Protein 4EN6 (pdb70)

InterPro domains:
  IPR003897 Clostridium enterotoxin [PF03505] (60-161)
  IPR003897 Clostridium enterotoxin [PF03505] (227-423)
  IPR003897 Clostridium enterotoxin [PR01394] (227-246)
  IPR003897 Clostridium enterotoxin [PR01394] (296-315)
  IPR003897 Clostridium enterotoxin [PR01394] (319-333)
  IPR003897 Clostridium enterotoxin [PR01394] (355-373)
  IPR003897 Clostridium enterotoxin [PR01394] (393-407)
  IPR003897 Clostridium enterotoxin [PR01394] (411-423)
  IPR003897 Clostridium enterotoxin [PR01394] (523-534)
  IPR040597 Hemagglutinin component HA-70, C-terminal [PF17993] (491-616)

Secondary structure (DSSP, 8-state):
-TTB----SEEEEEE--S-EE-TT-TTTT-EEEEETT-EEEEEEE--TTT---EEE--SS--HHHHHHHHHHHS--HHHHTTS--EEEEEEEPPTTSEEEEEEEEEEEEEEEEEESSSBEEEEEEEEEEEEEEEEEEEE-SS----GGGT--SS-EESS----EEEE---/-------SEEEEEE--S-EEESTTTTEEEEEEE-TT-EEEEEE--SS-B---EEEES-TTTS-HHHHHHHHHHHH----SSB---EEEEEEE--SS--EEEEEE--EEEEEEEEE-SS-EEEEEEEEEE---EEEEEEPPPTTSPP-------SSEEE-S----EEEEE--TTSEEEE--SPB-SEEEEEPPGGGGTS-EEEEE-BSS-EEEEEE-TTS-S--EEEEETT-TTSSEETTB-------EEEEEEE---TT--EEEEEEE-TTS-EEEEEPP---SSPPEEEEEEE-SGGGGG-SEEEEEP---SSSB--EEEEEPPPTT-EEEEEEE-SS---TT-EEEEEEEESSSEEEEEEEEEEEEBTEEEEEEEEEES-STT----EEEETT-EEEEEEEEEE--SSEEEEEEEE--

GO terms:
  GO:0005576 extracellular region (C, EXP)
  GO:0035756 symbiont-mediated migration across host transepithelium (P, EXP)

Structure (mmCIF, N/CA/C/O backbone):
data_4EN6
#
_entry.id   4EN6
#
_cell.length_a   175.596
_cell.length_b   175.596
_cell.length_c   80.779
_cell.angle_alpha   90.00
_cell.angle_beta   90.00
_cell.angle_gamma   120.00
#
_symmetry.space_group_name_H-M   'P 63'
#
loop_
_entity.id
_entity.type
_entity.pdbx_description
1 polymer 'Hemagglutinin components HA-22/23/53'
2 polymer 'Hemagglutinin components HA-22/23/53'
3 branched 'N-acetyl-alpha-neuraminic acid-(2-3)-beta-D-galactopyranose-(1-4)-beta-D-glucopyranose'
4 non-polymer (4R)-2-METHYLPENTANE-2,4-DIOL
5 water water
#
loop_
_atom_site.group_PDB
_atom_site.id
_atom_site.type_symbol
_atom_site.label_atom_id
_atom_site.label_alt_id
_atom_site.label_comp_id
_atom_site.label_asym_id
_atom_site.label_entity_id
_atom_site.label_seq_id
_atom_site.pdbx_PDB_ins_code
_atom_site.Cartn_x
_atom_site.Cartn_y
_atom_site.Cartn_z
_atom_site.occupancy
_atom_site.B_iso_or_equiv
_atom_site.auth_seq_id
_atom_site.auth_comp_id
_atom_site.auth_asym_id
_atom_site.auth_atom_id
_atom_site.pdbx_PDB_model_num
ATOM 1 N N . SER A 1 36 ? 48.059 104.443 -6.275 1.00 81.30 15 SER A N 1
ATOM 2 C CA . SER A 1 36 ? 46.863 103.686 -5.807 1.00 81.15 15 SER A CA 1
ATOM 3 C C . SER A 1 36 ? 45.771 104.602 -5.253 1.00 81.33 15 SER A C 1
ATOM 4 O O . SER A 1 36 ? 45.688 105.779 -5.617 1.00 80.27 15 SER A O 1
ATOM 7 N N . ILE A 1 37 ? 44.942 104.058 -4.366 1.00 81.12 16 ILE A N 1
ATOM 8 C CA . ILE A 1 37 ? 43.832 104.807 -3.780 1.00 81.05 16 ILE A CA 1
ATOM 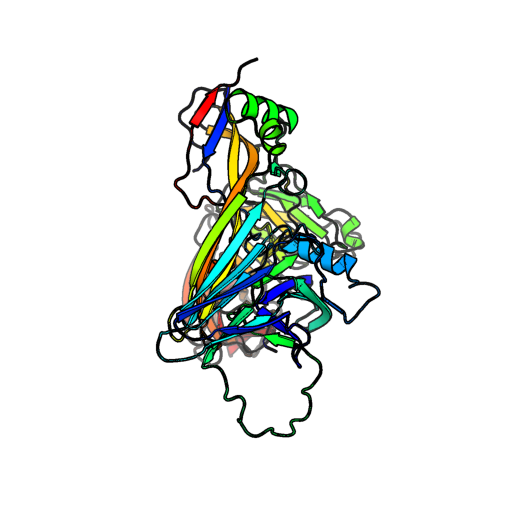9 C C . ILE A 1 37 ? 44.264 105.749 -2.649 1.00 80.06 16 ILE A C 1
ATOM 10 O O . ILE A 1 37 ? 43.443 106.469 -2.079 1.00 79.51 16 ILE A O 1
ATOM 15 N N . ASN A 1 38 ? 45.553 105.755 -2.331 1.00 79.36 17 ASN A N 1
ATOM 16 C CA . ASN A 1 38 ? 46.037 106.615 -1.260 1.00 78.22 17 ASN A CA 1
ATOM 17 C C . ASN A 1 38 ? 46.704 107.891 -1.748 1.00 77.51 17 ASN A C 1
ATOM 18 O O . ASN A 1 38 ? 47.118 108.727 -0.946 1.00 77.17 17 ASN A O 1
ATOM 23 N N . ASN A 1 39 ? 46.795 108.048 -3.063 1.00 77.28 18 ASN A N 1
ATOM 24 C CA . ASN A 1 39 ? 47.420 109.231 -3.630 1.00 78.09 18 ASN A CA 1
ATOM 25 C C . ASN A 1 39 ? 46.403 110.320 -3.901 1.00 77.58 18 ASN A C 1
ATOM 26 O O . ASN A 1 39 ? 45.627 110.236 -4.850 1.00 77.67 18 ASN A O 1
ATOM 31 N N . VAL A 1 40 ? 46.412 111.347 -3.059 1.00 77.10 19 VAL A N 1
ATOM 32 C CA . VAL A 1 40 ? 45.493 112.465 -3.215 1.00 76.41 19 VAL A CA 1
ATOM 33 C C . VAL A 1 40 ? 46.286 113.735 -3.484 1.00 76.20 19 VAL A C 1
ATOM 34 O O . VAL A 1 40 ? 47.484 113.796 -3.217 1.00 77.54 19 VAL A O 1
ATOM 38 N N . ASN A 1 41 ? 45.613 114.744 -4.020 1.00 75.38 20 ASN A N 1
ATOM 39 C CA . ASN A 1 41 ? 46.259 116.015 -4.306 1.00 74.46 20 ASN A CA 1
ATOM 40 C C . ASN A 1 41 ? 45.718 117.076 -3.356 1.00 73.25 20 ASN A C 1
ATOM 41 O O . ASN A 1 41 ? 45.083 118.040 -3.778 1.00 72.14 20 ASN A O 1
ATOM 46 N N . LEU A 1 42 ? 45.972 116.883 -2.066 1.00 72.67 21 LEU A N 1
ATOM 47 C CA . LEU A 1 42 ? 45.500 117.803 -1.039 1.00 72.55 21 LEU A CA 1
ATOM 48 C C . LEU A 1 42 ? 46.600 118.205 -0.071 1.00 71.83 21 LEU A C 1
ATOM 49 O O . LEU A 1 42 ? 47.506 117.424 0.208 1.00 72.56 21 LEU A O 1
ATOM 54 N N . ALA A 1 43 ? 46.512 119.428 0.444 1.00 71.36 22 ALA A N 1
ATOM 55 C CA . ALA A 1 43 ? 47.492 119.915 1.406 1.00 70.51 22 ALA A CA 1
ATOM 56 C C . ALA A 1 43 ? 47.457 118.957 2.588 1.00 70.23 22 ALA A C 1
ATOM 57 O O . ALA A 1 43 ? 46.502 118.197 2.744 1.00 70.75 22 ALA A O 1
ATOM 59 N N . ASP A 1 44 ? 48.493 118.981 3.416 1.00 69.89 23 ASP A N 1
ATOM 60 C CA . ASP A 1 44 ? 48.534 118.091 4.564 1.00 69.94 23 ASP A CA 1
ATOM 61 C C . ASP A 1 44 ? 47.432 118.466 5.544 1.00 69.33 23 ASP A C 1
ATOM 62 O O . ASP A 1 44 ? 47.025 119.625 5.617 1.00 69.26 23 ASP A O 1
ATOM 67 N N . GLY A 1 45 ? 46.945 117.474 6.283 1.00 69.41 24 GLY A N 1
ATOM 68 C CA . GLY A 1 45 ? 45.886 117.709 7.248 1.00 68.80 24 GLY A CA 1
ATOM 69 C C . GLY A 1 45 ? 44.831 116.617 7.252 1.00 68.11 24 GLY A C 1
ATOM 70 O O . GLY A 1 45 ? 44.954 115.618 6.543 1.00 67.07 24 GLY A O 1
ATOM 71 N N . ASN A 1 46 ? 43.790 116.808 8.055 1.00 67.56 25 ASN A N 1
ATOM 72 C CA . ASN A 1 46 ? 42.708 115.838 8.152 1.00 67.98 25 ASN A CA 1
ATOM 73 C C . ASN A 1 46 ? 41.463 116.322 7.403 1.00 68.06 25 ASN A C 1
ATOM 74 O O . ASN A 1 46 ? 41.050 117.473 7.535 1.00 69.06 25 ASN A O 1
ATOM 79 N N . TYR A 1 47 ? 40.869 115.434 6.615 1.00 67.48 26 TYR A N 1
ATOM 80 C CA . TYR A 1 47 ? 39.696 115.779 5.825 1.00 66.02 26 TYR A CA 1
ATOM 81 C C . TYR A 1 47 ? 38.535 114.808 6.002 1.00 64.32 26 TYR A C 1
ATOM 82 O O . TYR A 1 47 ? 38.731 113.640 6.352 1.00 64.42 26 TYR A O 1
ATOM 91 N N . VAL A 1 48 ? 37.326 115.309 5.763 1.00 61.00 27 VAL A N 1
ATOM 92 C CA . VAL A 1 48 ? 36.120 114.492 5.824 1.00 57.01 27 VAL A CA 1
ATOM 93 C C . VAL A 1 48 ? 35.707 114.428 4.357 1.00 55.58 27 VAL A C 1
ATOM 94 O O . VAL A 1 48 ? 35.614 115.460 3.685 1.00 54.40 27 VAL A O 1
ATOM 98 N N . VAL A 1 49 ? 35.485 113.220 3.852 1.00 53.94 28 VAL A N 1
ATOM 99 C CA . VAL A 1 49 ? 35.135 113.056 2.450 1.00 51.43 28 VAL A CA 1
ATOM 100 C C . VAL A 1 49 ? 33.842 112.288 2.197 1.00 50.51 28 VAL A C 1
ATOM 101 O O . VAL A 1 49 ? 33.536 111.306 2.874 1.00 50.09 28 VAL A O 1
ATOM 105 N N . ASN A 1 50 ? 33.097 112.756 1.202 1.00 48.65 29 ASN A N 1
ATOM 106 C CA . ASN A 1 50 ? 31.852 112.137 0.791 1.00 45.99 29 ASN A CA 1
ATOM 107 C C . ASN A 1 50 ? 32.232 111.287 -0.414 1.00 44.99 29 ASN A C 1
ATOM 108 O O . ASN A 1 50 ? 32.458 111.824 -1.499 1.00 43.52 29 ASN A O 1
ATOM 113 N N . ARG A 1 51 ? 32.316 109.970 -0.225 1.00 44.42 30 ARG A N 1
ATOM 114 C CA . ARG A 1 51 ? 32.679 109.065 -1.315 1.00 43.62 30 ARG A CA 1
ATOM 115 C C . ARG A 1 51 ? 31.478 108.734 -2.205 1.00 43.32 30 ARG A C 1
ATOM 116 O O . ARG A 1 51 ? 31.569 107.894 -3.102 1.00 41.31 30 ARG A O 1
ATOM 124 N N . GLY A 1 52 ? 30.349 109.385 -1.944 1.00 43.08 31 GLY A N 1
ATOM 125 C CA . GLY A 1 52 ? 29.161 109.154 -2.747 1.00 42.98 31 GLY A CA 1
ATOM 126 C C . GLY A 1 52 ? 28.145 108.160 -2.206 1.00 43.59 31 GLY A C 1
ATOM 127 O O . GLY A 1 52 ? 28.418 107.381 -1.285 1.00 44.44 31 GLY A O 1
ATOM 128 N N . ASP A 1 53 ? 26.956 108.202 -2.795 1.00 41.73 32 ASP A N 1
ATOM 129 C CA . ASP A 1 53 ? 25.853 107.326 -2.433 1.00 40.61 32 ASP A CA 1
ATOM 130 C C . ASP A 1 53 ? 25.954 106.114 -3.364 1.00 41.04 32 ASP A C 1
ATOM 131 O O . ASP A 1 53 ? 26.725 106.131 -4.321 1.00 40.73 32 ASP A O 1
ATOM 136 N N . GLY A 1 54 ? 25.208 105.054 -3.071 1.00 40.39 33 GLY A N 1
ATOM 137 C CA . GLY A 1 54 ? 25.228 103.891 -3.935 1.00 37.90 33 GLY A CA 1
ATOM 138 C C . GLY A 1 54 ? 26.203 102.788 -3.593 1.00 37.85 33 GLY A C 1
ATOM 139 O O . GLY A 1 54 ? 26.483 101.928 -4.429 1.00 36.10 33 GLY A O 1
ATOM 140 N N . TRP A 1 55 ? 26.716 102.792 -2.373 1.00 37.56 34 TRP A N 1
ATOM 141 C CA . TRP A 1 55 ? 27.652 101.753 -1.974 1.00 39.77 34 TRP A CA 1
ATOM 142 C C . TRP A 1 55 ? 26.967 100.500 -1.448 1.00 38.46 34 TRP A C 1
ATOM 143 O O . TRP A 1 55 ? 26.059 100.582 -0.631 1.00 38.41 34 TRP A O 1
ATOM 154 N N . ILE A 1 56 ? 27.393 99.338 -1.933 1.00 37.98 35 ILE A N 1
ATOM 155 C CA . ILE A 1 56 ? 26.841 98.079 -1.444 1.00 38.85 35 ILE A CA 1
ATOM 156 C C . ILE A 1 56 ? 27.973 97.387 -0.688 1.00 39.27 35 ILE A C 1
ATOM 157 O O . ILE A 1 56 ? 29.144 97.522 -1.050 1.00 39.70 35 ILE A O 1
ATOM 162 N N . LEU A 1 57 ? 27.635 96.653 0.364 1.00 38.57 36 LEU A N 1
ATOM 163 C CA . LEU A 1 57 ? 28.663 96.004 1.166 1.00 39.36 36 LEU A CA 1
ATOM 164 C C . LEU A 1 57 ? 29.009 94.559 0.830 1.00 40.04 36 LEU A C 1
ATOM 165 O O . LEU A 1 57 ? 28.201 93.791 0.311 1.00 41.18 36 LEU A O 1
ATOM 170 N N . SER A 1 58 ? 30.244 94.209 1.146 1.00 41.40 37 SER A N 1
ATOM 171 C CA . SER A 1 58 ? 30.784 92.885 0.906 1.00 39.64 37 SER A CA 1
ATOM 172 C C . SER A 1 58 ? 29.930 91.757 1.476 1.00 38.19 37 SER A C 1
ATOM 173 O O . SER A 1 58 ? 29.569 91.751 2.651 1.00 34.13 37 SER A O 1
ATOM 176 N N . ARG A 1 59 ? 29.639 90.806 0.596 1.00 39.77 38 ARG A N 1
ATOM 177 C CA . ARG A 1 59 ? 28.865 89.591 0.837 1.00 41.82 38 ARG A CA 1
ATOM 178 C C . ARG A 1 59 ? 27.501 89.684 1.517 1.00 41.80 38 ARG A C 1
ATOM 179 O O . ARG A 1 59 ? 26.928 88.661 1.889 1.00 43.75 38 ARG A O 1
ATOM 187 N N . GLN A 1 60 ? 26.945 90.882 1.618 1.00 40.79 39 GLN A N 1
ATOM 188 C CA . GLN A 1 60 ? 25.646 91.030 2.252 1.00 39.58 39 GLN A CA 1
ATOM 189 C C . GLN A 1 60 ? 24.529 90.977 1.214 1.00 37.72 39 GLN A C 1
ATOM 190 O O . GLN A 1 60 ? 23.359 91.167 1.533 1.00 36.93 39 GLN A O 1
ATOM 196 N N . ASN A 1 61 ? 24.921 90.703 -0.024 1.00 34.95 40 ASN A N 1
ATOM 197 C CA . ASN A 1 61 ? 24.024 90.608 -1.167 1.00 34.61 40 ASN A CA 1
ATOM 198 C C . ASN A 1 61 ? 22.606 90.085 -0.926 1.00 34.71 40 ASN A C 1
ATOM 199 O O . ASN A 1 61 ? 21.619 90.778 -1.196 1.00 33.75 40 ASN A O 1
ATOM 204 N N . GLN A 1 62 ? 22.513 88.856 -0.427 1.00 32.59 41 GLN A N 1
ATOM 205 C CA . GLN A 1 62 ? 21.225 88.211 -0.229 1.00 32.16 41 GLN A CA 1
ATOM 206 C C . GLN A 1 62 ? 20.656 88.145 1.182 1.00 32.66 41 GLN A C 1
ATOM 207 O O . GLN A 1 62 ? 19.737 87.365 1.447 1.00 31.74 41 GLN A O 1
ATOM 213 N N . ASN A 1 63 ? 21.178 88.973 2.077 1.00 32.43 42 ASN A N 1
ATOM 214 C CA . ASN A 1 63 ? 20.724 88.991 3.461 1.00 32.83 42 ASN A CA 1
ATOM 215 C C . ASN A 1 63 ? 19.231 89.245 3.650 1.00 32.92 42 ASN A C 1
ATOM 216 O O . ASN A 1 63 ? 18.649 88.780 4.623 1.00 33.87 42 ASN A O 1
ATOM 221 N N . LEU A 1 64 ? 18.608 89.968 2.725 1.00 31.63 43 LEU A N 1
ATOM 222 C CA . LEU A 1 64 ? 17.185 90.270 2.839 1.00 31.18 43 LEU A CA 1
ATOM 223 C C . LEU A 1 64 ? 16.286 89.260 2.125 1.00 31.67 43 LEU A C 1
ATOM 224 O O . LEU A 1 64 ? 15.073 89.249 2.323 1.00 33.26 43 LEU A O 1
ATOM 229 N N . GLY A 1 65 ? 16.876 88.409 1.296 1.00 30.53 44 GLY A N 1
ATOM 230 C CA . GLY A 1 65 ? 16.080 87.430 0.584 1.00 28.11 44 GLY A CA 1
ATOM 231 C C . GLY A 1 65 ? 15.833 87.819 -0.859 1.00 29.38 44 GLY A C 1
ATOM 232 O O . GLY A 1 65 ? 16.122 88.942 -1.276 1.00 28.01 44 GLY A O 1
ATOM 233 N N . GLY A 1 66 ? 15.291 86.876 -1.621 1.00 29.91 45 GLY A N 1
ATOM 234 C CA . GLY A 1 66 ? 15.012 87.103 -3.024 1.00 30.03 45 GLY A CA 1
ATOM 235 C C . GLY A 1 66 ? 13.580 86.767 -3.388 1.00 31.37 45 GLY A C 1
ATOM 236 O O . GLY A 1 66 ? 12.878 86.075 -2.647 1.00 29.66 45 GLY A O 1
ATOM 237 N N . ASN A 1 67 ? 13.178 87.233 -4.566 1.00 30.53 46 ASN A N 1
ATOM 238 C CA . ASN A 1 67 ? 11.822 87.089 -5.070 1.00 30.31 46 ASN A CA 1
ATOM 239 C C . ASN A 1 67 ? 11.772 86.360 -6.426 1.00 31.60 46 ASN A C 1
ATOM 240 O O . ASN A 1 67 ? 12.567 86.653 -7.321 1.00 33.27 46 ASN A O 1
ATOM 245 N N . ILE A 1 68 ? 10.821 85.441 -6.581 1.00 30.47 47 ILE A N 1
ATOM 246 C CA . ILE A 1 68 ? 10.680 84.655 -7.809 1.00 31.22 47 ILE A CA 1
ATOM 247 C C . ILE A 1 68 ? 9.315 84.796 -8.476 1.00 32.81 47 ILE A C 1
ATOM 248 O O . ILE A 1 68 ? 8.283 84.574 -7.842 1.00 33.10 47 ILE A O 1
ATOM 253 N N . SER A 1 69 ? 9.306 85.147 -9.757 1.00 32.88 48 SER A N 1
ATOM 254 C CA . SER A 1 69 ? 8.047 85.276 -10.486 1.00 34.53 48 SER A CA 1
ATOM 255 C C . SER A 1 69 ? 8.192 84.712 -11.891 1.00 34.85 48 SER A C 1
ATOM 256 O O . SER A 1 69 ? 9.301 84.417 -12.331 1.00 35.07 48 SER A O 1
ATOM 259 N N . ASN A 1 70 ? 7.076 84.549 -12.592 1.00 36.16 49 ASN A N 1
ATOM 260 C CA . ASN A 1 70 ? 7.122 84.037 -13.956 1.00 38.50 49 ASN A CA 1
ATOM 261 C C . ASN A 1 70 ? 5.975 84.520 -14.841 1.00 40.33 49 ASN A C 1
ATOM 262 O O . ASN A 1 70 ? 5.089 85.261 -14.403 1.00 41.00 49 ASN A O 1
ATOM 267 N N . ASN A 1 71 ? 6.030 84.092 -16.098 1.00 41.04 50 ASN A N 1
ATOM 268 C CA . ASN A 1 71 ? 5.017 84.375 -17.111 1.00 42.91 50 ASN A CA 1
ATOM 269 C C . ASN A 1 71 ? 4.294 85.718 -17.120 1.00 40.39 50 ASN A C 1
ATOM 270 O O . ASN A 1 71 ? 3.070 85.755 -17.057 1.00 37.40 50 ASN A O 1
ATOM 275 N N . GLY A 1 72 ? 5.036 86.818 -17.178 1.00 40.47 51 GLY A N 1
ATOM 276 C CA . GLY A 1 72 ? 4.404 88.128 -17.237 1.00 39.81 51 GLY A CA 1
ATOM 277 C C . GLY A 1 72 ? 3.848 88.704 -15.948 1.00 39.89 51 GLY A C 1
ATOM 278 O O . GLY A 1 72 ? 3.124 89.699 -15.959 1.00 40.54 51 GLY A O 1
ATOM 279 N N . CYS A 1 73 ? 4.175 88.085 -14.826 1.00 38.77 52 CYS A N 1
ATOM 280 C CA . CYS A 1 73 ? 3.701 88.591 -13.558 1.00 37.23 52 CYS A CA 1
ATOM 281 C C . CYS A 1 73 ? 4.608 89.745 -13.141 1.00 36.71 52 CYS A C 1
ATOM 282 O O . CYS A 1 73 ? 5.789 89.774 -13.486 1.00 36.46 52 CYS A O 1
ATOM 285 N N . THR A 1 74 ? 4.054 90.713 -12.424 1.00 34.01 53 THR A N 1
ATOM 286 C CA . THR A 1 74 ? 4.856 91.830 -11.973 1.00 32.29 53 THR A CA 1
ATOM 287 C C . THR A 1 74 ? 5.240 91.571 -10.529 1.00 31.54 53 THR A C 1
ATOM 288 O O . THR A 1 74 ? 4.387 91.264 -9.695 1.00 32.64 53 THR A O 1
ATOM 292 N N . ALA A 1 75 ? 6.533 91.687 -10.247 1.00 29.63 54 ALA A N 1
ATOM 293 C CA . ALA A 1 75 ? 7.058 91.446 -8.911 1.00 29.29 54 ALA A CA 1
ATOM 294 C C . ALA A 1 75 ? 7.516 92.753 -8.272 1.00 28.90 54 ALA A C 1
ATOM 295 O O . ALA A 1 75 ? 8.165 93.583 -8.906 1.00 28.38 54 ALA A O 1
ATOM 297 N N . ILE A 1 76 ? 7.180 92.928 -7.002 1.00 28.26 55 ILE A N 1
ATOM 298 C CA . ILE A 1 76 ? 7.528 94.146 -6.301 1.00 28.71 55 ILE A CA 1
ATOM 299 C C . ILE A 1 76 ? 8.157 93.862 -4.944 1.00 30.58 55 ILE A C 1
ATOM 300 O O . ILE A 1 76 ? 7.619 93.088 -4.154 1.00 32.43 55 ILE A O 1
ATOM 305 N N . VAL A 1 77 ? 9.306 94.476 -4.681 1.00 31.50 56 VAL A N 1
ATOM 306 C CA . VAL A 1 77 ? 9.963 94.323 -3.386 1.00 33.33 56 VAL A CA 1
ATOM 307 C C . VAL A 1 77 ? 10.315 95.719 -2.911 1.00 33.23 56 VAL A C 1
ATOM 308 O O . VAL A 1 77 ? 10.657 96.589 -3.717 1.00 34.04 56 VAL A O 1
ATOM 312 N N . GLY A 1 78 ? 10.219 95.939 -1.606 1.00 35.19 57 GLY A N 1
ATOM 313 C CA . GLY A 1 78 ? 10.528 97.248 -1.060 1.00 39.57 57 GLY A CA 1
ATOM 314 C C . GLY A 1 78 ? 10.917 97.162 0.396 1.00 41.88 57 GLY A C 1
ATOM 315 O O . GLY A 1 78 ? 11.008 96.066 0.949 1.00 41.99 57 GLY A O 1
ATOM 316 N N . ASP A 1 79 ? 11.143 98.311 1.024 1.00 45.03 58 ASP A N 1
ATOM 317 C CA . ASP A 1 79 ? 11.532 98.321 2.427 1.00 49.70 58 ASP A CA 1
ATOM 318 C C . ASP A 1 79 ? 11.382 99.705 3.040 1.00 52.21 58 ASP A C 1
ATOM 319 O O . ASP A 1 79 ? 11.064 100.667 2.348 1.00 50.89 58 ASP A O 1
ATOM 324 N N . LEU A 1 80 ? 11.611 99.782 4.349 1.00 57.82 59 LEU A N 1
ATOM 325 C CA . LEU A 1 80 ? 11.524 101.024 5.120 1.00 62.68 59 LEU A CA 1
ATOM 326 C C . LEU A 1 80 ? 12.709 101.122 6.072 1.00 65.38 59 LEU A C 1
ATOM 327 O O . LEU A 1 80 ? 12.654 100.583 7.175 1.00 67.06 59 LEU A O 1
ATOM 332 N N . ARG A 1 81 ? 13.768 101.812 5.653 1.00 67.97 60 ARG A N 1
ATOM 333 C CA . ARG A 1 81 ? 14.972 101.953 6.474 1.00 71.39 60 ARG A CA 1
ATOM 334 C C . ARG A 1 81 ? 14.695 102.580 7.840 1.00 73.16 60 ARG A C 1
ATOM 335 O O . ARG A 1 81 ? 15.223 103.641 8.168 1.00 73.66 60 ARG A O 1
ATOM 343 N N . ILE A 1 82 ? 13.875 101.916 8.643 1.00 75.42 61 ILE A N 1
ATOM 344 C CA . ILE A 1 82 ? 13.533 102.428 9.962 1.00 77.97 61 ILE A CA 1
ATOM 345 C C . ILE A 1 82 ? 14.736 102.342 10.905 1.00 79.80 61 ILE A C 1
ATOM 346 O O . ILE A 1 82 ? 15.350 101.283 11.049 1.00 80.03 61 ILE A O 1
ATOM 351 N N . ARG A 1 83 ? 15.070 103.475 11.521 1.00 81.95 62 ARG A N 1
ATOM 352 C CA . ARG A 1 83 ? 16.190 103.586 12.463 1.00 84.24 62 ARG A CA 1
ATOM 353 C C . ARG A 1 83 ? 16.448 102.285 13.212 1.00 84.52 62 ARG A C 1
ATOM 354 O O . ARG A 1 83 ? 17.592 101.858 13.382 1.00 84.29 62 ARG A O 1
ATOM 362 N N . GLU A 1 84 ? 15.367 101.659 13.651 1.00 85.02 63 GLU A N 1
ATOM 363 C CA . GLU A 1 84 ? 15.438 100.410 14.389 1.00 85.43 63 GLU A CA 1
ATOM 364 C C . GLU A 1 84 ? 16.310 99.367 13.678 1.00 84.76 63 GLU A C 1
ATOM 365 O O . GLU A 1 84 ? 17.048 98.622 14.328 1.00 84.48 63 GLU A O 1
ATOM 371 N N . THR A 1 85 ? 16.230 99.319 12.350 1.00 83.81 64 THR A N 1
ATOM 372 C CA . THR A 1 85 ? 17.013 98.356 11.572 1.00 82.88 64 THR A CA 1
ATOM 373 C C . THR A 1 85 ? 18.280 98.965 10.983 1.00 80.89 64 THR A C 1
ATOM 374 O O . THR A 1 85 ? 19.388 98.624 11.394 1.00 82.27 64 THR A O 1
ATOM 378 N N . ALA A 1 86 ? 18.108 99.867 10.023 1.00 78.28 65 ALA A N 1
ATOM 379 C CA . ALA A 1 86 ? 19.231 100.520 9.361 1.00 75.76 65 ALA A CA 1
ATOM 380 C C . ALA A 1 86 ? 20.196 101.196 10.325 1.00 73.50 65 ALA A C 1
ATOM 381 O O . ALA A 1 86 ? 19.955 102.311 10.786 1.00 72.68 65 ALA A O 1
ATOM 383 N N . THR A 1 87 ? 21.301 100.515 10.609 1.00 70.61 66 THR A N 1
ATOM 384 C CA . THR A 1 87 ? 22.318 101.037 11.511 1.00 67.98 66 THR A CA 1
ATOM 385 C C . THR A 1 87 ? 23.623 101.273 10.745 1.00 63.51 66 THR A C 1
ATOM 386 O O . THR A 1 87 ? 23.979 100.500 9.859 1.00 62.26 66 THR A O 1
ATOM 390 N N . PRO A 1 88 ? 24.349 102.353 11.076 1.00 60.43 67 PRO A N 1
ATOM 391 C CA . PRO A 1 88 ? 25.613 102.687 10.411 1.00 57.94 67 PRO A CA 1
ATOM 392 C C . PRO A 1 88 ? 26.742 101.703 10.707 1.00 56.99 67 PRO A C 1
ATOM 393 O O . PRO A 1 88 ? 26.760 101.050 11.747 1.00 55.82 67 PRO A O 1
ATOM 397 N N . TYR A 1 89 ? 27.683 101.606 9.778 1.00 56.08 68 TYR A N 1
ATOM 398 C CA . TYR A 1 89 ? 28.835 100.733 9.936 1.00 55.08 68 TYR A CA 1
ATOM 399 C C . TYR A 1 89 ? 30.058 101.621 10.097 1.00 54.02 68 TYR A C 1
ATOM 400 O O . TYR A 1 89 ? 30.430 102.344 9.173 1.00 53.43 68 TYR A O 1
ATOM 409 N N . TYR A 1 90 ? 30.666 101.575 11.279 1.00 53.72 69 TYR A N 1
ATOM 410 C CA . TYR A 1 90 ? 31.858 102.368 11.578 1.00 53.41 69 TYR A CA 1
ATOM 411 C C . TYR A 1 90 ? 33.137 101.542 11.498 1.00 53.95 69 TYR A C 1
ATOM 412 O O . TYR A 1 90 ? 33.184 100.381 11.923 1.00 51.90 69 TYR A O 1
ATOM 421 N N . TYR A 1 91 ? 34.169 102.162 10.939 1.00 54.34 70 TYR A N 1
ATOM 422 C CA . TYR A 1 91 ? 35.487 101.552 10.806 1.00 53.99 70 TYR A CA 1
ATOM 423 C C . TYR A 1 91 ? 36.458 102.661 11.190 1.00 54.60 70 TYR A C 1
ATOM 424 O O . TYR A 1 91 ? 37.046 103.327 10.335 1.00 53.94 70 TYR A O 1
ATOM 433 N N . PRO A 1 92 ? 36.616 102.883 12.501 1.00 55.83 71 PRO A N 1
ATOM 434 C CA . PRO A 1 92 ? 37.491 103.905 13.073 1.00 58.00 71 PRO A CA 1
ATOM 435 C C . PRO A 1 92 ? 38.968 103.549 13.089 1.00 59.59 71 PRO A C 1
ATOM 436 O O . PRO A 1 92 ? 39.346 102.380 13.032 1.00 60.28 71 PRO A O 1
ATOM 440 N N . THR A 1 93 ? 39.795 104.583 13.164 1.00 60.56 72 THR A N 1
ATOM 441 C CA . THR A 1 93 ? 41.234 104.421 13.222 1.00 61.46 72 THR A CA 1
ATOM 442 C C . THR A 1 93 ? 41.685 105.049 14.535 1.00 62.80 72 THR A C 1
ATOM 443 O O . THR A 1 93 ? 40.855 105.451 15.352 1.00 62.52 72 THR A O 1
ATOM 447 N N . ALA A 1 94 ? 42.993 105.137 14.739 1.00 63.87 73 ALA A N 1
ATOM 448 C CA . ALA A 1 94 ? 43.525 105.700 15.973 1.00 64.00 73 ALA A CA 1
ATOM 449 C C . ALA A 1 94 ? 43.208 107.190 16.119 1.00 64.06 73 ALA A C 1
ATOM 450 O O . ALA A 1 94 ? 42.726 107.635 17.166 1.00 62.97 73 ALA A O 1
ATOM 452 N N . SER A 1 95 ? 43.476 107.951 15.062 1.00 63.12 74 SER A N 1
ATOM 453 C CA . SER A 1 95 ? 43.245 109.392 15.063 1.00 63.52 74 SER A CA 1
ATOM 454 C C . SER A 1 95 ? 41.774 109.780 14.921 1.00 63.21 74 SER A C 1
ATOM 455 O O . SER A 1 95 ? 41.392 110.912 15.228 1.00 62.90 74 SER A O 1
ATOM 458 N N . PHE A 1 96 ? 40.951 108.844 14.457 1.00 62.09 75 PHE A N 1
ATOM 459 C CA . PHE A 1 96 ? 39.544 109.136 14.230 1.00 59.45 75 PHE A CA 1
ATOM 460 C C . PHE A 1 96 ? 38.574 108.120 14.825 1.00 59.20 75 PHE A C 1
ATOM 461 O O . PHE A 1 96 ? 38.278 107.105 14.199 1.00 58.90 75 PHE A O 1
ATOM 469 N N . ASN A 1 97 ? 38.065 108.392 16.023 1.00 59.48 76 ASN A N 1
ATOM 470 C CA . ASN A 1 97 ? 37.124 107.467 16.643 1.00 60.42 76 ASN A CA 1
ATOM 471 C C . ASN A 1 97 ? 35.715 107.670 16.088 1.00 60.86 76 ASN A C 1
ATOM 472 O O . ASN A 1 97 ? 35.475 108.584 15.296 1.00 60.13 76 ASN A O 1
ATOM 477 N N . GLU A 1 98 ? 34.791 106.811 16.503 1.00 61.63 77 GLU A N 1
ATOM 478 C CA . GLU A 1 98 ? 33.410 106.885 16.044 1.00 63.53 77 GLU A CA 1
ATOM 479 C C . GLU A 1 98 ? 32.840 108.298 16.138 1.00 62.75 77 GLU A C 1
ATOM 480 O O . GLU A 1 98 ? 32.377 108.862 15.147 1.00 61.38 77 GLU A O 1
ATOM 486 N N . GLU A 1 99 ? 32.884 108.863 17.339 1.00 62.31 78 GLU A N 1
ATOM 487 C CA . GLU A 1 99 ? 32.362 110.201 17.585 1.00 61.37 78 GLU A CA 1
ATOM 488 C C . GLU A 1 99 ? 32.984 111.231 16.650 1.00 59.21 78 GLU A C 1
ATOM 489 O O . GLU A 1 99 ? 32.287 112.062 16.069 1.00 57.81 78 GLU A O 1
ATOM 495 N N . TYR A 1 100 ? 34.302 111.174 16.509 1.00 57.37 79 TYR A N 1
ATOM 496 C CA . TYR A 1 100 ? 35.007 112.111 15.649 1.00 56.11 79 TYR A CA 1
ATOM 497 C C . TYR A 1 100 ? 34.462 112.028 14.230 1.00 55.10 79 TYR A C 1
ATOM 498 O O . TYR A 1 100 ? 34.275 113.042 13.564 1.00 55.31 79 TYR A O 1
ATOM 507 N N . ILE A 1 101 ? 34.218 110.805 13.776 1.00 53.62 80 ILE A N 1
ATOM 508 C CA . ILE A 1 101 ? 33.708 110.564 12.435 1.00 52.15 80 ILE A CA 1
ATOM 509 C C . ILE A 1 101 ? 32.281 111.083 12.261 1.00 51.32 80 ILE A C 1
ATOM 510 O O . ILE A 1 101 ? 31.984 111.805 11.305 1.00 48.86 80 ILE A O 1
ATOM 515 N N . LYS A 1 102 ? 31.406 110.712 13.190 1.00 50.90 81 LYS A N 1
ATOM 516 C CA . LYS A 1 102 ? 30.017 111.134 13.142 1.00 52.05 81 LYS A CA 1
ATOM 517 C C . LYS A 1 102 ? 29.890 112.654 13.087 1.00 53.37 81 LYS A C 1
ATOM 518 O O . LYS A 1 102 ? 29.384 113.217 12.113 1.00 53.01 81 LYS A O 1
ATOM 524 N N . ASN A 1 103 ? 30.360 113.315 14.138 1.00 53.66 82 ASN A N 1
ATOM 525 C CA . ASN A 1 103 ? 30.266 114.761 14.216 1.00 54.28 82 ASN A CA 1
ATOM 526 C C . ASN A 1 103 ? 30.848 115.477 13.016 1.00 53.66 82 ASN A C 1
ATOM 527 O O . ASN A 1 103 ? 30.297 116.478 12.565 1.00 54.41 82 ASN A O 1
ATOM 532 N N . ASN A 1 104 ? 31.953 114.973 12.487 1.00 53.63 83 ASN A N 1
ATOM 533 C CA . ASN A 1 104 ? 32.567 115.617 11.338 1.00 54.07 83 ASN A CA 1
ATOM 534 C C . ASN A 1 104 ? 31.815 115.362 10.040 1.00 54.17 83 ASN A C 1
ATOM 535 O O . ASN A 1 104 ? 31.902 116.150 9.100 1.00 54.33 83 ASN A O 1
ATOM 540 N N . VAL A 1 105 ? 31.072 114.264 9.981 1.00 53.94 84 VAL A N 1
ATOM 541 C CA . VAL A 1 105 ? 30.293 113.979 8.787 1.00 53.90 84 VAL A CA 1
ATOM 542 C C . VAL A 1 105 ? 28.999 114.785 8.852 1.00 53.82 84 VAL A C 1
ATOM 543 O O . VAL A 1 105 ? 28.661 115.506 7.919 1.00 53.60 84 VAL A O 1
ATOM 547 N N . GLN A 1 106 ? 28.291 114.680 9.971 1.00 53.74 85 GLN A N 1
ATOM 548 C CA . GLN A 1 106 ? 27.022 115.375 10.139 1.00 55.01 85 GLN A CA 1
ATOM 549 C C . GLN A 1 106 ? 27.152 116.887 10.205 1.00 56.22 85 GLN A C 1
ATOM 550 O O . GLN A 1 106 ? 26.154 117.609 10.214 1.00 57.30 85 GLN A O 1
ATOM 556 N N . ASN A 1 107 ? 28.385 117.368 10.241 1.00 57.31 86 ASN A N 1
ATOM 557 C CA . ASN A 1 107 ? 28.621 118.797 10.304 1.00 57.27 86 ASN A CA 1
ATOM 558 C C . ASN A 1 107 ? 28.676 119.397 8.899 1.00 55.80 86 ASN A C 1
ATOM 559 O O . ASN A 1 107 ? 28.198 120.507 8.663 1.00 56.97 86 ASN A O 1
ATOM 564 N N . VAL A 1 108 ? 29.253 118.654 7.964 1.00 52.18 87 VAL A N 1
ATOM 565 C CA . VAL A 1 108 ? 29.369 119.116 6.589 1.00 49.68 87 VAL A CA 1
ATOM 566 C C . VAL A 1 108 ? 28.265 118.546 5.705 1.00 48.80 87 VAL A C 1
ATOM 567 O O . VAL A 1 108 ? 27.650 119.260 4.918 1.00 48.10 87 VAL A O 1
ATOM 571 N N . PHE A 1 109 ? 28.020 117.252 5.853 1.00 47.18 88 PHE A N 1
ATOM 572 C CA . PHE A 1 109 ? 27.033 116.551 5.050 1.00 45.66 88 PHE A CA 1
ATOM 573 C C . PHE A 1 109 ? 25.751 116.216 5.811 1.00 44.75 88 PHE A C 1
ATOM 574 O O . PHE A 1 109 ? 25.611 116.544 6.987 1.00 44.71 88 PHE A O 1
ATOM 582 N N . ALA A 1 110 ? 24.819 115.560 5.125 1.00 43.30 89 ALA A N 1
ATOM 583 C CA . ALA A 1 110 ? 23.540 115.195 5.715 1.00 41.91 89 ALA A CA 1
ATOM 584 C C . ALA A 1 110 ? 23.655 114.593 7.109 1.00 42.32 89 ALA A C 1
ATOM 585 O O . ALA A 1 110 ? 24.442 113.678 7.349 1.00 43.00 89 ALA A O 1
ATOM 587 N N . ASN A 1 111 ? 22.858 115.117 8.031 1.00 42.51 90 ASN A N 1
ATOM 588 C CA . ASN A 1 111 ? 22.851 114.626 9.396 1.00 42.98 90 ASN A CA 1
ATOM 589 C C . ASN A 1 111 ? 21.984 113.372 9.392 1.00 43.56 90 ASN A C 1
ATOM 590 O O . ASN A 1 111 ? 20.754 113.455 9.449 1.00 44.82 90 ASN A O 1
ATOM 595 N N . PHE A 1 112 ? 22.627 112.210 9.323 1.00 44.05 91 PHE A N 1
ATOM 596 C CA . PHE A 1 112 ? 21.905 110.940 9.281 1.00 44.25 91 PHE A CA 1
ATOM 597 C C . PHE A 1 112 ? 21.288 110.515 10.609 1.00 45.11 91 PHE A C 1
ATOM 598 O O . PHE A 1 112 ? 20.353 109.716 10.635 1.00 45.94 91 PHE A O 1
ATOM 606 N N . THR A 1 113 ? 21.796 111.049 11.711 1.00 46.34 92 THR A N 1
ATOM 607 C CA . THR A 1 113 ? 21.248 110.709 13.017 1.00 48.33 92 THR A CA 1
ATOM 608 C C . THR A 1 113 ? 19.849 111.304 13.180 1.00 50.61 92 THR A C 1
ATOM 609 O O . THR A 1 113 ? 18.969 110.674 13.760 1.00 51.59 92 THR A O 1
ATOM 613 N N . GLU A 1 114 ? 19.649 112.520 12.677 1.00 53.18 93 GLU A N 1
ATOM 614 C CA . GLU A 1 114 ? 18.343 113.167 12.769 1.00 55.58 93 GLU A CA 1
ATOM 615 C C . GLU A 1 114 ? 17.379 112.516 11.788 1.00 54.58 93 GLU A C 1
ATOM 616 O O . GLU A 1 114 ? 16.264 112.158 12.146 1.00 53.99 93 GLU A O 1
ATOM 622 N N . ALA A 1 115 ? 17.825 112.373 10.543 1.00 54.13 94 ALA A N 1
ATOM 623 C CA . ALA A 1 115 ? 17.010 111.785 9.486 1.00 54.88 94 ALA A CA 1
ATOM 624 C C . ALA A 1 115 ? 16.467 110.397 9.818 1.00 55.64 94 ALA A C 1
ATOM 625 O O . ALA A 1 115 ? 15.344 110.061 9.445 1.00 55.26 94 ALA A O 1
ATOM 627 N N . SER A 1 116 ? 17.265 109.600 10.522 1.00 57.00 95 SER A N 1
ATOM 628 C CA . SER A 1 116 ? 16.883 108.238 10.885 1.00 57.50 95 SER A CA 1
ATOM 629 C C . SER A 1 116 ? 15.587 108.152 11.674 1.00 58.31 95 SER A C 1
ATOM 630 O O . SER A 1 116 ? 14.987 107.083 11.772 1.00 57.76 95 SER A O 1
ATOM 633 N N . GLU A 1 117 ? 15.155 109.271 12.239 1.00 59.89 96 GLU A N 1
ATOM 634 C CA . GLU A 1 117 ? 13.928 109.281 13.020 1.00 62.62 96 GLU A CA 1
ATOM 635 C C . GLU A 1 117 ? 12.691 109.257 12.111 1.00 62.37 96 GLU A C 1
ATOM 636 O O . GLU A 1 117 ? 11.600 108.880 12.544 1.00 63.25 96 GLU A O 1
ATOM 642 N N . ILE A 1 118 ? 12.869 109.644 10.849 1.00 60.41 97 ILE A N 1
ATOM 643 C CA . ILE A 1 118 ? 11.761 109.678 9.894 1.00 57.49 97 ILE A CA 1
ATOM 644 C C . ILE A 1 118 ? 11.797 108.530 8.884 1.00 55.65 97 ILE A C 1
ATOM 645 O O . ILE A 1 118 ? 12.659 108.493 8.006 1.00 56.21 97 ILE A O 1
ATOM 650 N N . PRO A 1 119 ? 10.851 107.583 8.990 1.00 53.10 98 PRO A N 1
ATOM 651 C CA . PRO A 1 119 ? 10.789 106.439 8.073 1.00 49.90 98 PRO A CA 1
ATOM 652 C C . PRO A 1 119 ? 10.671 106.862 6.608 1.00 47.23 98 PRO A C 1
ATOM 653 O O . PRO A 1 119 ? 9.892 107.752 6.273 1.00 46.16 98 PRO A O 1
ATOM 657 N N . ILE A 1 120 ? 11.453 106.211 5.750 1.00 44.78 99 ILE A N 1
ATOM 658 C CA . ILE A 1 120 ? 11.458 106.473 4.312 1.00 42.72 99 ILE A CA 1
ATOM 659 C C . ILE A 1 120 ? 11.333 105.140 3.585 1.00 41.22 99 ILE A C 1
ATOM 660 O O . ILE A 1 120 ? 11.938 104.147 3.991 1.00 42.47 99 ILE A O 1
ATOM 665 N N . GLY A 1 121 ? 10.558 105.105 2.511 1.00 38.33 100 GLY A N 1
ATOM 666 C CA . GLY A 1 121 ? 10.411 103.853 1.797 1.00 35.63 100 GLY A CA 1
ATOM 667 C C . GLY A 1 121 ? 10.952 103.874 0.381 1.00 35.30 100 GLY A C 1
ATOM 668 O O . GLY A 1 121 ? 11.173 104.933 -0.202 1.00 35.17 100 GLY A O 1
ATOM 669 N N . PHE A 1 122 ? 11.196 102.688 -0.161 1.00 34.07 101 PHE A N 1
ATOM 670 C CA . PHE A 1 122 ? 11.654 102.557 -1.533 1.00 34.09 101 PHE A CA 1
ATOM 671 C C . PHE A 1 122 ? 11.198 101.196 -2.033 1.00 34.06 101 PHE A C 1
ATOM 672 O O . PHE A 1 122 ? 11.107 100.245 -1.257 1.00 35.71 101 PHE A O 1
ATOM 680 N N . GLU A 1 123 ? 10.872 101.114 -3.318 1.00 34.28 102 GLU A N 1
ATOM 681 C CA . GLU A 1 123 ? 10.430 99.861 -3.905 1.00 34.56 102 GLU A CA 1
ATOM 682 C C . GLU A 1 123 ? 10.948 99.725 -5.306 1.00 31.60 102 GLU A C 1
ATOM 683 O O . GLU A 1 123 ? 11.273 100.702 -5.963 1.00 31.11 102 GLU A O 1
ATOM 689 N N . PHE A 1 124 ? 10.984 98.488 -5.770 1.00 31.38 103 PHE A N 1
ATOM 690 C CA . PHE A 1 124 ? 11.420 98.183 -7.119 1.00 30.61 103 PHE A CA 1
ATOM 691 C C . PHE A 1 124 ? 10.400 97.213 -7.679 1.00 31.84 103 PHE A C 1
ATOM 692 O O . PHE A 1 124 ? 9.877 96.367 -6.952 1.00 32.65 103 PHE A O 1
ATOM 700 N N . SER A 1 125 ? 10.088 97.340 -8.959 1.00 32.22 104 SER A N 1
ATOM 701 C CA . SER A 1 125 ? 9.152 96.405 -9.549 1.00 34.25 104 SER A CA 1
ATOM 702 C C . SER A 1 125 ? 9.715 96.019 -10.898 1.00 34.54 104 SER A C 1
ATOM 703 O O . SER A 1 125 ? 10.464 96.781 -11.499 1.00 36.35 104 SER A O 1
ATOM 706 N N . LYS A 1 126 ? 9.369 94.820 -11.348 1.00 36.22 105 LYS A N 1
ATOM 707 C CA . LYS A 1 126 ? 9.827 94.302 -12.625 1.00 36.76 105 LYS A CA 1
ATOM 708 C C . LYS A 1 126 ? 8.849 93.220 -13.090 1.00 37.32 105 LYS A C 1
ATOM 709 O O . LYS A 1 126 ? 8.286 92.487 -12.278 1.00 39.07 105 LYS A O 1
ATOM 715 N N . THR A 1 127 ? 8.631 93.128 -14.393 1.00 37.05 106 THR A N 1
ATOM 716 C CA . THR A 1 127 ? 7.716 92.134 -14.924 1.00 37.21 106 THR A CA 1
ATOM 717 C C . THR A 1 127 ? 8.469 90.932 -15.467 1.00 37.99 106 THR A C 1
ATOM 718 O O . THR A 1 127 ? 9.369 91.081 -16.286 1.00 37.97 106 THR A O 1
ATOM 722 N N . ALA A 1 128 ? 8.105 89.742 -15.009 1.00 38.38 107 ALA A N 1
ATOM 723 C CA . ALA A 1 128 ? 8.757 88.534 -15.487 1.00 41.04 107 ALA A CA 1
ATOM 724 C C . ALA A 1 128 ? 8.410 88.323 -16.958 1.00 43.82 107 ALA A C 1
ATOM 725 O O . ALA A 1 128 ? 7.338 88.706 -17.415 1.00 42.79 107 ALA A O 1
ATOM 727 N N . PRO A 1 129 ? 9.325 87.722 -17.726 1.00 48.26 108 PRO A N 1
ATOM 728 C CA . PRO A 1 129 ? 9.070 87.475 -19.150 1.00 51.30 108 PRO A CA 1
ATOM 729 C C . PRO A 1 129 ? 7.922 86.479 -19.378 1.00 52.50 108 PRO A C 1
ATOM 730 O O . PRO A 1 129 ? 7.618 85.656 -18.514 1.00 51.20 108 PRO A O 1
ATOM 734 N N . SER A 1 130 ? 7.300 86.564 -20.550 1.00 54.98 109 SER A N 1
ATOM 735 C CA . SER A 1 130 ? 6.160 85.719 -20.924 1.00 58.53 109 SER A CA 1
ATOM 736 C C . SER A 1 130 ? 6.200 84.245 -20.517 1.00 59.27 109 SER A C 1
ATOM 737 O O . SER A 1 130 ? 5.254 83.748 -19.899 1.00 60.13 109 SER A O 1
ATOM 740 N N . ASN A 1 131 ? 7.273 83.544 -20.870 1.00 58.66 110 ASN A N 1
ATOM 741 C CA . ASN A 1 131 ? 7.381 82.127 -20.538 1.00 59.96 110 ASN A CA 1
ATOM 742 C C . ASN A 1 131 ? 8.686 81.775 -19.844 1.00 58.91 110 ASN A C 1
ATOM 743 O O . ASN A 1 131 ? 9.304 80.753 -20.145 1.00 59.18 110 ASN A O 1
ATOM 748 N N . LYS A 1 132 ? 9.111 82.623 -18.917 1.00 57.72 111 LYS A N 1
ATOM 749 C CA . LYS A 1 132 ? 10.343 82.377 -18.181 1.00 55.94 111 LYS A CA 1
ATOM 750 C C . LYS A 1 132 ? 10.189 82.819 -16.741 1.00 51.52 111 LYS A C 1
ATOM 751 O O . LYS A 1 132 ? 9.178 83.416 -16.371 1.00 50.30 111 LYS A O 1
ATOM 757 N N . SER A 1 133 ? 11.197 82.522 -15.931 1.00 46.90 112 SER A N 1
ATOM 758 C CA . SER A 1 133 ? 11.166 82.894 -14.529 1.00 42.83 112 SER A CA 1
ATOM 759 C C . SER A 1 133 ? 12.095 84.051 -14.260 1.00 41.23 112 SER A C 1
ATOM 760 O O . SER A 1 133 ? 13.126 84.206 -14.917 1.00 40.80 112 SER A O 1
ATOM 763 N N . LEU A 1 134 ? 11.714 84.871 -13.291 1.00 38.23 113 LEU A N 1
ATOM 764 C CA . LEU A 1 134 ? 12.505 86.027 -12.922 1.00 35.96 113 LEU A CA 1
ATOM 765 C C . LEU A 1 134 ? 12.868 85.956 -11.449 1.00 35.18 113 LEU A C 1
ATOM 766 O O . LEU A 1 134 ? 12.043 85.598 -10.610 1.00 35.06 113 LEU A O 1
ATOM 771 N N . TYR A 1 135 ? 14.115 86.289 -11.149 1.00 34.01 114 TYR A N 1
ATOM 772 C CA . TYR A 1 135 ? 14.600 86.296 -9.782 1.00 33.64 114 TYR A CA 1
ATOM 773 C C . TYR A 1 135 ? 15.247 87.644 -9.503 1.00 34.12 114 TYR A C 1
ATOM 774 O O . TYR A 1 135 ? 16.085 88.120 -10.271 1.00 33.79 114 TYR A O 1
ATOM 783 N N . MET A 1 136 ? 14.841 88.271 -8.414 1.00 34.45 115 MET A N 1
ATOM 784 C CA . MET A 1 136 ? 15.429 89.541 -8.048 1.00 37.00 115 MET A CA 1
ATOM 785 C C . MET A 1 136 ? 15.641 89.535 -6.544 1.00 36.12 115 MET A C 1
ATOM 786 O O . MET A 1 136 ? 14.820 89.005 -5.790 1.00 37.13 115 MET A O 1
ATOM 791 N N . TYR A 1 137 ? 16.774 90.065 -6.108 1.00 33.18 116 TYR A N 1
ATOM 792 C CA . TYR A 1 137 ? 17.047 90.106 -4.687 1.00 31.98 116 TYR A CA 1
ATOM 793 C C . TYR A 1 137 ? 17.387 91.533 -4.304 1.00 31.42 116 TYR A C 1
ATOM 794 O O . TYR A 1 137 ? 17.855 92.318 -5.129 1.00 31.70 116 TYR A O 1
ATOM 803 N N . LEU A 1 138 ? 17.124 91.875 -3.052 1.00 32.06 117 LEU A N 1
ATOM 804 C CA . LEU A 1 138 ? 17.344 93.229 -2.578 1.00 33.24 117 LEU A CA 1
ATOM 805 C C . LEU A 1 138 ? 18.460 93.361 -1.554 1.00 33.14 117 LEU A C 1
ATOM 806 O O . LEU A 1 138 ? 18.702 92.450 -0.766 1.00 33.76 117 LEU A O 1
ATOM 811 N N . GLN A 1 139 ? 19.139 94.501 -1.570 1.00 32.79 118 GLN A N 1
ATOM 812 C CA . GLN A 1 139 ? 20.184 94.763 -0.587 1.00 34.83 118 GLN A CA 1
ATOM 813 C C . GLN A 1 139 ? 20.237 96.260 -0.310 1.00 34.49 118 GLN A C 1
ATOM 814 O O . GLN A 1 139 ? 19.813 97.069 -1.137 1.00 34.76 118 GLN A O 1
ATOM 820 N N . TYR A 1 140 ? 20.734 96.630 0.861 1.00 34.30 119 TYR A N 1
ATOM 821 C CA . TYR A 1 140 ? 20.814 98.038 1.205 1.00 36.20 119 TYR A CA 1
ATOM 822 C C . TYR A 1 140 ? 21.984 98.746 0.528 1.00 36.76 119 TYR A C 1
ATOM 823 O O . TYR A 1 140 ? 23.004 98.136 0.205 1.00 38.63 119 TYR A O 1
ATOM 832 N N . THR A 1 141 ? 21.810 100.037 0.282 1.00 37.23 120 THR A N 1
ATOM 833 C CA . THR A 1 141 ? 22.860 100.850 -0.303 1.00 37.67 120 THR A CA 1
ATOM 834 C C . THR A 1 141 ? 23.275 101.823 0.797 1.00 38.61 120 THR A C 1
ATOM 835 O O . THR A 1 141 ? 22.532 102.056 1.758 1.00 37.36 120 THR A O 1
ATOM 839 N N . TYR A 1 142 ? 24.466 102.383 0.664 1.00 39.46 121 TYR A N 1
ATOM 840 C CA . TYR A 1 142 ? 24.968 103.292 1.674 1.00 39.83 121 TYR A CA 1
ATOM 841 C C . TYR A 1 142 ? 25.713 104.464 1.069 1.00 40.54 121 TYR A C 1
ATOM 842 O O . TYR A 1 142 ? 26.012 104.503 -0.124 1.00 39.27 121 TYR A O 1
ATOM 851 N N . ILE A 1 143 ? 26.001 105.430 1.923 1.00 42.21 122 ILE A N 1
ATOM 852 C CA . ILE A 1 143 ? 26.771 106.584 1.527 1.00 43.67 122 ILE A CA 1
ATOM 853 C C . ILE A 1 143 ? 28.091 106.304 2.214 1.00 44.14 122 ILE A C 1
ATOM 854 O O . ILE A 1 143 ? 28.122 106.057 3.423 1.00 43.82 122 ILE A O 1
ATOM 859 N N . ARG A 1 144 ? 29.176 106.299 1.450 1.00 44.99 123 ARG A N 1
ATOM 860 C CA . ARG A 1 144 ? 30.480 106.057 2.041 1.00 44.82 123 ARG A CA 1
ATOM 861 C C . ARG A 1 144 ? 31.111 107.387 2.414 1.00 44.89 123 ARG A C 1
ATOM 862 O O . ARG A 1 144 ? 31.260 108.267 1.568 1.00 44.92 123 ARG A O 1
ATOM 870 N N . TYR A 1 145 ? 31.444 107.541 3.687 1.00 44.62 124 TYR A N 1
ATOM 871 C CA . TYR A 1 145 ? 32.106 108.750 4.161 1.00 46.79 124 TYR A CA 1
ATOM 872 C C . TYR A 1 145 ? 33.490 108.322 4.625 1.00 48.57 124 TYR A C 1
ATOM 873 O O . TYR A 1 145 ? 33.673 107.196 5.105 1.00 48.01 124 TYR A O 1
ATOM 882 N N . GLU A 1 146 ? 34.464 109.210 4.476 1.00 50.41 125 GLU A N 1
ATOM 883 C CA . GLU A 1 146 ? 35.828 108.907 4.891 1.00 52.27 125 GLU A CA 1
ATOM 884 C C . GLU A 1 146 ? 36.456 110.054 5.666 1.00 53.59 125 GLU A C 1
ATOM 885 O O . GLU A 1 146 ? 36.146 111.223 5.434 1.00 53.32 125 GLU A O 1
ATOM 891 N N . ILE A 1 147 ? 37.326 109.699 6.603 1.00 54.80 126 ILE A N 1
ATOM 892 C CA . ILE A 1 147 ? 38.080 110.674 7.376 1.00 54.70 126 ILE A CA 1
ATOM 893 C C . ILE A 1 147 ? 39.520 110.290 7.052 1.00 55.82 126 ILE A C 1
ATOM 894 O O . ILE A 1 147 ? 40.005 109.255 7.503 1.00 54.79 126 ILE A O 1
ATOM 899 N N . ILE A 1 148 ? 40.189 111.101 6.239 1.00 57.37 127 ILE A N 1
ATOM 900 C CA . ILE A 1 148 ? 41.564 110.814 5.856 1.00 59.49 127 ILE A CA 1
ATOM 901 C C . ILE A 1 148 ? 42.610 111.758 6.454 1.00 62.36 127 ILE A C 1
ATOM 902 O O . ILE A 1 148 ? 42.364 112.949 6.644 1.00 62.86 127 ILE A O 1
ATOM 907 N N . LYS A 1 149 ? 43.774 111.191 6.758 1.00 64.52 128 LYS A N 1
ATOM 908 C CA . LYS A 1 149 ? 44.916 111.921 7.300 1.00 65.42 128 LYS A CA 1
ATOM 909 C C . LYS A 1 149 ? 45.877 112.056 6.122 1.00 66.36 128 LYS A C 1
ATOM 910 O O . LYS A 1 149 ? 46.385 111.054 5.621 1.00 66.43 128 LYS A O 1
ATOM 916 N N . VAL A 1 150 ? 46.117 113.278 5.660 1.00 67.87 129 VAL A N 1
ATOM 917 C CA . VAL A 1 150 ? 47.021 113.465 4.531 1.00 69.74 129 VAL A CA 1
ATOM 918 C C . VAL A 1 150 ? 48.416 113.947 4.944 1.00 71.53 129 VAL A C 1
ATOM 919 O O . VAL A 1 150 ? 48.577 114.697 5.914 1.00 71.93 129 VAL A O 1
ATOM 923 N N . LEU A 1 151 ? 49.420 113.493 4.199 1.00 72.92 130 LEU A N 1
ATOM 924 C CA . LEU A 1 151 ? 50.811 113.849 4.458 1.00 73.47 130 LEU A CA 1
ATOM 925 C C . LEU A 1 151 ? 51.608 113.582 3.187 1.00 73.51 130 LEU A C 1
ATOM 926 O O . LEU A 1 151 ? 51.843 112.431 2.832 1.00 73.43 130 LEU A O 1
ATOM 931 N N . GLN A 1 152 ? 52.010 114.646 2.500 1.00 74.27 131 GLN A N 1
ATOM 932 C CA . GLN A 1 152 ? 52.779 114.520 1.266 1.00 75.61 131 GLN A CA 1
ATOM 933 C C . GLN A 1 152 ? 51.934 113.961 0.127 1.00 74.82 131 GLN A C 1
ATOM 934 O O . GLN A 1 152 ? 52.390 113.107 -0.634 1.00 74.23 131 GLN A O 1
ATOM 940 N N . ASN A 1 153 ? 50.703 114.447 0.014 1.00 74.76 132 ASN A N 1
ATOM 941 C CA . ASN A 1 153 ? 49.793 114.002 -1.038 1.00 74.33 132 ASN A CA 1
ATOM 942 C C . ASN A 1 153 ? 49.538 112.501 -1.027 1.00 73.46 132 ASN A C 1
ATOM 943 O O . ASN A 1 153 ? 49.386 111.874 -2.080 1.00 73.26 132 ASN A O 1
ATOM 948 N N . THR A 1 154 ? 49.495 111.933 0.172 1.00 71.93 133 THR A N 1
ATOM 949 C CA . THR A 1 154 ? 49.232 110.512 0.342 1.00 70.70 133 THR A CA 1
ATOM 950 C C . THR A 1 154 ? 48.463 110.303 1.642 1.00 69.87 133 THR A C 1
ATOM 951 O O . THR A 1 154 ? 48.748 110.942 2.660 1.00 69.17 133 THR A O 1
ATOM 955 N N . VAL A 1 155 ? 47.478 109.413 1.595 1.00 68.69 134 VAL A N 1
ATOM 956 C CA . VAL A 1 155 ? 46.656 109.119 2.759 1.00 67.05 134 VAL A CA 1
ATOM 957 C C . VAL A 1 155 ? 47.420 108.224 3.723 1.00 67.20 134 VAL A C 1
ATOM 958 O O . VAL A 1 155 ? 47.836 107.122 3.367 1.00 67.69 134 VAL A O 1
ATOM 962 N N . THR A 1 156 ? 47.596 108.712 4.945 1.00 66.83 135 THR A N 1
ATOM 963 C CA . THR A 1 156 ? 48.317 107.994 5.989 1.00 67.00 135 THR A CA 1
ATOM 964 C C . THR A 1 156 ? 47.375 107.187 6.875 1.00 66.77 135 THR A C 1
ATOM 965 O O . THR A 1 156 ? 47.722 106.106 7.356 1.00 67.12 135 THR A O 1
ATOM 969 N N . GLU A 1 157 ? 46.187 107.733 7.102 1.00 65.62 136 GLU A N 1
ATOM 970 C CA . GLU A 1 157 ? 45.185 107.078 7.925 1.00 64.20 136 GLU A CA 1
ATOM 971 C C . GLU A 1 157 ? 43.844 107.264 7.224 1.00 64.02 136 GLU A C 1
ATOM 972 O O . GLU A 1 157 ? 43.629 108.271 6.548 1.00 64.46 136 GLU A O 1
ATOM 978 N N . ARG A 1 158 ? 42.951 106.291 7.367 1.00 63.19 137 ARG A N 1
ATOM 979 C CA . ARG A 1 158 ? 41.640 106.379 6.733 1.00 61.32 137 ARG A CA 1
ATOM 980 C C . ARG A 1 158 ? 40.560 105.689 7.550 1.00 59.73 137 ARG A C 1
ATOM 981 O O . ARG A 1 158 ? 40.602 104.475 7.747 1.00 59.22 137 ARG A O 1
ATOM 989 N N . ALA A 1 159 ? 39.602 106.471 8.036 1.00 57.97 138 ALA A N 1
ATOM 990 C CA . ALA A 1 159 ? 38.486 105.925 8.797 1.00 55.17 138 ALA A CA 1
ATOM 991 C C . ALA A 1 159 ? 37.337 105.813 7.796 1.00 53.45 138 ALA A C 1
ATOM 992 O O . ALA A 1 159 ? 37.264 106.583 6.830 1.00 51.93 138 ALA A O 1
ATOM 994 N N . VAL A 1 160 ? 36.442 104.858 8.008 1.00 50.94 139 VAL A N 1
ATOM 995 C CA . VAL A 1 160 ? 35.337 104.694 7.078 1.00 49.58 139 VAL A CA 1
ATOM 996 C C . VAL A 1 160 ? 33.981 104.554 7.755 1.00 48.47 139 VAL A C 1
ATOM 997 O O . VAL A 1 160 ? 33.850 103.924 8.808 1.00 48.71 139 VAL A O 1
ATOM 1001 N N . LEU A 1 161 ? 32.974 105.168 7.142 1.00 46.76 140 LEU A N 1
ATOM 1002 C CA . LEU A 1 161 ? 31.611 105.104 7.648 1.00 44.33 140 LEU A CA 1
ATOM 1003 C C . LEU A 1 161 ? 30.638 104.858 6.511 1.00 43.24 140 LEU A C 1
ATOM 1004 O O . LEU A 1 161 ? 30.736 105.471 5.447 1.00 42.58 140 LEU A O 1
ATOM 1009 N N . TYR A 1 162 ? 29.707 103.942 6.743 1.00 42.28 141 TYR A N 1
ATOM 1010 C CA . TYR A 1 162 ? 28.680 103.632 5.764 1.00 40.43 141 TYR A CA 1
ATOM 1011 C C . TYR A 1 162 ? 27.343 104.005 6.382 1.00 40.76 141 TYR A C 1
ATOM 1012 O O . TYR A 1 162 ? 26.892 103.382 7.345 1.00 38.96 141 TYR A O 1
ATOM 1021 N N . VAL A 1 163 ? 26.728 105.052 5.846 1.00 40.42 142 VAL A N 1
ATOM 1022 C CA . VAL A 1 163 ? 25.437 105.494 6.339 1.00 39.69 142 VAL A CA 1
ATOM 1023 C C . VAL A 1 163 ? 24.344 104.849 5.494 1.00 39.25 142 VAL A C 1
ATOM 1024 O O . VAL A 1 163 ? 24.331 104.990 4.266 1.00 37.91 142 VAL A O 1
ATOM 1028 N N . PRO A 1 164 ? 23.426 104.110 6.138 1.00 38.54 143 PRO A N 1
ATOM 1029 C CA . PRO A 1 164 ? 22.337 103.459 5.405 1.00 37.12 143 PRO A CA 1
ATOM 1030 C C . PRO A 1 164 ? 21.645 104.490 4.528 1.00 36.77 143 PRO A C 1
ATOM 1031 O O . PRO A 1 164 ? 21.289 105.573 4.994 1.00 37.95 143 PRO A O 1
ATOM 1035 N N . SER A 1 165 ? 21.479 104.159 3.254 1.00 36.40 144 SER A N 1
ATOM 1036 C CA . SER A 1 165 ? 20.840 105.055 2.304 1.00 34.83 144 SER A CA 1
ATOM 1037 C C . SER A 1 165 ? 19.478 104.457 1.927 1.00 35.86 144 SER A C 1
ATOM 1038 O O . SER A 1 165 ? 18.506 104.603 2.661 1.00 37.11 144 SER A O 1
ATOM 1041 N N . LEU A 1 166 ? 19.406 103.777 0.790 1.00 34.91 145 LEU A N 1
ATOM 1042 C CA . LEU A 1 166 ? 18.161 103.155 0.371 1.00 33.43 145 LEU A CA 1
ATOM 1043 C C . LEU A 1 166 ? 18.412 101.696 0.016 1.00 33.56 145 LEU A C 1
ATOM 1044 O O . LEU A 1 166 ? 18.891 100.924 0.845 1.00 33.36 145 LEU A O 1
ATOM 1049 N N . GLY A 1 167 ? 18.105 101.315 -1.217 1.00 33.45 146 GLY A N 1
ATOM 1050 C CA . GLY A 1 167 ? 18.309 99.935 -1.601 1.00 33.57 146 GLY A CA 1
ATOM 1051 C C . GLY A 1 167 ? 18.521 99.747 -3.080 1.00 34.37 146 GLY A C 1
ATOM 1052 O O . GLY A 1 167 ? 18.302 100.657 -3.870 1.00 34.68 146 GLY A O 1
ATOM 1053 N N . TYR A 1 168 ? 18.924 98.542 -3.457 1.00 34.11 147 TYR A N 1
ATOM 1054 C CA . TYR A 1 168 ? 19.205 98.231 -4.844 1.00 35.52 147 TYR A CA 1
ATOM 1055 C C . TYR A 1 168 ? 18.793 96.788 -5.116 1.00 34.40 147 TYR A C 1
ATOM 1056 O O . TYR A 1 168 ? 19.000 95.929 -4.263 1.00 35.69 147 TYR A O 1
ATOM 1065 N N . VAL A 1 169 ? 18.193 96.522 -6.278 1.00 33.89 148 VAL A N 1
ATOM 1066 C CA . VAL A 1 169 ? 17.803 95.154 -6.636 1.00 36.25 148 VAL A CA 1
ATOM 1067 C C . VAL A 1 169 ? 18.540 94.668 -7.877 1.00 36.87 148 VAL A C 1
ATOM 1068 O O . VAL A 1 169 ? 18.835 95.441 -8.784 1.00 35.60 148 VAL A O 1
ATOM 1072 N N . LYS A 1 170 ? 18.833 93.374 -7.910 1.00 38.47 149 LYS A N 1
ATOM 1073 C CA . LYS A 1 170 ? 19.492 92.777 -9.060 1.00 40.06 149 LYS A CA 1
ATOM 1074 C C . LYS A 1 170 ? 18.549 91.714 -9.594 1.00 39.72 149 LYS A C 1
ATOM 1075 O O . LYS A 1 170 ? 17.943 90.983 -8.818 1.00 40.59 149 LYS A O 1
ATOM 1081 N N . SER A 1 171 ? 18.419 91.638 -10.912 1.00 40.50 150 SER A N 1
ATOM 1082 C CA . SER A 1 171 ? 17.525 90.669 -11.534 1.00 42.13 150 SER A CA 1
ATOM 1083 C C . SER A 1 171 ? 18.268 89.722 -12.438 1.00 41.66 150 SER A C 1
ATOM 1084 O O . SER A 1 171 ? 19.386 89.992 -12.870 1.00 42.86 150 SER A O 1
ATOM 1087 N N . ILE A 1 172 ? 17.610 88.617 -12.749 1.00 41.42 151 ILE A N 1
ATOM 1088 C CA . ILE A 1 172 ? 18.163 87.620 -13.632 1.00 40.27 151 ILE A CA 1
ATOM 1089 C C . ILE A 1 172 ? 16.997 86.726 -14.035 1.00 40.56 151 ILE A C 1
ATOM 1090 O O . ILE A 1 172 ? 16.107 86.463 -13.231 1.00 39.19 151 ILE A O 1
ATOM 1095 N N . GLU A 1 173 ? 16.978 86.297 -15.291 1.00 42.08 152 GLU A N 1
ATOM 1096 C CA . GLU A 1 173 ? 15.936 85.396 -15.767 1.00 44.76 152 GLU A CA 1
ATOM 1097 C C . GLU A 1 173 ? 16.520 83.999 -15.634 1.00 45.18 152 GLU A C 1
ATOM 1098 O O . GLU A 1 173 ? 17.737 83.846 -15.634 1.00 45.45 152 GLU A O 1
ATOM 1104 N N . PHE A 1 174 ? 15.678 82.979 -15.511 1.00 46.68 153 PHE A N 1
ATOM 1105 C CA . PHE A 1 174 ? 16.217 81.635 -15.341 1.00 49.52 153 PHE A CA 1
ATOM 1106 C C . PHE A 1 174 ? 15.205 80.510 -15.499 1.00 53.41 153 PHE A C 1
ATOM 1107 O O . PHE A 1 174 ? 14.012 80.734 -15.691 1.00 54.44 153 PHE A O 1
ATOM 1115 N N . ASN A 1 175 ? 15.731 79.294 -15.408 1.00 58.78 154 ASN A N 1
ATOM 1116 C CA . ASN A 1 175 ? 14.981 78.042 -15.466 1.00 63.80 154 ASN A CA 1
ATOM 1117 C C . ASN A 1 175 ? 15.928 77.040 -14.806 1.00 66.39 154 ASN A C 1
ATOM 1118 O O . ASN A 1 175 ? 17.146 77.154 -14.956 1.00 66.19 154 ASN A O 1
ATOM 1123 N N . SER A 1 176 ? 15.370 76.087 -14.062 1.00 70.13 155 SER A N 1
ATOM 1124 C CA . SER A 1 176 ? 16.151 75.072 -13.340 1.00 73.87 155 SER A CA 1
ATOM 1125 C C . SER A 1 176 ? 17.452 74.600 -14.004 1.00 75.69 155 SER A C 1
ATOM 1126 O O . SER A 1 176 ? 18.357 74.100 -13.331 1.00 74.91 155 SER A O 1
ATOM 1129 N N . GLU A 1 177 ? 17.541 74.756 -15.319 1.00 78.21 156 GLU A N 1
ATOM 1130 C CA . GLU A 1 177 ? 18.724 74.345 -16.060 1.00 80.39 156 GLU A CA 1
ATOM 1131 C C . GLU A 1 177 ? 19.896 75.306 -15.861 1.00 79.99 156 GLU A C 1
ATOM 1132 O O . GLU A 1 177 ? 20.871 74.979 -15.185 1.00 80.80 156 GLU A O 1
ATOM 1138 N N . GLU A 1 178 ? 19.780 76.491 -16.456 1.00 79.21 157 GLU A N 1
ATOM 1139 C CA . GLU A 1 178 ? 20.811 77.527 -16.402 1.00 78.30 157 GLU A CA 1
ATOM 1140 C C . GLU A 1 178 ? 21.779 77.522 -15.223 1.00 76.05 157 GLU A C 1
ATOM 1141 O O . GLU A 1 178 ? 21.432 77.175 -14.096 1.00 74.94 157 GLU A O 1
ATOM 1147 N N . GLN A 1 179 ? 23.008 77.921 -15.512 1.00 73.91 158 GLN A N 1
ATOM 1148 C CA . GLN A 1 179 ? 24.054 78.022 -14.512 1.00 71.76 158 GLN A CA 1
ATOM 1149 C C . GLN A 1 179 ? 24.265 79.525 -14.432 1.00 68.25 158 GLN A C 1
ATOM 1150 O O . GLN A 1 179 ? 24.302 80.207 -15.457 1.00 67.59 158 GLN A O 1
ATOM 1156 N N . ILE A 1 180 ? 24.389 80.045 -13.219 1.00 64.54 159 ILE A N 1
ATOM 1157 C CA . ILE A 1 180 ? 24.544 81.479 -13.028 1.00 59.44 159 ILE A CA 1
ATOM 1158 C C . ILE A 1 180 ? 25.943 81.868 -12.590 1.00 57.75 159 ILE A C 1
ATOM 1159 O O . ILE A 1 180 ? 26.581 81.155 -11.826 1.00 56.44 159 ILE A O 1
ATOM 1164 N N . ASP A 1 181 ? 26.418 83.005 -13.086 1.00 56.99 160 ASP A N 1
ATOM 1165 C CA . ASP A 1 181 ? 27.730 83.501 -12.705 1.00 57.69 160 ASP A CA 1
ATOM 1166 C C . ASP A 1 181 ? 27.586 83.835 -11.224 1.00 57.48 160 ASP A C 1
ATOM 1167 O O . ASP A 1 181 ? 26.714 84.612 -10.843 1.00 57.43 160 ASP A O 1
ATOM 1172 N N . LYS A 1 182 ? 28.429 83.252 -10.383 1.00 57.27 161 LYS A N 1
ATOM 1173 C CA . LYS A 1 182 ? 28.315 83.511 -8.959 1.00 57.34 161 LYS A CA 1
ATOM 1174 C C . LYS A 1 182 ? 28.553 84.953 -8.527 1.00 55.30 161 LYS A C 1
ATOM 1175 O O . LYS A 1 182 ? 28.188 85.336 -7.417 1.00 54.02 161 LYS A O 1
ATOM 1181 N N . ASN A 1 183 ? 29.152 85.759 -9.391 1.00 54.51 162 ASN A N 1
ATOM 1182 C CA . ASN A 1 183 ? 29.383 87.153 -9.040 1.00 54.09 162 ASN A CA 1
ATOM 1183 C C . ASN A 1 183 ? 28.048 87.876 -9.002 1.00 52.10 162 ASN A C 1
ATOM 1184 O O . ASN A 1 183 ? 27.926 88.958 -8.429 1.00 53.05 162 ASN A O 1
ATOM 1189 N N . PHE A 1 184 ? 27.042 87.269 -9.620 1.00 48.85 163 PHE A N 1
ATOM 1190 C CA . PHE A 1 184 ? 25.710 87.843 -9.618 1.00 45.65 163 PHE A CA 1
ATOM 1191 C C . PHE A 1 184 ? 25.166 87.842 -8.186 1.00 44.30 163 PHE A C 1
ATOM 1192 O O . PHE A 1 184 ? 24.536 88.808 -7.754 1.00 46.10 163 PHE A O 1
ATOM 1200 N N . TYR A 1 185 ? 25.421 86.754 -7.464 1.00 40.63 164 TYR A N 1
ATOM 1201 C CA . TYR A 1 185 ? 24.956 86.578 -6.090 1.00 40.37 164 TYR A CA 1
ATOM 1202 C C . TYR A 1 185 ? 25.883 87.108 -5.005 1.00 40.03 164 TYR A C 1
ATOM 1203 O O . TYR A 1 185 ? 25.450 87.316 -3.874 1.00 39.32 164 TYR A O 1
ATOM 1212 N N . PHE A 1 186 ? 27.153 87.312 -5.335 1.00 39.78 165 PHE A N 1
ATOM 1213 C CA . PHE A 1 186 ? 28.125 87.684 -4.316 1.00 39.23 165 PHE A CA 1
ATOM 1214 C C . PHE A 1 186 ? 29.044 88.847 -4.657 1.00 39.13 165 PHE A C 1
ATOM 1215 O O . PHE A 1 186 ? 29.596 88.921 -5.744 1.00 40.34 165 PHE A O 1
ATOM 1223 N N . THR A 1 187 ? 29.206 89.749 -3.702 1.00 40.79 166 THR A N 1
ATOM 1224 C CA . THR A 1 187 ? 30.086 90.904 -3.842 1.00 41.62 166 THR A CA 1
ATOM 1225 C C . THR A 1 187 ? 31.200 90.660 -2.837 1.00 42.66 166 THR A C 1
ATOM 1226 O O . THR A 1 187 ? 30.961 90.684 -1.636 1.00 43.15 166 THR A O 1
ATOM 1230 N N . SER A 1 188 ? 32.414 90.423 -3.308 1.00 44.81 167 SER A N 1
ATOM 1231 C CA . SER A 1 188 ? 33.510 90.157 -2.382 1.00 46.91 167 SER A CA 1
ATOM 1232 C C . SER A 1 188 ? 34.141 91.425 -1.810 1.00 46.38 167 SER A C 1
ATOM 1233 O O . SER A 1 188 ? 34.686 91.406 -0.711 1.00 47.26 167 SER A O 1
ATOM 1236 N N . GLN A 1 189 ? 34.061 92.531 -2.542 1.00 46.36 168 GLN A N 1
ATOM 1237 C CA . GLN A 1 189 ? 34.628 93.782 -2.057 1.00 46.90 168 GLN A CA 1
ATOM 1238 C C . GLN A 1 189 ? 33.609 94.922 -2.111 1.00 45.21 168 GLN A C 1
ATOM 1239 O O . GLN A 1 189 ? 32.880 95.057 -3.097 1.00 42.44 168 GLN A O 1
ATOM 1245 N N . ASP A 1 190 ? 33.556 95.736 -1.054 1.00 43.33 169 ASP A N 1
ATOM 1246 C CA . ASP A 1 190 ? 32.628 96.864 -1.023 1.00 42.16 169 ASP A CA 1
ATOM 1247 C C . ASP A 1 190 ? 32.817 97.639 -2.313 1.00 43.38 169 ASP A C 1
ATOM 1248 O O . ASP A 1 190 ? 33.947 97.810 -2.775 1.00 43.92 169 ASP A O 1
ATOM 1253 N N . LYS A 1 191 ? 31.719 98.104 -2.898 1.00 44.07 170 LYS A N 1
ATOM 1254 C CA . LYS A 1 191 ? 31.807 98.880 -4.124 1.00 44.69 170 LYS A CA 1
ATOM 1255 C C . LYS A 1 191 ? 30.607 99.805 -4.281 1.00 43.81 170 LYS A C 1
ATOM 1256 O O . LYS A 1 191 ? 29.636 99.720 -3.531 1.00 43.17 170 LYS A O 1
ATOM 1262 N N . CYS A 1 192 ? 30.693 100.693 -5.262 1.00 42.31 171 CYS A N 1
ATOM 1263 C CA . CYS A 1 192 ? 29.640 101.653 -5.531 1.00 40.90 171 CYS A CA 1
ATOM 1264 C C . CYS A 1 192 ? 28.949 101.325 -6.852 1.00 40.77 171 CYS A C 1
ATOM 1265 O O . CYS A 1 192 ? 29.608 101.128 -7.866 1.00 40.58 171 CYS A O 1
ATOM 1268 N N . ILE A 1 193 ? 27.620 101.261 -6.839 1.00 40.72 172 ILE A N 1
ATOM 1269 C CA . ILE A 1 193 ? 26.873 100.953 -8.054 1.00 41.59 172 ILE A CA 1
ATOM 1270 C C . ILE A 1 193 ? 26.701 102.183 -8.940 1.00 40.93 172 ILE A C 1
ATOM 1271 O O . ILE A 1 193 ? 26.264 102.086 -10.081 1.00 40.95 172 ILE A O 1
ATOM 1276 N N . LEU A 1 194 ? 27.047 103.341 -8.398 1.00 41.82 173 LEU A N 1
ATOM 1277 C CA . LEU A 1 194 ? 26.988 104.594 -9.140 1.00 42.75 173 LEU A CA 1
ATOM 1278 C C . LEU A 1 194 ? 28.452 104.981 -9.328 1.00 44.31 173 LEU A C 1
ATOM 1279 O O . LEU A 1 194 ? 29.340 104.161 -9.106 1.00 45.54 173 LEU A O 1
ATOM 1284 N N . ASN A 1 195 ? 28.716 106.216 -9.733 1.00 44.79 174 ASN A N 1
ATOM 1285 C CA . ASN A 1 195 ? 30.096 106.650 -9.901 1.00 45.91 174 ASN A CA 1
ATOM 1286 C C . ASN A 1 195 ? 30.601 107.071 -8.531 1.00 46.27 174 ASN A C 1
ATOM 1287 O O . ASN A 1 195 ? 29.899 107.770 -7.802 1.00 46.91 174 ASN A O 1
ATOM 1292 N N . GLU A 1 196 ? 31.804 106.632 -8.170 1.00 47.10 175 GLU A N 1
ATOM 1293 C CA . GLU A 1 196 ? 32.374 107.001 -6.877 1.00 46.96 175 GLU A CA 1
ATOM 1294 C C . GLU A 1 196 ? 32.610 108.506 -6.856 1.00 47.23 175 GLU A C 1
ATOM 1295 O O . GLU A 1 196 ? 32.736 109.143 -7.906 1.00 46.64 175 GLU A O 1
ATOM 1301 N N . LYS A 1 197 ? 32.659 109.075 -5.660 1.00 48.09 176 LYS A N 1
ATOM 1302 C CA . LYS A 1 197 ? 32.872 110.504 -5.521 1.00 50.70 176 LYS A CA 1
ATOM 1303 C C . LYS A 1 197 ? 33.996 110.833 -4.560 1.00 52.15 176 LYS A C 1
ATOM 1304 O O . LYS A 1 197 ? 34.471 109.973 -3.812 1.00 50.64 176 LYS A O 1
ATOM 1310 N N . PHE A 1 198 ? 34.416 112.094 -4.592 1.00 53.41 177 PHE A N 1
ATOM 1311 C CA . PHE A 1 198 ? 35.458 112.579 -3.702 1.00 54.77 177 PHE A CA 1
ATOM 1312 C C . PHE A 1 198 ? 35.178 114.046 -3.431 1.00 54.43 177 PHE A C 1
ATOM 1313 O O . PHE A 1 198 ? 35.751 114.925 -4.074 1.00 56.06 177 PHE A O 1
ATOM 1321 N N . ILE A 1 199 ? 34.274 114.300 -2.491 1.00 53.75 178 ILE A N 1
ATOM 1322 C CA . ILE A 1 199 ? 33.900 115.657 -2.110 1.00 51.73 178 ILE A CA 1
ATOM 1323 C C . ILE A 1 199 ? 34.433 115.844 -0.703 1.00 52.76 178 ILE A C 1
ATOM 1324 O O . ILE A 1 199 ? 33.935 115.244 0.251 1.00 52.24 178 ILE A O 1
ATOM 1329 N N . TYR A 1 200 ? 35.451 116.688 -0.584 1.00 53.90 179 TYR A N 1
ATOM 1330 C CA . TYR A 1 200 ? 36.122 116.907 0.689 1.00 55.56 179 TYR A CA 1
ATOM 1331 C C . TYR A 1 200 ? 35.965 118.267 1.343 1.00 57.04 179 TYR A C 1
ATOM 1332 O O . TYR A 1 200 ? 35.416 119.210 0.775 1.00 56.74 179 TYR A O 1
ATOM 1341 N N . LYS A 1 201 ? 36.483 118.333 2.561 1.00 58.71 180 LYS A N 1
ATOM 1342 C CA . LYS A 1 201 ? 36.516 119.540 3.357 1.00 60.56 180 LYS A CA 1
ATOM 1343 C C . LYS A 1 201 ? 37.525 119.300 4.470 1.00 62.18 180 LYS A C 1
ATOM 1344 O O . LYS A 1 201 ? 37.417 118.335 5.230 1.00 61.72 180 LYS A O 1
ATOM 1350 N N . LYS A 1 202 ? 38.519 120.176 4.542 1.00 64.12 181 LYS A N 1
ATOM 1351 C CA . LYS A 1 202 ? 39.563 120.083 5.547 1.00 65.85 181 LYS A CA 1
ATOM 1352 C C . LYS A 1 202 ? 38.953 120.304 6.930 1.00 66.71 181 LYS A C 1
ATOM 1353 O O . LYS A 1 202 ? 38.149 121.216 7.122 1.00 66.00 181 LYS A O 1
ATOM 1359 N N . ILE A 1 203 ? 39.321 119.453 7.882 1.00 68.41 182 ILE A N 1
ATOM 1360 C CA . ILE A 1 203 ? 38.814 119.561 9.245 1.00 71.18 182 ILE A CA 1
ATOM 1361 C C . ILE A 1 203 ? 39.715 120.493 10.046 1.00 74.84 182 ILE A C 1
ATOM 1362 O O . ILE A 1 203 ? 40.936 120.455 9.897 1.00 75.03 182 ILE A O 1
ATOM 1367 N N . ASP A 1 204 ? 39.112 121.326 10.892 1.00 79.10 183 ASP A N 1
ATOM 1368 C CA . ASP A 1 204 ? 39.870 122.266 11.710 1.00 83.18 183 ASP A CA 1
ATOM 1369 C C . ASP A 1 204 ? 39.975 121.818 13.166 1.00 85.06 183 ASP A C 1
ATOM 1370 O O . ASP A 1 204 ? 39.604 120.697 13.505 1.00 86.04 183 ASP A O 1
ATOM 1375 N N . ASP A 1 205 ? 40.478 122.707 14.021 1.00 87.76 184 ASP A N 1
ATOM 1376 C CA . ASP A 1 205 ? 40.661 122.420 15.444 1.00 89.96 184 ASP A CA 1
ATOM 1377 C C . ASP A 1 205 ? 41.735 121.352 15.633 1.00 90.78 184 ASP A C 1
ATOM 1378 O O . ASP A 1 205 ? 42.764 121.672 16.268 1.00 90.90 184 ASP A O 1
ATOM 1383 N N . GLN B 2 1 ? 27.254 65.969 -3.646 1.00 89.84 204 GLN B N 1
ATOM 1384 C CA . GLN B 2 1 ? 28.032 64.698 -3.558 1.00 89.03 204 GLN B CA 1
ATOM 1385 C C . GLN B 2 1 ? 29.384 64.801 -4.257 1.00 87.97 204 GLN B C 1
ATOM 1386 O O . GLN B 2 1 ? 30.102 63.806 -4.380 1.00 89.21 204 GLN B O 1
ATOM 1392 N N . THR B 2 2 ? 29.728 66.002 -4.713 1.00 85.08 205 THR B N 1
ATOM 1393 C CA . THR B 2 2 ? 30.999 66.221 -5.401 1.00 81.94 205 THR B CA 1
ATOM 1394 C C . THR B 2 2 ? 32.139 66.549 -4.428 1.00 77.28 205 THR B C 1
ATOM 1395 O O . THR B 2 2 ? 31.908 66.772 -3.237 1.00 76.65 205 THR B O 1
ATOM 1399 N N . ILE B 2 3 ? 33.368 66.570 -4.942 1.00 70.90 206 ILE B N 1
ATOM 1400 C CA . ILE B 2 3 ? 34.529 66.870 -4.116 1.00 64.64 206 ILE B CA 1
ATOM 1401 C C . ILE B 2 3 ? 34.538 68.334 -3.693 1.00 61.37 206 ILE B C 1
ATOM 1402 O O . ILE B 2 3 ? 34.139 69.221 -4.446 1.00 60.35 206 ILE B O 1
ATOM 1407 N N . LEU B 2 4 ? 35.003 68.568 -2.473 1.00 57.02 207 LEU B N 1
ATOM 1408 C CA . LEU B 2 4 ? 35.081 69.901 -1.908 1.00 53.09 207 LEU B CA 1
ATOM 1409 C C . LEU B 2 4 ? 36.566 70.179 -1.646 1.00 50.62 207 LEU B C 1
ATOM 1410 O O . LEU B 2 4 ? 37.123 69.755 -0.636 1.00 51.18 207 LEU B O 1
ATOM 1415 N N . PRO B 2 5 ? 37.224 70.901 -2.565 1.00 48.00 208 PRO B N 1
ATOM 1416 C CA . PRO B 2 5 ? 38.646 71.256 -2.494 1.00 45.15 208 PRO B CA 1
ATOM 1417 C C . PRO B 2 5 ? 38.993 72.316 -1.465 1.00 43.78 208 PRO B C 1
ATOM 1418 O O . PRO B 2 5 ? 39.524 73.372 -1.809 1.00 42.53 208 PRO B O 1
ATOM 1422 N N . TYR B 2 6 ? 38.716 72.026 -0.201 1.00 42.81 209 TYR B N 1
ATOM 1423 C CA . TYR B 2 6 ? 38.982 72.981 0.865 1.00 42.21 209 TYR B CA 1
ATOM 1424 C C . TYR B 2 6 ? 39.642 72.340 2.082 1.00 41.88 209 TYR B C 1
ATOM 1425 O O . TYR B 2 6 ? 39.528 71.132 2.304 1.00 41.84 209 TYR B O 1
ATOM 1434 N N . PRO B 2 7 ? 40.346 73.147 2.887 1.00 40.03 210 PRO B N 1
ATOM 1435 C CA . PRO B 2 7 ? 41.017 72.649 4.088 1.00 40.95 210 PRO B CA 1
ATOM 1436 C C . PRO B 2 7 ? 39.999 72.360 5.186 1.00 42.41 210 PRO B C 1
ATOM 1437 O O . PRO B 2 7 ? 38.846 72.766 5.081 1.00 44.00 210 PRO B O 1
ATOM 1441 N N . ASN B 2 8 ? 40.413 71.655 6.233 1.00 44.51 211 ASN B N 1
ATOM 1442 C CA . ASN B 2 8 ? 39.495 71.344 7.321 1.00 45.75 211 ASN B CA 1
ATOM 1443 C C . ASN B 2 8 ? 38.972 72.630 7.938 1.00 46.16 211 ASN B C 1
ATOM 1444 O O . ASN B 2 8 ? 39.665 73.648 7.953 1.00 45.70 211 ASN B O 1
ATOM 1449 N N . GLY B 2 9 ? 37.747 72.581 8.451 1.00 45.67 212 GLY B N 1
ATOM 1450 C CA . GLY B 2 9 ? 37.176 73.765 9.060 1.00 43.73 212 GLY B CA 1
ATOM 1451 C C . GLY B 2 9 ? 35.682 73.906 8.863 1.00 42.54 212 GLY B C 1
ATOM 1452 O O . GLY B 2 9 ? 34.991 72.965 8.454 1.00 41.37 212 GLY B O 1
ATOM 1453 N N . LEU B 2 10 ? 35.187 75.102 9.164 1.00 40.97 213 LEU B N 1
ATOM 1454 C CA . LEU B 2 10 ? 33.771 75.402 9.042 1.00 39.49 213 LEU B CA 1
ATOM 1455 C C . LEU B 2 10 ? 33.468 76.180 7.772 1.00 38.87 213 LEU B C 1
ATOM 1456 O O . LEU B 2 10 ? 34.238 77.048 7.351 1.00 37.87 213 LEU B O 1
ATOM 1461 N N . TYR B 2 11 ? 32.334 75.858 7.165 1.00 39.01 214 TYR B N 1
ATOM 1462 C CA . TYR B 2 11 ? 31.901 76.519 5.944 1.00 39.70 214 TYR B CA 1
ATOM 1463 C C . TYR B 2 11 ? 30.399 76.757 5.963 1.00 39.60 214 TYR B C 1
ATOM 1464 O O . TYR B 2 11 ? 29.623 75.928 6.457 1.00 39.31 214 TYR B O 1
ATOM 1473 N N . VAL B 2 12 ? 29.996 77.905 5.441 1.00 38.17 215 VAL B N 1
ATOM 1474 C CA . VAL B 2 12 ? 28.587 78.231 5.335 1.00 36.39 215 VAL B CA 1
ATOM 1475 C C . VAL B 2 12 ? 28.361 78.265 3.837 1.00 35.46 215 VAL B C 1
ATOM 1476 O O . VAL B 2 12 ? 29.006 79.026 3.129 1.00 35.17 215 VAL B O 1
ATOM 1480 N N . ILE B 2 13 ? 27.477 77.408 3.349 1.00 36.44 216 ILE B N 1
ATOM 1481 C CA . ILE B 2 13 ? 27.196 77.348 1.924 1.00 37.37 216 ILE B CA 1
ATOM 1482 C C . ILE B 2 13 ? 25.807 77.882 1.625 1.00 38.33 216 ILE B C 1
ATOM 1483 O O . ILE B 2 13 ? 24.809 77.340 2.114 1.00 37.38 216 ILE B O 1
ATOM 1488 N N . ASN B 2 14 ? 25.731 78.941 0.829 1.00 39.27 217 ASN B N 1
ATOM 1489 C CA . ASN B 2 14 ? 24.425 79.460 0.445 1.00 38.62 217 ASN B CA 1
ATOM 1490 C C . ASN B 2 14 ? 24.020 78.565 -0.722 1.00 38.16 217 ASN B C 1
ATOM 1491 O O . ASN B 2 14 ? 24.582 78.664 -1.817 1.00 37.47 217 ASN B O 1
ATOM 1496 N N . LYS B 2 15 ? 23.049 77.695 -0.481 1.00 36.77 218 LYS B N 1
ATOM 1497 C CA . LYS B 2 15 ? 22.598 76.757 -1.491 1.00 36.85 218 LYS B CA 1
ATOM 1498 C C . LYS B 2 15 ? 21.457 77.256 -2.361 1.00 36.29 218 LYS B C 1
ATOM 1499 O O . LYS B 2 15 ? 20.816 76.472 -3.061 1.00 34.88 218 LYS B O 1
ATOM 1505 N N . GLY B 2 16 ? 21.183 78.551 -2.313 1.00 35.90 219 GLY B N 1
ATOM 1506 C CA . GLY B 2 16 ? 20.121 79.076 -3.151 1.00 37.82 219 GLY B CA 1
ATOM 1507 C C . GLY B 2 16 ? 18.846 79.566 -2.492 1.00 37.32 219 GLY B C 1
ATOM 1508 O O . GLY B 2 16 ? 18.559 79.282 -1.324 1.00 37.07 219 GLY B O 1
ATOM 1509 N N . ASP B 2 17 ? 18.071 80.302 -3.282 1.00 36.22 220 ASP B N 1
ATOM 1510 C CA . ASP B 2 17 ? 16.810 80.881 -2.843 1.00 34.69 220 ASP B CA 1
ATOM 1511 C C . ASP B 2 17 ? 15.640 80.103 -3.438 1.00 34.83 220 ASP B C 1
ATOM 1512 O O . ASP B 2 17 ? 15.823 79.229 -4.282 1.00 33.24 220 ASP B O 1
ATOM 1517 N N . GLY B 2 18 ? 14.432 80.421 -2.993 1.00 35.49 221 GLY B N 1
ATOM 1518 C CA . GLY B 2 18 ? 13.265 79.749 -3.530 1.00 35.53 221 GLY B CA 1
ATOM 1519 C C . GLY B 2 18 ? 12.973 78.371 -2.972 1.00 36.88 221 GLY B C 1
ATOM 1520 O O . GLY B 2 18 ? 12.220 77.603 -3.567 1.00 37.67 221 GLY B O 1
ATOM 1521 N N . TYR B 2 19 ? 13.565 78.030 -1.839 1.00 36.72 222 TYR B N 1
ATOM 1522 C CA . TYR B 2 19 ? 13.284 76.731 -1.256 1.00 38.17 222 TYR B CA 1
ATOM 1523 C C . TYR B 2 19 ? 11.942 76.829 -0.556 1.00 38.41 222 TYR B C 1
ATOM 1524 O O . TYR B 2 19 ? 11.612 77.860 0.025 1.00 39.41 222 TYR B O 1
ATOM 1533 N N . MET B 2 20 ? 11.159 75.764 -0.635 1.00 39.55 223 MET B N 1
ATOM 1534 C CA . MET B 2 20 ? 9.867 75.722 0.035 1.00 40.47 223 MET B CA 1
ATOM 1535 C C . MET B 2 20 ? 9.509 74.265 0.292 1.00 40.01 223 MET B C 1
ATOM 1536 O O . MET B 2 20 ? 10.030 73.366 -0.361 1.00 39.78 223 MET B O 1
ATOM 1541 N N . ARG B 2 21 ? 8.629 74.029 1.250 1.00 39.57 224 ARG B N 1
ATOM 1542 C CA . ARG B 2 21 ? 8.244 72.669 1.559 1.00 39.84 224 ARG B CA 1
ATOM 1543 C C . ARG B 2 21 ? 7.223 72.098 0.594 1.00 40.57 224 ARG B C 1
ATOM 1544 O O . ARG B 2 21 ? 6.539 72.820 -0.130 1.00 42.30 224 ARG B O 1
ATOM 1552 N N . THR B 2 22 ? 7.149 70.780 0.579 1.00 40.34 225 THR B N 1
ATOM 1553 C CA . THR B 2 22 ? 6.226 70.066 -0.284 1.00 40.30 225 THR B CA 1
ATOM 1554 C C . THR B 2 22 ? 4.804 70.151 0.260 1.00 40.33 225 THR B C 1
ATOM 1555 O O . THR B 2 22 ? 4.569 70.675 1.355 1.00 39.30 225 THR B O 1
ATOM 1559 N N . ASN B 2 23 ? 3.859 69.642 -0.521 1.00 40.78 226 ASN B N 1
ATOM 1560 C CA . ASN B 2 23 ? 2.457 69.614 -0.121 1.00 41.66 226 ASN B CA 1
ATOM 1561 C C . ASN B 2 23 ? 1.847 70.983 0.202 1.00 42.03 226 ASN B C 1
ATOM 1562 O O . ASN B 2 23 ? 0.910 71.082 0.998 1.00 41.46 226 ASN B O 1
ATOM 1567 N N . ASP B 2 24 ? 2.372 72.029 -0.433 1.00 41.71 227 ASP B N 1
ATOM 1568 C CA . ASP B 2 24 ? 1.891 73.393 -0.229 1.00 40.84 227 ASP B CA 1
ATOM 1569 C C . ASP B 2 24 ? 2.001 73.876 1.215 1.00 40.25 227 ASP B C 1
ATOM 1570 O O . ASP B 2 24 ? 1.238 74.751 1.632 1.00 39.74 227 ASP B O 1
ATOM 1575 N N . LYS B 2 25 ? 2.934 73.328 1.985 1.00 39.63 228 LYS B N 1
ATOM 1576 C CA . LYS B 2 25 ? 3.052 73.775 3.369 1.00 39.76 228 LYS B CA 1
ATOM 1577 C C . LYS B 2 25 ? 3.439 75.243 3.456 1.00 37.54 228 LYS B C 1
ATOM 1578 O O . LYS B 2 25 ? 3.309 75.865 4.511 1.00 35.15 228 LYS B O 1
ATOM 1584 N N . ASP B 2 26 ? 3.907 75.799 2.344 1.00 35.66 229 ASP B N 1
ATOM 1585 C CA . ASP B 2 26 ? 4.274 77.205 2.320 1.00 36.80 229 ASP B CA 1
ATOM 1586 C C . ASP B 2 26 ? 3.363 78.017 1.405 1.00 36.98 229 ASP B C 1
ATOM 1587 O O . ASP B 2 26 ? 3.634 79.181 1.112 1.00 37.92 229 ASP B O 1
ATOM 1592 N N . LEU B 2 27 ? 2.270 77.406 0.960 1.00 36.51 230 LEU B N 1
ATOM 1593 C CA . LEU B 2 27 ? 1.323 78.118 0.112 1.00 35.75 230 LEU B CA 1
ATOM 1594 C C . LEU B 2 27 ? 0.647 79.215 0.941 1.00 35.25 230 LEU B C 1
ATOM 1595 O O . LEU B 2 27 ? 0.125 78.950 2.032 1.00 33.56 230 LEU B O 1
ATOM 1600 N N . ILE B 2 28 ? 0.683 80.444 0.434 1.00 33.97 231 ILE B N 1
ATOM 1601 C CA . ILE B 2 28 ? 0.055 81.568 1.1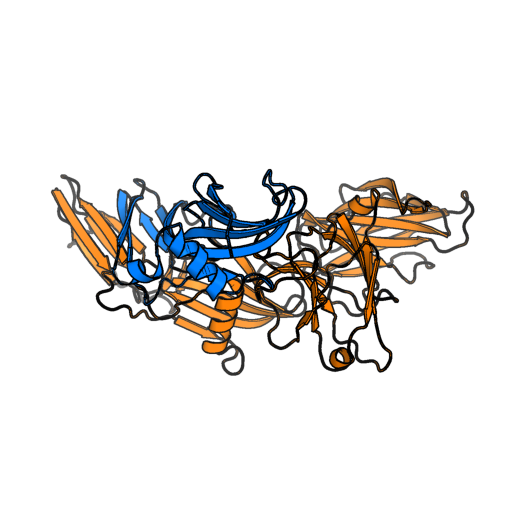14 1.00 34.67 231 ILE B CA 1
ATOM 1602 C C . ILE B 2 28 ? -1.394 81.687 0.648 1.00 35.05 231 ILE B C 1
ATOM 1603 O O . ILE B 2 28 ? -2.293 81.971 1.440 1.00 36.35 231 ILE B O 1
ATOM 1608 N N . GLY B 2 29 ? -1.612 81.455 -0.640 1.00 33.57 232 GLY B N 1
ATOM 1609 C CA . GLY B 2 29 ? -2.947 81.543 -1.180 1.00 33.18 232 GLY B CA 1
ATOM 1610 C C . GLY B 2 29 ? -2.961 81.554 -2.693 1.00 33.31 232 GLY B C 1
ATOM 1611 O O . GLY B 2 29 ? -1.929 81.743 -3.342 1.00 33.12 232 GLY B O 1
ATOM 1612 N N . THR B 2 30 ? -4.145 81.344 -3.253 1.00 32.15 233 THR B N 1
ATOM 1613 C CA . THR B 2 30 ? -4.329 81.322 -4.690 1.00 33.17 233 THR B CA 1
ATOM 1614 C C . THR B 2 30 ? -5.406 82.331 -5.038 1.00 34.43 233 THR B C 1
ATOM 1615 O O . THR B 2 30 ? -6.393 82.454 -4.319 1.00 34.70 233 THR B O 1
ATOM 1619 N N . LEU B 2 31 ? -5.208 83.072 -6.120 1.00 34.53 234 LEU B N 1
ATOM 1620 C CA . LEU B 2 31 ? -6.213 84.034 -6.551 1.00 35.84 234 LEU B CA 1
ATOM 1621 C C . LEU B 2 31 ? -6.711 83.623 -7.912 1.00 35.88 234 LEU B C 1
ATOM 1622 O O . LEU B 2 31 ? -5.923 83.222 -8.766 1.00 35.92 234 LEU B O 1
ATOM 1627 N N . LEU B 2 32 ? -8.022 83.688 -8.108 1.00 36.85 235 LEU B N 1
ATOM 1628 C CA . LEU B 2 32 ? -8.588 83.385 -9.413 1.00 37.07 235 LEU B CA 1
ATOM 1629 C C . LEU B 2 32 ? -8.839 84.776 -9.965 1.00 36.27 235 LEU B C 1
ATOM 1630 O O . LEU B 2 32 ? -9.646 85.525 -9.424 1.00 34.80 235 LEU B O 1
ATOM 1635 N N . ILE B 2 33 ? -8.109 85.133 -11.013 1.00 36.51 236 ILE B N 1
ATOM 1636 C CA . ILE B 2 33 ? -8.237 86.450 -11.616 1.00 36.29 236 ILE B CA 1
ATOM 1637 C C . ILE B 2 33 ? -9.005 86.367 -12.935 1.00 38.35 236 ILE B C 1
ATOM 1638 O O . ILE B 2 33 ? -8.497 85.862 -13.940 1.00 34.80 236 ILE B O 1
ATOM 1643 N N . GLU B 2 34 ? -10.241 86.856 -12.911 1.00 41.81 237 GLU B N 1
ATOM 1644 C CA . GLU B 2 34 ? -11.094 86.848 -14.092 1.00 45.85 237 GLU B CA 1
ATOM 1645 C C . GLU B 2 34 ? -10.508 87.755 -15.167 1.00 46.14 237 GLU B C 1
ATOM 1646 O O . GLU B 2 34 ? -9.752 88.683 -14.865 1.00 44.87 237 GLU B O 1
ATOM 1652 N N . SER B 2 35 ? -10.865 87.483 -16.419 1.00 45.52 238 SER B N 1
ATOM 1653 C CA . SER B 2 35 ? -10.366 88.257 -17.549 1.00 45.03 238 SER B CA 1
ATOM 1654 C C . SER B 2 35 ? -10.678 89.742 -17.406 1.00 43.49 238 SER B C 1
ATOM 1655 O O . SER B 2 35 ? -11.727 90.119 -16.879 1.00 42.78 238 SER B O 1
ATOM 1658 N N . SER B 2 36 ? -9.752 90.575 -17.878 1.00 43.22 239 SER B N 1
ATOM 1659 C CA . SER B 2 36 ? -9.884 92.030 -17.803 1.00 42.09 239 SER B CA 1
ATOM 1660 C C . SER B 2 36 ? -9.957 92.480 -16.348 1.00 41.62 239 SER B C 1
ATOM 1661 O O . SER B 2 36 ? -10.684 93.407 -16.000 1.00 45.35 239 SER B O 1
ATOM 1664 N N . THR B 2 37 ? -9.190 91.811 -15.501 1.00 39.90 240 THR B N 1
ATOM 1665 C CA . THR B 2 37 ? -9.156 92.113 -14.080 1.00 38.50 240 THR B CA 1
ATOM 1666 C C . THR B 2 37 ? -7.743 91.876 -13.596 1.00 37.27 240 THR B C 1
ATOM 1667 O O . THR B 2 37 ? -7.020 91.059 -14.169 1.00 39.30 240 THR B O 1
ATOM 1671 N N . SER B 2 38 ? -7.340 92.591 -12.555 1.00 35.18 241 SER B N 1
ATOM 1672 C CA . SER B 2 38 ? -6.011 92.404 -11.994 1.00 34.27 241 SER B CA 1
ATOM 1673 C C . SER B 2 38 ? -6.108 91.895 -10.565 1.00 33.30 241 SER B C 1
ATOM 1674 O O . SER B 2 38 ? -7.016 92.275 -9.815 1.00 34.59 241 SER B O 1
ATOM 1677 N N . GLY B 2 39 ? -5.178 91.016 -10.207 1.00 30.66 242 GLY B N 1
ATOM 1678 C CA . GLY B 2 39 ? -5.150 90.452 -8.874 1.00 30.84 242 GLY B CA 1
ATOM 1679 C C . GLY B 2 39 ? -3.795 90.693 -8.244 1.00 31.13 242 GLY B C 1
ATOM 1680 O O . GLY B 2 39 ? -2.783 90.791 -8.936 1.00 30.21 242 GLY B O 1
ATOM 1681 N N . SER B 2 40 ? -3.769 90.774 -6.923 1.00 31.52 243 SER B N 1
ATOM 1682 C CA . SER B 2 40 ? -2.532 91.026 -6.225 1.00 32.92 243 SER B CA 1
ATOM 1683 C C . SER B 2 40 ? -2.468 90.353 -4.853 1.00 33.84 243 SER B C 1
ATOM 1684 O O . SER B 2 40 ? -3.461 90.309 -4.131 1.00 33.67 243 SER B O 1
ATOM 1687 N N . ILE B 2 41 ? -1.299 89.815 -4.509 1.00 33.57 244 ILE B N 1
ATOM 1688 C CA . ILE B 2 41 ? -1.087 89.193 -3.202 1.00 33.52 244 ILE B CA 1
ATOM 1689 C C . ILE B 2 41 ? 0.079 89.939 -2.573 1.00 34.54 244 ILE B C 1
ATOM 1690 O O . ILE B 2 41 ? 1.130 90.090 -3.198 1.00 35.42 244 ILE B O 1
ATOM 1695 N N . ILE B 2 42 ? -0.112 90.400 -1.337 1.00 35.15 245 ILE B N 1
ATOM 1696 C CA . ILE B 2 42 ? 0.888 91.204 -0.638 1.00 34.38 245 ILE B CA 1
ATOM 1697 C C . ILE B 2 42 ? 1.366 90.734 0.731 1.00 33.14 245 ILE B C 1
ATOM 1698 O O . ILE B 2 42 ? 0.582 90.255 1.546 1.00 34.20 245 ILE B O 1
ATOM 1703 N N . GLN B 2 43 ? 2.664 90.890 0.971 1.00 31.84 246 GLN B N 1
ATOM 1704 C CA . GLN B 2 43 ? 3.263 90.610 2.274 1.00 33.71 246 GLN B CA 1
ATOM 1705 C C . GLN B 2 43 ? 3.649 92.032 2.703 1.00 34.52 246 GLN B C 1
ATOM 1706 O O . GLN B 2 43 ? 4.749 92.506 2.420 1.00 34.30 246 GLN B O 1
ATOM 1712 N N . PRO B 2 44 ? 2.725 92.732 3.379 1.00 35.34 247 PRO B N 1
ATOM 1713 C CA . PRO B 2 44 ? 2.877 94.107 3.862 1.00 35.02 247 PRO B CA 1
ATOM 1714 C C . PRO B 2 44 ? 3.746 94.337 5.087 1.00 35.63 247 PRO B C 1
ATOM 1715 O O . PRO B 2 44 ? 4.036 95.482 5.422 1.00 35.08 247 PRO B O 1
ATOM 1719 N N . ARG B 2 45 ? 4.148 93.260 5.755 1.00 36.21 248 ARG B N 1
ATOM 1720 C CA . ARG B 2 45 ? 4.955 93.360 6.968 1.00 38.42 248 ARG B CA 1
ATOM 1721 C C . ARG B 2 45 ? 4.242 94.196 8.020 1.00 41.10 248 ARG B C 1
ATOM 1722 O O . ARG B 2 45 ? 4.867 94.999 8.711 1.00 42.21 248 ARG B O 1
ATOM 1730 N N . LEU B 2 46 ? 2.930 94.026 8.127 1.00 44.46 249 LEU B N 1
ATOM 1731 C CA . LEU B 2 46 ? 2.169 94.740 9.145 1.00 46.71 249 LEU B CA 1
ATOM 1732 C C . LEU B 2 46 ? 2.671 94.162 10.472 1.00 48.34 249 LEU B C 1
ATOM 1733 O O . LEU B 2 46 ? 2.463 94.720 11.546 1.00 48.86 249 LEU B O 1
ATOM 1738 N N . ARG B 2 47 ? 3.337 93.018 10.355 1.00 50.19 250 ARG B N 1
ATOM 1739 C CA . ARG B 2 47 ? 3.973 92.322 11.460 1.00 51.49 250 ARG B CA 1
ATOM 1740 C C . ARG B 2 47 ? 5.340 91.980 10.874 1.00 51.61 250 ARG B C 1
ATOM 1741 O O . ARG B 2 47 ? 5.427 91.514 9.738 1.00 51.50 250 ARG B O 1
ATOM 1749 N N . ASN B 2 48 ? 6.408 92.225 11.624 1.00 50.82 251 ASN B N 1
ATOM 1750 C CA . ASN B 2 48 ? 7.743 91.954 11.111 1.00 50.57 251 ASN B CA 1
ATOM 1751 C C . ASN B 2 48 ? 8.221 90.524 11.368 1.00 49.49 251 ASN B C 1
ATOM 1752 O O . ASN B 2 48 ? 9.322 90.147 10.975 1.00 50.41 251 ASN B O 1
ATOM 1757 N N . THR B 2 49 ? 7.384 89.717 12.002 1.00 47.87 252 THR B N 1
ATOM 1758 C CA . THR B 2 49 ? 7.769 88.350 12.320 1.00 46.27 252 THR B CA 1
ATOM 1759 C C . THR B 2 49 ? 7.851 87.379 11.147 1.00 44.88 252 THR B C 1
ATOM 1760 O O . THR B 2 49 ? 6.973 87.339 10.288 1.00 45.01 252 THR B O 1
ATOM 1764 N N . THR B 2 50 ? 8.930 86.603 11.121 1.00 42.70 253 THR B N 1
ATOM 1765 C CA . THR B 2 50 ? 9.147 85.595 10.089 1.00 40.44 253 THR B CA 1
ATOM 1766 C C . THR B 2 50 ? 9.469 84.305 10.827 1.00 41.21 253 THR B C 1
ATOM 1767 O O . THR B 2 50 ? 9.888 84.345 11.987 1.00 40.70 253 THR B O 1
ATOM 1771 N N . ARG B 2 51 ? 9.271 83.165 10.171 1.00 40.23 254 ARG B N 1
ATOM 1772 C CA . ARG B 2 51 ? 9.534 81.887 10.818 1.00 41.19 254 ARG B CA 1
ATOM 1773 C C . ARG B 2 51 ? 10.611 81.073 10.114 1.00 40.24 254 ARG B C 1
ATOM 1774 O O . ARG B 2 51 ? 10.331 80.344 9.165 1.00 38.36 254 ARG B O 1
ATOM 1782 N N . PRO B 2 52 ? 11.865 81.187 10.578 1.00 40.53 255 PRO B N 1
ATOM 1783 C CA . PRO B 2 52 ? 12.984 80.448 9.986 1.00 39.76 255 PRO B CA 1
ATOM 1784 C C . PRO B 2 52 ? 12.786 78.951 10.209 1.00 40.46 255 PRO B C 1
ATOM 1785 O O . PRO B 2 52 ? 12.042 78.545 11.098 1.00 41.39 255 PRO B O 1
ATOM 1789 N N . LEU B 2 53 ? 13.439 78.135 9.394 1.00 40.44 256 LEU B N 1
ATOM 1790 C CA . LEU B 2 53 ? 13.359 76.693 9.556 1.00 42.53 256 LEU B CA 1
ATOM 1791 C C . LEU B 2 53 ? 14.777 76.221 9.836 1.00 44.65 256 LEU B C 1
ATOM 1792 O O . LEU B 2 53 ? 15.736 76.732 9.253 1.00 45.86 256 LEU B O 1
ATOM 1797 N N . PHE B 2 54 ? 14.915 75.257 10.737 1.00 45.20 257 PHE B N 1
ATOM 1798 C CA . PHE B 2 54 ? 16.235 74.776 11.112 1.00 46.19 257 PHE B CA 1
ATOM 1799 C C . PHE B 2 54 ? 16.307 73.267 11.221 1.00 47.73 257 PHE B C 1
ATOM 1800 O O . PHE B 2 54 ? 15.343 72.605 11.585 1.00 48.20 257 PHE B O 1
ATOM 1808 N N . ASN B 2 55 ? 17.479 72.730 10.923 1.00 50.81 258 ASN B N 1
ATOM 1809 C CA . ASN B 2 55 ? 17.703 71.299 10.966 1.00 52.37 258 ASN B CA 1
ATOM 1810 C C . ASN B 2 55 ? 19.193 71.066 11.216 1.00 52.23 258 ASN B C 1
ATOM 1811 O O . ASN B 2 55 ? 20.035 71.699 10.583 1.00 52.16 258 ASN B O 1
ATOM 1816 N N . THR B 2 56 ? 19.524 70.174 12.146 1.00 51.40 259 THR B N 1
ATOM 1817 C CA . THR B 2 56 ? 20.926 69.910 12.462 1.00 50.29 259 THR B CA 1
ATOM 1818 C C . THR B 2 56 ? 21.214 68.453 12.781 1.00 52.30 259 THR B C 1
ATOM 1819 O O . THR B 2 56 ? 20.347 67.725 13.264 1.00 53.08 259 THR B O 1
ATOM 1823 N N . SER B 2 57 ? 22.446 68.035 12.509 1.00 52.49 260 SER B N 1
ATOM 1824 C CA . SER B 2 57 ? 22.864 66.665 12.771 1.00 51.96 260 SER B CA 1
ATOM 1825 C C . SER B 2 57 ? 23.473 66.578 14.167 1.00 52.54 260 SER B C 1
ATOM 1826 O O . SER B 2 57 ? 23.774 65.492 14.652 1.00 52.47 260 SER B O 1
ATOM 1829 N N . ASN B 2 58 ? 23.645 67.729 14.807 1.00 52.59 261 ASN B N 1
ATOM 1830 C CA . ASN B 2 58 ? 24.228 67.788 16.138 1.00 53.80 261 ASN B CA 1
ATOM 1831 C C . ASN B 2 58 ? 23.685 69.002 16.898 1.00 53.77 261 ASN B C 1
ATOM 1832 O O . ASN B 2 58 ? 24.270 70.083 16.855 1.00 53.78 261 ASN B O 1
ATOM 1837 N N . PRO B 2 59 ? 22.560 68.832 17.609 1.00 53.95 262 PRO B N 1
ATOM 1838 C CA . PRO B 2 59 ? 21.904 69.889 18.388 1.00 54.63 262 PRO B CA 1
ATOM 1839 C C . PRO B 2 59 ? 22.757 70.480 19.505 1.00 56.35 262 PRO B C 1
ATOM 1840 O O . PRO B 2 59 ? 22.592 71.647 19.873 1.00 56.47 262 PRO B O 1
ATOM 1844 N N . THR B 2 60 ? 23.660 69.668 20.046 1.00 57.68 263 THR B N 1
ATOM 1845 C CA . THR B 2 60 ? 24.520 70.095 21.145 1.00 59.18 263 THR B CA 1
ATOM 1846 C C . THR B 2 60 ? 25.462 71.218 20.741 1.00 59.26 263 THR B C 1
ATOM 1847 O O . THR B 2 60 ? 25.541 72.255 21.417 1.00 58.95 263 THR B O 1
ATOM 1851 N N . ILE B 2 61 ? 26.189 71.003 19.647 1.00 58.56 264 ILE B N 1
ATOM 1852 C CA . ILE B 2 61 ? 27.125 72.007 19.157 1.00 58.35 264 ILE B CA 1
ATOM 1853 C C . ILE B 2 61 ? 26.482 72.872 18.070 1.00 55.79 264 ILE B C 1
ATOM 1854 O O . ILE B 2 61 ? 26.304 74.080 18.263 1.00 55.14 264 ILE B O 1
ATOM 1859 N N . PHE B 2 62 ? 26.142 72.254 16.937 1.00 51.50 265 PHE B N 1
ATOM 1860 C CA . PHE B 2 62 ? 25.499 72.965 15.841 1.00 47.84 265 PHE B CA 1
ATOM 1861 C C . PHE B 2 62 ? 24.031 73.220 16.175 1.00 47.69 265 PHE B C 1
ATOM 1862 O O . PHE B 2 62 ? 23.125 72.658 15.552 1.00 46.30 265 PHE B O 1
ATOM 1870 N N . SER B 2 63 ? 23.814 74.059 17.181 1.00 46.85 266 SER B N 1
ATOM 1871 C CA . SER B 2 63 ? 22.476 74.427 17.604 1.00 47.36 266 SER B CA 1
ATOM 1872 C C . SER B 2 63 ? 22.037 75.541 16.659 1.00 48.23 266 SER B C 1
ATOM 1873 O O . SER B 2 63 ? 22.823 75.997 15.826 1.00 48.27 266 SER B O 1
ATOM 1876 N N . GLN B 2 64 ? 20.795 75.988 16.790 1.00 47.80 267 GLN B N 1
ATOM 1877 C CA . GLN B 2 64 ? 20.311 77.041 15.919 1.00 47.66 267 GLN B CA 1
ATOM 1878 C C . GLN B 2 64 ? 21.036 78.355 16.182 1.00 46.20 267 GLN B C 1
ATOM 1879 O O . GLN B 2 64 ? 21.385 79.074 15.246 1.00 45.29 267 GLN B O 1
ATOM 1885 N N . GLU B 2 65 ? 21.267 78.670 17.452 1.00 45.07 268 GLU B N 1
ATOM 1886 C CA . GLU B 2 65 ? 21.957 79.906 17.794 1.00 45.23 268 GLU B CA 1
ATOM 1887 C C . GLU B 2 65 ? 23.380 79.873 17.264 1.00 44.89 268 GLU B C 1
ATOM 1888 O O . GLU B 2 65 ? 23.884 80.873 16.748 1.00 44.71 268 GLU B O 1
ATOM 1894 N N . TYR B 2 66 ? 24.027 78.717 17.396 1.00 43.66 269 TYR B N 1
ATOM 1895 C CA . TYR B 2 66 ? 25.390 78.569 16.923 1.00 42.17 269 TYR B CA 1
ATOM 1896 C C . TYR B 2 66 ? 25.416 78.762 15.410 1.00 41.24 269 TYR B C 1
ATOM 1897 O O . TYR B 2 66 ? 26.235 79.526 14.878 1.00 39.08 269 TYR B O 1
ATOM 1906 N N . THR B 2 67 ? 24.520 78.059 14.724 1.00 38.30 270 THR B N 1
ATOM 1907 C CA . THR B 2 67 ? 24.435 78.154 13.277 1.00 38.29 270 THR B CA 1
ATOM 1908 C C . THR B 2 67 ? 24.175 79.596 12.843 1.00 39.28 270 THR B C 1
ATOM 1909 O O . THR B 2 67 ? 24.797 80.095 11.903 1.00 39.43 270 THR B O 1
ATOM 1913 N N . GLU B 2 68 ? 23.267 80.273 13.537 1.00 40.53 271 GLU B N 1
ATOM 1914 C CA . GLU B 2 68 ? 22.965 81.653 13.199 1.00 41.33 271 GLU B CA 1
ATOM 1915 C C . GLU B 2 68 ? 24.208 82.512 13.332 1.00 40.34 271 GLU B C 1
ATOM 1916 O O . GLU B 2 68 ? 24.434 83.409 12.526 1.00 41.64 271 GLU B O 1
ATOM 1922 N N . ALA B 2 69 ? 25.020 82.231 14.345 1.00 39.25 272 ALA B N 1
ATOM 1923 C CA . ALA B 2 69 ? 26.260 82.979 14.563 1.00 37.80 272 ALA B CA 1
ATOM 1924 C C . ALA B 2 69 ? 27.238 82.752 13.398 1.00 37.56 272 ALA B C 1
ATOM 1925 O O . ALA B 2 69 ? 27.950 83.670 12.992 1.00 35.29 272 ALA B O 1
ATOM 1927 N N . ARG B 2 70 ? 27.269 81.530 12.866 1.00 37.41 273 ARG B N 1
ATOM 1928 C CA . ARG B 2 70 ? 28.145 81.213 11.743 1.00 38.98 273 ARG B CA 1
ATOM 1929 C C . ARG B 2 70 ? 27.634 81.987 10.525 1.00 39.20 273 ARG B C 1
ATOM 1930 O O . ARG B 2 70 ? 28.416 82.608 9.799 1.00 37.77 273 ARG B O 1
ATOM 1938 N N . LEU B 2 71 ? 26.321 81.946 10.303 1.00 38.62 274 LEU B N 1
ATOM 1939 C CA . LEU B 2 71 ? 25.721 82.674 9.185 1.00 39.10 274 LEU B CA 1
ATOM 1940 C C . LEU B 2 71 ? 26.068 84.157 9.280 1.00 38.54 274 LEU B C 1
ATOM 1941 O O . LEU B 2 71 ? 26.256 84.824 8.263 1.00 39.07 274 LEU B O 1
ATOM 1946 N N . ASN B 2 72 ? 26.163 84.679 10.497 1.00 38.51 275 ASN B N 1
ATOM 1947 C CA . ASN B 2 72 ? 26.519 86.082 10.644 1.00 40.94 275 ASN B CA 1
ATOM 1948 C C . ASN B 2 72 ? 27.990 86.266 10.260 1.00 41.91 275 ASN B C 1
ATOM 1949 O O . ASN B 2 72 ? 28.365 87.264 9.643 1.00 42.53 275 ASN B O 1
ATOM 1954 N N . ASP B 2 73 ? 28.827 85.302 10.628 1.00 41.65 276 ASP B N 1
ATOM 1955 C CA . ASP B 2 73 ? 30.245 85.396 10.306 1.00 41.32 276 ASP B CA 1
ATOM 1956 C C . ASP B 2 73 ? 30.478 85.320 8.813 1.00 40.15 276 ASP B C 1
ATOM 1957 O O . ASP B 2 73 ? 31.311 86.045 8.269 1.00 39.59 276 ASP B O 1
ATOM 1962 N N . ALA B 2 74 ? 29.724 84.449 8.155 1.00 39.55 277 ALA B N 1
ATOM 1963 C CA . ALA B 2 74 ? 29.847 84.268 6.720 1.00 40.12 277 ALA B CA 1
ATOM 1964 C C . ALA B 2 74 ? 29.277 85.421 5.896 1.00 40.50 277 ALA B C 1
ATOM 1965 O O . ALA B 2 74 ? 30.009 86.098 5.185 1.00 41.26 277 ALA B O 1
ATOM 1967 N N . PHE B 2 75 ? 27.976 85.666 6.000 1.00 41.41 278 PHE B N 1
ATOM 1968 C CA . PHE B 2 75 ? 27.371 86.717 5.189 1.00 42.53 278 PHE B CA 1
ATOM 1969 C C . PHE B 2 75 ? 26.968 87.972 5.924 1.00 44.45 278 PHE B C 1
ATOM 1970 O O . PHE B 2 75 ? 26.409 88.894 5.326 1.00 44.32 278 PHE B O 1
ATOM 1978 N N . ASN B 2 76 ? 27.249 88.007 7.218 1.00 46.62 279 ASN B N 1
ATOM 1979 C CA . ASN B 2 76 ? 26.908 89.165 8.029 1.00 48.44 279 ASN B CA 1
ATOM 1980 C C . ASN B 2 76 ? 25.398 89.398 8.133 1.00 47.80 279 ASN B C 1
ATOM 1981 O O . ASN B 2 76 ? 24.942 90.533 8.238 1.00 48.05 279 ASN B O 1
ATOM 1986 N N . ILE B 2 77 ? 24.621 88.326 8.100 1.00 46.87 280 ILE B N 1
ATOM 1987 C CA . ILE B 2 77 ? 23.180 88.456 8.220 1.00 47.17 280 ILE B CA 1
ATOM 1988 C C . ILE B 2 77 ? 22.832 88.999 9.608 1.00 49.40 280 ILE B C 1
ATOM 1989 O O . ILE B 2 77 ? 23.292 88.481 10.623 1.00 49.54 280 ILE B O 1
ATOM 1994 N N . GLN B 2 78 ? 22.010 90.044 9.645 1.00 52.92 281 GLN B N 1
ATOM 1995 C CA . GLN B 2 78 ? 21.602 90.675 10.901 1.00 54.94 281 GLN B CA 1
ATOM 1996 C C . GLN B 2 78 ? 20.319 90.078 11.483 1.00 55.01 281 GLN B C 1
ATOM 1997 O O . GLN B 2 78 ? 20.294 89.603 12.619 1.00 56.23 281 GLN B O 1
ATOM 2003 N N . LEU B 2 79 ? 19.254 90.111 10.691 1.00 53.90 282 LEU B N 1
ATOM 2004 C CA . LEU B 2 79 ? 17.950 89.629 11.126 1.00 51.31 282 LEU B CA 1
ATOM 2005 C C . LEU B 2 79 ? 17.650 88.219 10.666 1.00 49.37 282 LEU B C 1
ATOM 2006 O O . LEU B 2 79 ? 17.690 87.921 9.477 1.00 48.54 282 LEU B O 1
ATOM 2011 N N . PHE B 2 80 ? 17.326 87.355 11.618 1.00 48.15 283 PHE B N 1
ATOM 2012 C CA . PHE B 2 80 ? 17.023 85.967 11.302 1.00 47.22 283 PHE B CA 1
ATOM 2013 C C . PHE B 2 80 ? 15.533 85.632 11.380 1.00 46.57 283 PHE B C 1
ATOM 2014 O O . PHE B 2 80 ? 15.033 84.833 10.587 1.00 44.23 283 PHE B O 1
ATOM 2022 N N . ASN B 2 81 ? 14.818 86.237 12.321 1.00 46.87 284 ASN B N 1
ATOM 2023 C CA . ASN B 2 81 ? 13.396 85.948 12.436 1.00 46.92 284 ASN B CA 1
ATOM 2024 C C . ASN B 2 81 ? 12.474 87.161 12.387 1.00 46.45 284 ASN B C 1
ATOM 2025 O O . ASN B 2 81 ? 11.393 87.152 12.976 1.00 48.08 284 ASN B O 1
ATOM 2030 N N . THR B 2 82 ? 12.915 88.203 11.688 1.00 44.70 285 THR B N 1
ATOM 2031 C CA . THR B 2 82 ? 12.108 89.403 11.478 1.00 44.38 285 THR B CA 1
ATOM 2032 C C . THR B 2 82 ? 12.496 90.002 10.128 1.00 44.38 285 THR B C 1
ATOM 2033 O O . THR B 2 82 ? 13.589 89.742 9.602 1.00 43.64 285 THR B O 1
ATOM 2037 N N . SER B 2 83 ? 11.598 90.807 9.569 1.00 42.20 286 SER B N 1
ATOM 2038 C CA . SER B 2 83 ? 11.846 91.441 8.286 1.00 39.66 286 SER B CA 1
ATOM 2039 C C . SER B 2 83 ? 10.964 92.667 8.118 1.00 39.74 286 SER B C 1
ATOM 2040 O O . SER B 2 83 ? 9.825 92.688 8.567 1.00 40.90 286 SER B O 1
ATOM 2043 N N . THR B 2 84 ? 11.500 93.697 7.485 1.00 38.17 287 THR B N 1
ATOM 2044 C CA . THR B 2 84 ? 10.728 94.899 7.232 1.00 38.38 287 THR B CA 1
ATOM 2045 C C . THR B 2 84 ? 10.634 95.007 5.717 1.00 38.43 287 THR B C 1
ATOM 2046 O O . THR B 2 84 ? 10.125 95.991 5.179 1.00 37.79 287 THR B O 1
ATOM 2050 N N . THR B 2 85 ? 11.135 93.975 5.045 1.00 37.40 288 THR B N 1
ATOM 2051 C CA . THR B 2 85 ? 11.173 93.918 3.594 1.00 36.44 288 THR B CA 1
ATOM 2052 C C . THR B 2 85 ? 9.885 93.372 3.006 1.00 37.00 288 THR B C 1
ATOM 2053 O O . THR B 2 85 ? 9.504 92.226 3.246 1.00 37.42 288 THR B O 1
ATOM 2057 N N . LEU B 2 86 ? 9.225 94.202 2.214 1.00 36.23 289 LEU B N 1
ATOM 2058 C CA . LEU B 2 86 ? 7.965 93.832 1.596 1.00 36.97 289 LEU B CA 1
ATOM 2059 C C . LEU B 2 86 ? 8.137 93.180 0.240 1.00 34.97 289 LEU B C 1
ATOM 2060 O O . LEU B 2 86 ? 9.093 93.467 -0.479 1.00 35.46 289 LEU B O 1
ATOM 2065 N N . PHE B 2 87 ? 7.213 92.290 -0.099 1.00 31.31 290 PHE B N 1
ATOM 2066 C CA . PHE B 2 87 ? 7.203 91.688 -1.424 1.00 30.16 290 PHE B CA 1
ATOM 2067 C C . PHE B 2 87 ? 5.739 91.627 -1.845 1.00 30.07 290 PHE B C 1
ATOM 2068 O O . PHE B 2 87 ? 4.844 91.454 -1.017 1.00 31.02 290 PHE B O 1
ATOM 2076 N N . LYS B 2 88 ? 5.491 91.802 -3.132 1.00 30.99 291 LYS B N 1
ATOM 2077 C CA . LYS B 2 88 ? 4.128 91.830 -3.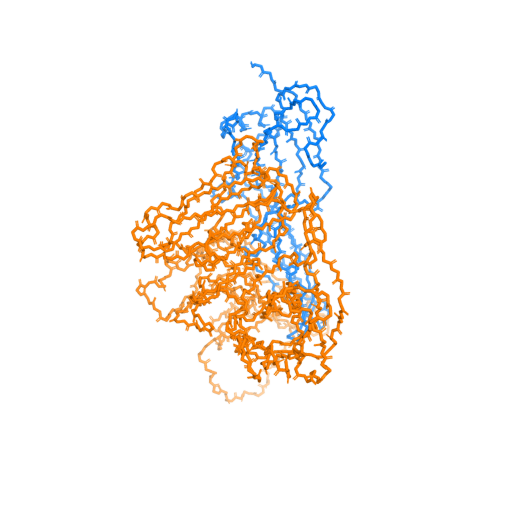629 1.00 31.13 291 LYS B CA 1
ATOM 2078 C C . LYS B 2 88 ? 4.129 91.412 -5.091 1.00 31.78 291 LYS B C 1
ATOM 2079 O O . LYS B 2 88 ? 5.084 91.693 -5.819 1.00 32.40 291 LYS B O 1
ATOM 2085 N N . PHE B 2 89 ? 3.071 90.729 -5.514 1.00 31.11 292 PHE B N 1
ATOM 2086 C CA . PHE B 2 89 ? 2.947 90.291 -6.901 1.00 31.88 292 PHE B CA 1
ATOM 2087 C C . PHE B 2 89 ? 1.673 90.872 -7.516 1.00 33.96 292 PHE B C 1
ATOM 2088 O O . PHE B 2 89 ? 0.626 90.910 -6.859 1.00 34.85 292 PHE B O 1
ATOM 2096 N N . VAL B 2 90 ? 1.759 91.331 -8.763 1.00 33.80 293 VAL B N 1
ATOM 2097 C CA . VAL B 2 90 ? 0.598 91.903 -9.447 1.00 34.75 293 VAL B CA 1
ATOM 2098 C C . VAL B 2 90 ? 0.452 91.276 -10.828 1.00 36.78 293 VAL B C 1
ATOM 2099 O O . VAL B 2 90 ? 1.411 91.199 -11.597 1.00 37.20 293 VAL B O 1
ATOM 2103 N N . GLU B 2 91 ? -0.762 90.847 -11.147 1.00 38.31 294 GLU B N 1
ATOM 2104 C CA . GLU B 2 91 ? -1.022 90.194 -12.418 1.00 39.64 294 GLU B CA 1
ATOM 2105 C C . GLU B 2 91 ? -2.352 90.598 -13.031 1.00 38.55 294 GLU B C 1
ATOM 2106 O O . GLU B 2 91 ? -3.369 90.632 -12.352 1.00 38.94 294 GLU B O 1
ATOM 2112 N N . GLU B 2 92 ? -2.350 90.913 -14.317 1.00 38.47 295 GLU B N 1
ATOM 2113 C CA . GLU B 2 92 ? -3.594 91.253 -14.980 1.00 40.34 295 GLU B CA 1
ATOM 2114 C C . GLU B 2 92 ? -3.996 90.143 -15.940 1.00 40.97 295 GLU B C 1
ATOM 2115 O O . GLU B 2 92 ? -3.185 89.690 -16.747 1.00 40.53 295 GLU B O 1
ATOM 2121 N N . ALA B 2 93 ? -5.247 89.702 -15.854 1.00 42.28 296 ALA B N 1
ATOM 2122 C CA . ALA B 2 93 ? -5.729 88.654 -16.745 1.00 44.39 296 ALA B CA 1
ATOM 2123 C C . ALA B 2 93 ? -6.065 89.256 -18.106 1.00 45.76 296 ALA B C 1
ATOM 2124 O O . ALA B 2 93 ? -6.516 90.398 -18.196 1.00 45.52 296 ALA B O 1
ATOM 2126 N N . PRO B 2 94 ? -5.825 88.502 -19.189 1.00 47.85 297 PRO B N 1
ATOM 2127 C CA . PRO B 2 94 ? -6.125 89.002 -20.533 1.00 48.31 297 PRO B CA 1
ATOM 2128 C C . PRO B 2 94 ? -7.633 89.118 -20.713 1.00 49.81 297 PRO B C 1
ATOM 2129 O O . PRO B 2 94 ? -8.399 88.776 -19.816 1.00 49.96 297 PRO B O 1
ATOM 2133 N N . THR B 2 95 ? -8.062 89.594 -21.872 1.00 51.94 298 THR B N 1
ATOM 2134 C CA . THR B 2 95 ? -9.488 89.751 -22.140 1.00 54.30 298 THR B CA 1
ATOM 2135 C C . THR B 2 95 ? -10.153 88.416 -22.456 1.00 55.79 298 THR B C 1
ATOM 2136 O O . THR B 2 95 ? -11.351 88.246 -22.256 1.00 55.83 298 THR B O 1
ATOM 2140 N N . ASN B 2 96 ? -9.353 87.470 -22.928 1.00 58.03 299 ASN B N 1
ATOM 2141 C CA . ASN B 2 96 ? -9.837 86.159 -23.338 1.00 61.67 299 ASN B CA 1
ATOM 2142 C C . ASN B 2 96 ? -9.909 85.050 -22.291 1.00 62.21 299 ASN B C 1
ATOM 2143 O O . ASN B 2 96 ? -10.757 84.160 -22.399 1.00 64.22 299 ASN B O 1
ATOM 2148 N N . LYS B 2 97 ? -9.026 85.075 -21.296 1.00 61.35 300 LYS B N 1
ATOM 2149 C CA . LYS B 2 97 ? -9.030 84.016 -20.290 1.00 59.18 300 LYS B CA 1
ATOM 2150 C C . LYS B 2 97 ? -8.855 84.438 -18.835 1.00 56.61 300 LYS B C 1
ATOM 2151 O O . LYS B 2 97 ? -8.590 85.604 -18.530 1.00 56.61 300 LYS B O 1
ATOM 2157 N N . ASN B 2 98 ? -9.022 83.459 -17.948 1.00 52.96 301 ASN B N 1
ATOM 2158 C CA . ASN B 2 98 ? -8.879 83.648 -16.511 1.00 49.71 301 ASN B CA 1
ATOM 2159 C C . ASN B 2 98 ? -7.509 83.147 -16.080 1.00 47.49 301 ASN B C 1
ATOM 2160 O O . ASN B 2 98 ? -7.011 82.150 -16.605 1.00 46.80 301 ASN B O 1
ATOM 2165 N N . ILE B 2 99 ? -6.905 83.833 -15.118 1.00 44.22 302 ILE B N 1
ATOM 2166 C CA . ILE B 2 99 ? -5.591 83.445 -14.652 1.00 42.74 302 ILE B CA 1
ATOM 2167 C C . ILE B 2 99 ? -5.570 82.998 -13.206 1.00 41.13 302 ILE B C 1
ATOM 2168 O O . ILE B 2 99 ? -6.325 83.492 -12.374 1.00 41.10 302 ILE B O 1
ATOM 2173 N N . SER B 2 100 ? -4.692 82.047 -12.921 1.00 39.98 303 SER B N 1
ATOM 2174 C CA . SER B 2 100 ? -4.517 81.525 -11.577 1.00 39.12 303 SER B CA 1
ATOM 2175 C C . SER B 2 100 ? -3.212 82.074 -11.011 1.00 38.05 303 SER B C 1
ATOM 2176 O O . SER B 2 100 ? -2.159 81.937 -11.626 1.00 37.96 303 SER B O 1
ATOM 2179 N N . MET B 2 101 ? -3.285 82.708 -9.848 1.00 37.92 304 MET B N 1
ATOM 2180 C CA . MET B 2 101 ? -2.100 83.262 -9.216 1.00 37.18 304 MET B CA 1
ATOM 2181 C C . MET B 2 101 ? -1.825 82.576 -7.881 1.00 37.45 304 MET B C 1
ATOM 2182 O O . MET B 2 101 ? -2.575 82.759 -6.922 1.00 38.39 304 MET B O 1
ATOM 2187 N N . LYS B 2 102 ? -0.764 81.776 -7.825 1.00 37.42 305 LYS B N 1
ATOM 2188 C CA . LYS B 2 102 ? -0.385 81.095 -6.591 1.00 39.39 305 LYS B CA 1
ATOM 2189 C C . LYS B 2 102 ? 0.858 81.755 -6.018 1.00 38.02 305 LYS B C 1
ATOM 2190 O O . LYS B 2 102 ? 1.825 82.002 -6.741 1.00 38.03 305 LYS B O 1
ATOM 2196 N N . VAL B 2 103 ? 0.837 82.034 -4.722 1.00 35.71 306 VAL B N 1
ATOM 2197 C CA . VAL B 2 103 ? 1.986 82.642 -4.068 1.00 33.59 306 VAL B CA 1
ATOM 2198 C C . VAL B 2 103 ? 2.401 81.812 -2.862 1.00 34.22 306 VAL B C 1
ATOM 2199 O O . VAL B 2 103 ? 1.566 81.367 -2.073 1.00 34.97 306 VAL B O 1
ATOM 2203 N N . TYR B 2 104 ? 3.704 81.601 -2.741 1.00 33.94 307 TYR B N 1
ATOM 2204 C CA . TYR B 2 104 ? 4.274 80.801 -1.667 1.00 34.64 307 TYR B CA 1
ATOM 2205 C C . TYR B 2 104 ? 5.315 81.588 -0.888 1.00 34.19 307 TYR B C 1
ATOM 2206 O O . TYR B 2 104 ? 5.896 82.542 -1.405 1.00 34.34 307 TYR B O 1
ATOM 2215 N N . ASN B 2 105 ? 5.552 81.178 0.353 1.00 34.22 308 ASN B N 1
ATOM 2216 C CA . ASN B 2 105 ? 6.610 81.783 1.149 1.00 35.14 308 ASN B CA 1
ATOM 2217 C C . ASN B 2 105 ? 7.827 80.965 0.712 1.00 36.09 308 ASN B C 1
ATOM 2218 O O . ASN B 2 105 ? 7.682 79.820 0.278 1.00 36.67 308 ASN B O 1
ATOM 2223 N N . THR B 2 106 ? 9.016 81.539 0.806 1.00 35.13 309 THR B N 1
ATOM 2224 C CA . THR B 2 106 ? 10.214 80.810 0.420 1.00 33.26 309 THR B CA 1
ATOM 2225 C C . THR B 2 106 ? 11.326 81.020 1.438 1.00 34.11 309 THR B C 1
ATOM 2226 O O . THR B 2 106 ? 11.185 81.798 2.390 1.00 32.15 309 THR B O 1
ATOM 2230 N N . TYR B 2 107 ? 12.432 80.314 1.225 1.00 33.55 310 TYR B N 1
ATOM 2231 C CA . TYR B 2 107 ? 13.588 80.409 2.103 1.00 32.77 310 TYR B CA 1
ATOM 2232 C C . TYR B 2 107 ? 14.866 80.298 1.286 1.00 33.53 310 TYR B C 1
ATOM 2233 O O . TYR B 2 107 ? 14.878 79.740 0.178 1.00 31.52 310 TYR B O 1
ATOM 2242 N N . GLU B 2 108 ? 15.933 80.849 1.845 1.00 33.48 311 GLU B N 1
ATOM 2243 C CA . GLU B 2 108 ? 17.253 80.766 1.254 1.00 35.48 311 GLU B CA 1
ATOM 2244 C C . GLU B 2 108 ? 17.895 79.675 2.101 1.00 36.15 311 GLU B C 1
ATOM 2245 O O . GLU B 2 108 ? 17.826 79.721 3.331 1.00 35.02 311 GLU B O 1
ATOM 2251 N N . LYS B 2 109 ? 18.501 78.686 1.458 1.00 37.10 312 LYS B N 1
ATOM 2252 C CA . LYS B 2 109 ? 19.114 77.596 2.203 1.00 38.30 312 LYS B CA 1
ATOM 2253 C C . LYS B 2 109 ? 20.599 77.806 2.479 1.00 38.80 312 LYS B C 1
ATOM 2254 O O . LYS B 2 109 ? 21.407 77.887 1.562 1.00 39.06 312 LYS B O 1
ATOM 2260 N N . TYR B 2 110 ? 20.948 77.913 3.754 1.00 38.73 313 TYR B N 1
ATOM 2261 C CA . TYR B 2 110 ? 22.336 78.079 4.154 1.00 39.39 313 TYR B CA 1
ATOM 2262 C C . TYR B 2 110 ? 22.760 76.793 4.832 1.00 40.62 313 TYR B C 1
ATOM 2263 O O . TYR B 2 110 ? 22.121 76.336 5.777 1.00 39.99 313 TYR B O 1
ATOM 2272 N N . GLU B 2 111 ? 23.834 76.196 4.342 1.00 42.22 314 GLU B N 1
ATOM 2273 C CA . GLU B 2 111 ? 24.319 74.958 4.923 1.00 42.96 314 GLU B CA 1
ATOM 2274 C C . GLU B 2 111 ? 25.606 75.205 5.698 1.00 41.78 314 GLU B C 1
ATOM 2275 O O . GLU B 2 111 ? 26.565 75.767 5.163 1.00 40.62 314 GLU B O 1
ATOM 2281 N N . LEU B 2 112 ? 25.608 74.821 6.969 1.00 40.05 315 LEU B N 1
ATOM 2282 C CA . LEU B 2 112 ? 26.790 74.967 7.812 1.00 40.80 315 LEU B CA 1
ATOM 2283 C C . LEU B 2 112 ? 27.365 73.571 7.967 1.00 42.32 315 LEU B C 1
ATOM 2284 O O . LEU B 2 112 ? 26.653 72.643 8.365 1.00 40.82 315 LEU B O 1
ATOM 2289 N N . ILE B 2 113 ? 28.642 73.413 7.635 1.00 43.28 316 ILE B N 1
ATOM 2290 C CA . ILE B 2 113 ? 29.270 72.107 7.754 1.00 44.45 316 ILE B CA 1
ATOM 2291 C C . ILE B 2 113 ? 30.629 72.138 8.430 1.00 45.63 316 ILE B C 1
ATOM 2292 O O . ILE B 2 113 ? 31.348 73.145 8.393 1.00 45.51 316 ILE B O 1
ATOM 2297 N N . ASN B 2 114 ? 30.942 71.032 9.097 1.00 46.08 317 ASN B N 1
ATOM 2298 C CA . ASN B 2 114 ? 32.225 70.859 9.753 1.00 44.66 317 ASN B CA 1
ATOM 2299 C C . ASN B 2 114 ? 32.941 69.913 8.800 1.00 43.05 317 ASN B C 1
ATOM 2300 O O . ASN B 2 114 ? 32.645 68.718 8.759 1.00 41.94 317 ASN B O 1
ATOM 2305 N N . TYR B 2 115 ? 33.848 70.473 8.002 1.00 41.13 318 TYR B N 1
ATOM 2306 C CA . TYR B 2 115 ? 34.584 69.709 6.998 1.00 39.17 318 TYR B CA 1
ATOM 2307 C C . TYR B 2 115 ? 35.940 69.219 7.500 1.00 40.43 318 TYR B C 1
ATOM 2308 O O . TYR B 2 115 ? 36.843 70.013 7.799 1.00 39.47 318 TYR B O 1
ATOM 2317 N N . GLN B 2 116 ? 36.078 67.902 7.593 1.00 41.47 319 GLN B N 1
ATOM 2318 C CA . GLN B 2 116 ? 37.317 67.307 8.074 1.00 44.08 319 GLN B CA 1
ATOM 2319 C C . GLN B 2 116 ? 37.845 66.205 7.156 1.00 44.57 319 GLN B C 1
ATOM 2320 O O . GLN B 2 116 ? 37.211 65.155 6.989 1.00 43.40 319 GLN B O 1
ATOM 2326 N N . ASN B 2 117 ? 39.010 66.473 6.566 1.00 46.30 320 ASN B N 1
ATOM 2327 C CA . ASN B 2 117 ? 39.704 65.550 5.667 1.00 47.57 320 ASN B CA 1
ATOM 2328 C C . ASN B 2 117 ? 38.820 65.001 4.557 1.00 49.00 320 ASN B C 1
ATOM 2329 O O . ASN B 2 117 ? 38.713 63.790 4.375 1.00 49.03 320 ASN B O 1
ATOM 2334 N N . GLY B 2 118 ? 38.196 65.906 3.810 1.00 51.17 321 GLY B N 1
ATOM 2335 C CA . GLY B 2 118 ? 37.333 65.496 2.719 1.00 52.07 321 GLY B CA 1
ATOM 2336 C C . GLY B 2 118 ? 36.049 64.870 3.209 1.00 52.49 321 GLY B C 1
ATOM 2337 O O . GLY B 2 118 ? 35.380 64.154 2.472 1.00 51.78 321 GLY B O 1
ATOM 2338 N N . ASN B 2 119 ? 35.694 65.148 4.456 1.00 54.38 322 ASN B N 1
ATOM 2339 C CA . ASN B 2 119 ? 34.481 64.584 5.015 1.00 55.75 322 ASN B CA 1
ATOM 2340 C C . ASN B 2 119 ? 33.680 65.556 5.876 1.00 54.70 322 ASN B C 1
ATOM 2341 O O . ASN B 2 119 ? 34.241 66.389 6.588 1.00 53.84 322 ASN B O 1
ATOM 2346 N N . ILE B 2 120 ? 32.358 65.440 5.798 1.00 52.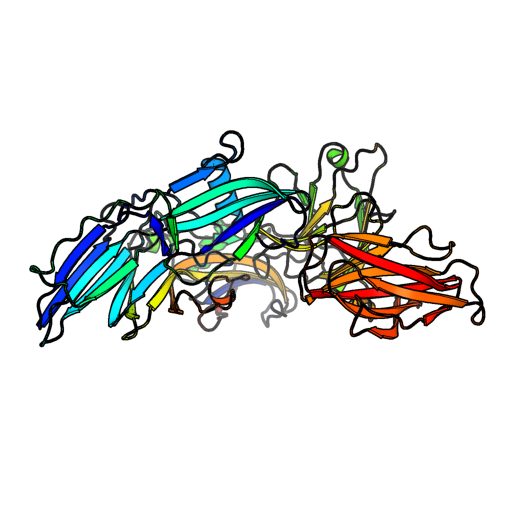96 323 ILE B N 1
ATOM 2347 C CA . ILE B 2 120 ? 31.468 66.289 6.578 1.00 52.34 323 ILE B CA 1
ATOM 2348 C C . ILE B 2 120 ? 31.070 65.513 7.829 1.00 52.36 323 ILE B C 1
ATOM 2349 O O . ILE B 2 120 ? 30.316 64.549 7.750 1.00 51.86 323 ILE B O 1
ATOM 2354 N N . ASP B 2 121 ? 31.591 65.931 8.979 1.00 53.01 324 ASP B N 1
ATOM 2355 C CA . ASP B 2 121 ? 31.303 65.254 10.242 1.00 53.95 324 ASP B CA 1
ATOM 2356 C C . ASP B 2 121 ? 30.098 65.843 10.962 1.00 54.45 324 ASP B C 1
ATO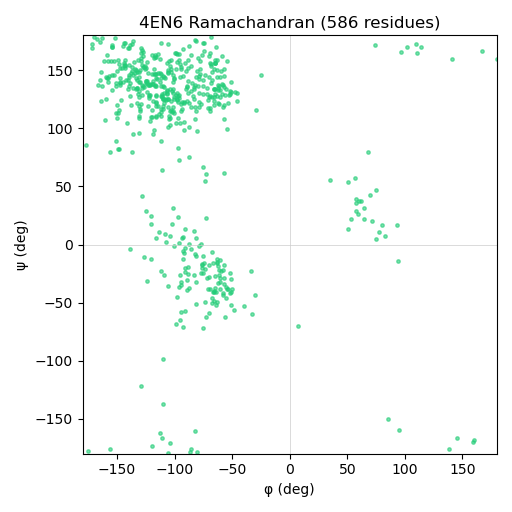M 2357 O O . ASP B 2 121 ? 29.503 65.205 11.826 1.00 53.82 324 ASP B O 1
ATOM 2362 N N . ASP B 2 122 ? 29.747 67.072 10.612 1.00 55.71 325 ASP B N 1
ATOM 2363 C CA . ASP B 2 122 ? 28.614 67.735 11.235 1.00 55.75 325 ASP B CA 1
ATOM 2364 C C . ASP B 2 122 ? 27.955 68.644 10.220 1.00 54.41 325 ASP B C 1
ATOM 2365 O O . ASP B 2 122 ? 28.627 69.277 9.405 1.00 54.22 325 ASP B O 1
ATOM 2370 N N . LYS B 2 123 ? 26.636 68.720 10.279 1.00 52.65 326 LYS B N 1
ATOM 2371 C CA . LYS B 2 123 ? 25.920 69.512 9.305 1.00 51.84 326 LYS B CA 1
ATOM 2372 C C . LYS B 2 123 ? 24.621 70.094 9.832 1.00 50.52 326 LYS B C 1
ATOM 2373 O O . LYS B 2 123 ? 23.876 69.439 10.558 1.00 50.65 326 LYS B O 1
ATOM 2379 N N . ALA B 2 124 ? 24.363 71.341 9.468 1.00 48.46 327 ALA B N 1
ATOM 2380 C CA . ALA B 2 124 ? 23.141 72.019 9.870 1.00 45.83 327 ALA B CA 1
ATOM 2381 C C . ALA B 2 124 ? 22.598 72.763 8.656 1.00 44.37 327 ALA B C 1
ATOM 2382 O O . ALA B 2 124 ? 23.350 73.248 7.815 1.00 42.22 327 ALA B O 1
ATOM 2384 N N . GLU B 2 125 ? 21.281 72.830 8.554 1.00 44.93 328 GLU B N 1
ATOM 2385 C CA . GLU B 2 125 ? 20.654 73.522 7.443 1.00 44.04 328 GLU B CA 1
ATOM 2386 C C . GLU B 2 125 ? 19.749 74.601 7.998 1.00 41.74 328 GLU B C 1
ATOM 2387 O O . GLU B 2 125 ? 18.818 74.324 8.758 1.00 40.88 328 GLU B O 1
ATOM 2393 N N . TYR B 2 126 ? 20.052 75.840 7.641 1.00 39.39 329 TYR B N 1
ATOM 2394 C CA . TYR B 2 126 ? 19.264 76.964 8.104 1.00 38.28 329 TYR B CA 1
ATOM 2395 C C . TYR B 2 126 ? 18.490 77.548 6.933 1.00 37.66 329 TYR B C 1
ATOM 2396 O O . TYR B 2 126 ? 19.058 77.904 5.903 1.00 35.95 329 TYR B O 1
ATOM 2405 N N . TYR B 2 127 ? 17.180 77.641 7.097 1.00 37.90 330 TYR B N 1
ATOM 2406 C CA . TYR B 2 127 ? 16.326 78.179 6.056 1.00 35.83 330 TYR B CA 1
ATOM 2407 C C . TYR B 2 127 ? 15.880 79.574 6.434 1.00 34.90 330 TYR B C 1
ATOM 2408 O O . TYR B 2 127 ? 14.983 79.753 7.253 1.00 34.07 330 TYR B O 1
ATOM 2417 N N . LEU B 2 128 ? 16.539 80.559 5.836 1.00 35.58 331 LEU B N 1
ATOM 2418 C CA . LEU B 2 128 ? 16.257 81.966 6.093 1.00 35.27 331 LEU B CA 1
ATOM 2419 C C . LEU B 2 128 ? 15.020 82.395 5.322 1.00 34.92 331 LEU B C 1
ATOM 2420 O O . LEU B 2 128 ? 14.967 82.256 4.104 1.00 35.63 331 LEU B O 1
ATOM 2425 N N . PRO B 2 129 ? 13.997 82.905 6.024 1.00 34.81 332 PRO B N 1
ATOM 2426 C CA . PRO B 2 129 ? 12.771 83.341 5.345 1.00 35.04 332 PRO B CA 1
ATOM 2427 C C . PRO B 2 129 ? 13.116 84.298 4.208 1.00 32.70 332 PRO B C 1
ATOM 2428 O O . PRO B 2 129 ? 13.890 85.236 4.398 1.00 31.71 332 PRO B O 1
ATOM 2432 N N . SER B 2 130 ? 12.540 84.058 3.032 1.00 30.78 333 SER B N 1
ATOM 2433 C CA . SER B 2 130 ? 12.836 84.874 1.861 1.00 30.23 333 SER B CA 1
ATOM 2434 C C . SER B 2 130 ? 11.663 85.733 1.359 1.00 30.10 333 SER B C 1
ATOM 2435 O O . SER B 2 130 ? 10.698 85.958 2.085 1.00 31.34 333 SER B O 1
ATOM 2438 N N . LEU B 2 131 ? 11.738 86.199 0.114 1.00 29.32 334 LEU B N 1
ATOM 2439 C CA . LEU B 2 131 ? 10.699 87.073 -0.421 1.00 28.16 334 LEU B CA 1
ATOM 2440 C C . LEU B 2 131 ? 9.655 86.467 -1.357 1.00 29.31 334 LEU B C 1
ATOM 2441 O O . LEU B 2 131 ? 9.151 87.129 -2.258 1.00 28.13 334 LEU B O 1
ATOM 2446 N N . GLY B 2 132 ? 9.343 85.196 -1.135 1.00 31.10 335 GLY B N 1
ATOM 2447 C CA . GLY B 2 132 ? 8.299 84.533 -1.893 1.00 31.35 335 GLY B CA 1
ATOM 2448 C C . GLY B 2 132 ? 8.472 84.106 -3.329 1.00 32.97 335 GLY B C 1
ATOM 2449 O O . GLY B 2 132 ? 9.453 84.424 -4.001 1.00 33.37 335 GLY B O 1
ATOM 2450 N N . LYS B 2 133 ? 7.468 83.368 -3.789 1.00 33.60 336 LYS B N 1
ATOM 2451 C CA . LYS B 2 133 ? 7.416 82.847 -5.144 1.00 36.25 336 LYS B CA 1
ATOM 2452 C C . LYS B 2 133 ? 5.990 82.983 -5.665 1.00 36.35 336 LYS B C 1
ATOM 2453 O O . LYS B 2 133 ? 5.027 82.699 -4.953 1.00 36.54 336 LYS B O 1
ATOM 2459 N N . CYS B 2 134 ? 5.851 83.423 -6.905 1.00 37.62 337 CYS B N 1
ATOM 2460 C CA . CYS B 2 134 ? 4.532 83.539 -7.487 1.00 37.21 337 CYS B CA 1
ATOM 2461 C C . CYS B 2 134 ? 4.464 82.749 -8.779 1.00 39.91 337 CYS B C 1
ATOM 2462 O O . CYS B 2 134 ? 5.337 82.870 -9.635 1.00 40.56 337 CYS B O 1
ATOM 2465 N N . GLU B 2 135 ? 3.421 81.936 -8.905 1.00 41.05 338 GLU B N 1
ATOM 2466 C CA . GLU B 2 135 ? 3.191 81.128 -10.097 1.00 43.16 338 GLU B CA 1
ATOM 2467 C C . GLU B 2 135 ? 1.893 81.573 -10.761 1.00 42.80 338 GLU B C 1
ATOM 2468 O O . GLU B 2 135 ? 0.837 81.559 -10.128 1.00 42.71 338 GLU B O 1
ATOM 2474 N N . VAL B 2 136 ? 1.962 81.990 -12.018 1.00 42.34 339 VAL B N 1
ATOM 2475 C CA . VAL B 2 136 ? 0.743 82.373 -12.722 1.00 43.62 339 VAL B CA 1
ATOM 2476 C C . VAL B 2 136 ? 0.568 81.417 -13.886 1.00 44.30 339 VAL B C 1
ATOM 2477 O O . VAL B 2 136 ? 1.529 81.074 -14.573 1.00 43.73 339 VAL B O 1
ATOM 2481 N N . SER B 2 137 ? -0.656 80.962 -14.093 1.00 44.55 340 SER B N 1
ATOM 2482 C CA . SER B 2 137 ? -0.935 80.048 -15.190 1.00 45.71 340 SER B CA 1
ATOM 2483 C C . SER B 2 137 ? -2.388 80.222 -15.555 1.00 46.61 340 SER B C 1
ATOM 2484 O O . SER B 2 137 ? -3.122 80.926 -14.856 1.00 46.72 340 SER B O 1
ATOM 2487 N N . ASP B 2 138 ? -2.810 79.606 -16.653 1.00 47.73 341 ASP B N 1
ATOM 2488 C CA . ASP B 2 138 ? -4.203 79.723 -17.050 1.00 47.73 341 ASP B CA 1
ATOM 2489 C C . ASP B 2 138 ? -5.028 79.046 -15.973 1.00 45.60 341 ASP B C 1
ATOM 2490 O O . ASP B 2 138 ? -4.695 77.949 -15.524 1.00 44.58 341 ASP B O 1
ATOM 2495 N N . ALA B 2 139 ? -6.092 79.711 -15.544 1.00 44.25 342 ALA B N 1
ATOM 2496 C CA . ALA B 2 139 ? -6.949 79.159 -14.511 1.00 45.10 342 ALA B CA 1
ATOM 2497 C C . ALA B 2 139 ? -7.436 77.777 -14.922 1.00 46.92 342 ALA B C 1
ATOM 2498 O O . ALA B 2 139 ? -7.868 77.570 -16.061 1.00 46.09 342 ALA B O 1
ATOM 2500 N N . PRO B 2 140 ? -7.364 76.807 -13.999 1.00 48.63 343 PRO B N 1
ATOM 2501 C CA . PRO B 2 140 ? -7.813 75.445 -14.294 1.00 49.52 343 PRO B CA 1
ATOM 2502 C C . PRO B 2 140 ? -9.333 75.458 -14.416 1.00 49.96 343 PRO B C 1
ATOM 2503 O O . PRO B 2 140 ? -9.985 76.405 -13.973 1.00 50.03 343 PRO B O 1
ATOM 2507 N N . SER B 2 141 ? -9.894 74.419 -15.020 1.00 50.91 344 SER B N 1
ATOM 2508 C CA . SER B 2 141 ? -11.340 74.337 -15.175 1.00 50.94 344 SER B CA 1
ATOM 2509 C C . SER B 2 141 ? -12.007 73.896 -13.880 1.00 50.34 344 SER B C 1
ATOM 2510 O O . SER B 2 141 ? -11.596 72.915 -13.263 1.00 49.57 344 SER B O 1
ATOM 2513 N N . PRO B 2 142 ? -13.044 74.621 -13.445 1.00 50.84 345 PRO B N 1
ATOM 2514 C CA . PRO B 2 142 ? -13.726 74.238 -12.209 1.00 52.63 345 PRO B CA 1
ATOM 2515 C C . PRO B 2 142 ? -14.274 72.822 -12.361 1.00 54.95 345 PRO B C 1
ATOM 2516 O O . PRO B 2 142 ? -14.504 72.126 -11.375 1.00 55.34 345 PRO B O 1
ATOM 2520 N N . GLN B 2 143 ? -14.473 72.405 -13.610 1.00 57.33 346 GLN B N 1
ATOM 2521 C CA . GLN B 2 143 ? -15.000 71.076 -13.908 1.00 60.20 346 GLN B CA 1
ATOM 2522 C C . GLN B 2 143 ? -13.934 70.008 -14.138 1.00 60.40 346 GLN B C 1
ATOM 2523 O O . GLN B 2 143 ? -14.258 68.832 -14.300 1.00 61.30 346 GLN B O 1
ATOM 2529 N N . ALA B 2 144 ? -12.668 70.407 -14.165 1.00 61.25 347 ALA B N 1
ATOM 2530 C CA . ALA B 2 144 ? -11.591 69.446 -14.368 1.00 61.16 347 ALA B CA 1
ATOM 2531 C C . ALA B 2 144 ? -11.828 68.263 -13.436 1.00 61.28 347 ALA B C 1
ATOM 2532 O O . ALA B 2 144 ? -12.094 68.442 -12.249 1.00 59.98 347 ALA B O 1
ATOM 2534 N N . PRO B 2 145 ? -11.755 67.035 -13.970 1.00 62.01 348 PRO B N 1
ATOM 2535 C CA . PRO B 2 145 ? -11.969 65.842 -13.146 1.00 62.19 348 PRO B CA 1
ATOM 2536 C C . PRO B 2 145 ? -10.962 65.719 -12.004 1.00 62.00 348 PRO B C 1
ATOM 2537 O O . PRO B 2 145 ? -9.758 65.889 -12.198 1.00 61.39 348 PRO B O 1
ATOM 2541 N N . VAL B 2 146 ? -11.469 65.428 -10.813 1.00 61.48 349 VAL B N 1
ATOM 2542 C CA . VAL B 2 146 ? -10.625 65.280 -9.638 1.00 61.93 349 VAL B CA 1
ATOM 2543 C C . VAL B 2 146 ? -9.875 63.950 -9.663 1.00 61.94 349 VAL B C 1
ATOM 2544 O O . VAL B 2 146 ? -10.472 62.893 -9.854 1.00 62.18 349 VAL B O 1
ATOM 2548 N N . VAL B 2 147 ? -8.561 64.015 -9.468 1.00 62.03 350 VAL B N 1
ATOM 2549 C CA . VAL B 2 147 ? -7.707 62.832 -9.476 1.00 61.58 350 VAL B CA 1
ATOM 2550 C C . VAL B 2 147 ? -7.129 62.531 -8.098 1.00 61.98 350 VAL B C 1
ATOM 2551 O O . VAL B 2 147 ? -6.366 63.329 -7.562 1.00 63.82 350 VAL B O 1
ATOM 2555 N N . GLU B 2 148 ? -7.478 61.383 -7.524 1.00 62.87 351 GLU B N 1
ATOM 2556 C CA . GLU B 2 148 ? -6.946 61.022 -6.213 1.00 63.55 351 GLU B CA 1
ATOM 2557 C C . GLU B 2 148 ? -5.432 61.011 -6.324 1.00 62.68 351 GLU B C 1
ATOM 2558 O O . GLU B 2 148 ? -4.865 60.242 -7.096 1.00 63.18 351 GLU B O 1
ATOM 2564 N N . THR B 2 149 ? -4.779 61.869 -5.553 1.00 60.94 352 THR B N 1
ATOM 2565 C CA . THR B 2 149 ? -3.335 61.956 -5.590 1.00 59.11 352 THR B CA 1
ATOM 2566 C C . THR B 2 149 ? -2.742 61.864 -4.196 1.00 59.15 352 THR B C 1
ATOM 2567 O O . THR B 2 149 ? -3.050 62.672 -3.321 1.00 58.94 352 THR B O 1
ATOM 2571 N N . PRO B 2 150 ? -1.878 60.866 -3.969 1.00 58.79 353 PRO B N 1
ATOM 2572 C CA . PRO B 2 150 ? -1.251 60.694 -2.658 1.00 58.29 353 PRO B CA 1
ATOM 2573 C C . PRO B 2 150 ? -0.291 61.838 -2.362 1.00 58.20 353 PRO B C 1
ATOM 2574 O O . PRO B 2 150 ? 0.415 62.314 -3.249 1.00 57.75 353 PRO B O 1
ATOM 2578 N N . VAL B 2 151 ? -0.277 62.272 -1.110 1.00 58.01 354 VAL B N 1
ATOM 2579 C CA . VAL B 2 151 ? 0.588 63.355 -0.672 1.00 58.76 354 VAL B CA 1
ATOM 2580 C C . VAL B 2 151 ? 2.043 63.005 -0.980 1.00 60.08 354 VAL B C 1
ATOM 2581 O O . VAL B 2 151 ? 2.398 61.830 -1.029 1.00 61.88 354 VAL B O 1
ATOM 2585 N N . ASP B 2 152 ? 2.880 64.015 -1.204 1.00 60.96 355 ASP B N 1
ATOM 2586 C CA . ASP B 2 152 ? 4.293 63.773 -1.478 1.00 61.39 355 ASP B CA 1
ATOM 2587 C C . ASP B 2 152 ? 5.039 63.526 -0.182 1.00 62.38 355 ASP B C 1
ATOM 2588 O O . ASP B 2 152 ? 4.460 63.534 0.902 1.00 61.60 355 ASP B O 1
ATOM 2593 N N . GLN B 2 153 ? 6.341 63.321 -0.300 1.00 64.04 356 GLN B N 1
ATOM 2594 C CA . GLN B 2 153 ? 7.172 63.080 0.863 1.00 66.16 356 GLN B CA 1
ATOM 2595 C C . GLN B 2 153 ? 7.438 64.412 1.557 1.00 65.05 356 GLN B C 1
ATOM 2596 O O . GLN B 2 153 ? 7.526 65.448 0.905 1.00 65.33 356 GLN B O 1
ATOM 2602 N N . ASP B 2 154 ? 7.547 64.390 2.878 1.00 64.38 357 ASP B N 1
ATOM 2603 C CA . ASP B 2 154 ? 7.832 65.603 3.634 1.00 63.53 357 ASP B CA 1
ATOM 2604 C C . ASP B 2 154 ? 9.206 66.099 3.185 1.00 62.33 357 ASP B C 1
ATOM 2605 O O . ASP B 2 154 ? 10.137 65.303 3.059 1.00 62.86 357 ASP B O 1
ATOM 2610 N N . GLY B 2 155 ? 9.340 67.397 2.932 1.00 59.89 358 GLY B N 1
ATOM 2611 C CA . GLY B 2 155 ? 10.627 67.914 2.500 1.00 55.87 358 GLY B CA 1
ATOM 2612 C C . GLY B 2 155 ? 10.628 69.256 1.789 1.00 53.88 358 GLY B C 1
ATOM 2613 O O . GLY B 2 155 ? 9.625 69.971 1.770 1.00 53.10 358 GLY B O 1
ATOM 2614 N N . PHE B 2 156 ? 11.771 69.582 1.189 1.00 50.95 359 PHE B N 1
ATOM 2615 C CA . PHE B 2 156 ? 11.971 70.842 0.477 1.00 48.66 359 PHE B CA 1
ATOM 2616 C C . PHE B 2 156 ? 12.274 70.662 -1.012 1.00 48.55 359 PHE B C 1
ATOM 2617 O O . PHE B 2 156 ? 12.902 69.685 -1.407 1.00 49.95 359 PHE B O 1
ATOM 2625 N N . ILE B 2 157 ? 11.823 71.605 -1.836 1.00 48.06 360 ILE B N 1
ATOM 2626 C CA . ILE B 2 157 ? 12.145 71.584 -3.259 1.00 47.90 360 ILE B CA 1
ATOM 2627 C C . ILE B 2 157 ? 12.762 72.945 -3.542 1.00 47.57 360 ILE B C 1
ATOM 2628 O O . ILE B 2 157 ? 12.454 73.920 -2.859 1.00 47.38 360 ILE B O 1
ATOM 2633 N N . GLN B 2 158 ? 13.656 73.009 -4.522 1.00 48.13 361 GLN B N 1
ATOM 2634 C CA . GLN B 2 158 ? 14.302 74.266 -4.861 1.00 47.96 361 GLN B CA 1
ATOM 2635 C C . GLN B 2 158 ? 13.582 74.897 -6.030 1.00 46.27 361 GLN B C 1
ATOM 2636 O O . GLN B 2 158 ? 13.403 74.282 -7.074 1.00 45.89 361 GLN B O 1
ATOM 2642 N N . THR B 2 159 ? 13.203 76.150 -5.846 1.00 45.02 362 THR B N 1
ATOM 2643 C CA . THR B 2 159 ? 12.442 76.897 -6.828 1.00 42.42 362 THR B CA 1
ATOM 2644 C C . THR B 2 159 ? 13.201 78.039 -7.490 1.00 40.55 362 THR B C 1
ATOM 2645 O O . THR B 2 159 ? 12.841 78.480 -8.581 1.00 40.11 362 THR B O 1
ATOM 2649 N N . GLY B 2 160 ? 14.242 78.523 -6.827 1.00 38.06 363 GLY B N 1
ATOM 2650 C CA . GLY B 2 160 ? 15.010 79.617 -7.382 1.00 37.32 363 GLY B CA 1
ATOM 2651 C C . GLY B 2 160 ? 16.103 79.179 -8.329 1.00 37.52 363 GLY B C 1
ATOM 2652 O O . GLY B 2 160 ? 16.232 77.991 -8.633 1.00 39.40 363 GLY B O 1
ATOM 2653 N N . PRO B 2 161 ? 16.909 80.128 -8.824 1.00 37.20 364 PRO B N 1
ATOM 2654 C CA . PRO B 2 161 ? 18.001 79.810 -9.748 1.00 36.50 364 PRO B CA 1
ATOM 2655 C C . PRO B 2 161 ? 19.086 79.027 -9.021 1.00 36.99 364 PRO B C 1
ATOM 2656 O O . PRO B 2 161 ? 19.216 79.126 -7.801 1.00 36.44 364 PRO B O 1
ATOM 2660 N N . ASN B 2 162 ? 19.859 78.245 -9.766 1.00 38.26 365 ASN B N 1
ATOM 2661 C CA . ASN B 2 162 ? 20.927 77.448 -9.171 1.00 38.61 365 ASN B CA 1
ATOM 2662 C C . ASN B 2 162 ? 21.966 78.327 -8.498 1.00 36.44 365 ASN B C 1
ATOM 2663 O O . ASN B 2 162 ? 22.378 79.344 -9.038 1.00 36.07 365 ASN B O 1
ATOM 2668 N N . GLU B 2 163 ? 22.384 77.925 -7.307 1.00 35.87 366 GLU B N 1
ATOM 2669 C CA . GLU B 2 163 ? 23.362 78.682 -6.549 1.00 36.24 366 GLU B CA 1
ATOM 2670 C C . GLU B 2 163 ? 24.071 77.811 -5.529 1.00 37.13 366 GLU B C 1
ATOM 2671 O O . GLU B 2 163 ? 23.462 76.965 -4.884 1.00 36.21 366 GLU B O 1
ATOM 2677 N N . ASN B 2 164 ? 25.371 78.030 -5.391 1.00 39.04 367 ASN B N 1
ATOM 2678 C CA . ASN B 2 164 ? 26.174 77.282 -4.440 1.00 41.53 367 ASN B CA 1
ATOM 2679 C C . ASN B 2 164 ? 27.395 78.103 -4.086 1.00 41.65 367 ASN B C 1
ATOM 2680 O O . ASN B 2 164 ? 28.482 77.877 -4.611 1.00 44.35 367 ASN B O 1
ATOM 2685 N N . ILE B 2 165 ? 27.212 79.062 -3.193 1.00 41.44 368 ILE B N 1
ATOM 2686 C CA . ILE B 2 165 ? 28.306 79.918 -2.785 1.00 40.50 368 ILE B CA 1
ATOM 2687 C C . ILE B 2 165 ? 28.862 79.497 -1.437 1.00 40.57 368 ILE B C 1
ATOM 2688 O O . ILE B 2 165 ? 28.164 79.510 -0.415 1.00 39.37 368 ILE B O 1
ATOM 2693 N N . ILE B 2 166 ? 30.137 79.114 -1.466 1.00 40.27 369 ILE B N 1
ATOM 2694 C CA . ILE B 2 166 ? 30.864 78.631 -0.299 1.00 39.05 369 ILE B CA 1
ATOM 2695 C C . ILE B 2 166 ? 31.658 79.740 0.355 1.00 38.31 369 ILE B C 1
ATOM 2696 O O . ILE B 2 166 ? 32.438 80.416 -0.299 1.00 40.06 369 ILE B O 1
ATOM 2701 N N . VAL B 2 167 ? 31.451 79.927 1.650 1.00 37.85 370 VAL B N 1
ATOM 2702 C CA . VAL B 2 167 ? 32.168 80.948 2.396 1.00 36.29 370 VAL B CA 1
ATOM 2703 C C . VAL B 2 167 ? 32.668 80.288 3.669 1.00 38.39 370 VAL B C 1
ATOM 2704 O O . VAL B 2 167 ? 31.879 79.739 4.445 1.00 39.35 370 VAL B O 1
ATOM 2708 N N . GLY B 2 168 ? 33.983 80.311 3.866 1.00 37.06 371 GLY B N 1
ATOM 2709 C CA . GLY B 2 168 ? 34.539 79.709 5.059 1.00 36.66 371 GLY B CA 1
ATOM 2710 C C . GLY B 2 168 ? 34.560 80.748 6.153 1.00 37.51 371 GLY B C 1
ATOM 2711 O O . GLY B 2 168 ? 34.639 81.947 5.870 1.00 38.25 371 GLY B O 1
ATOM 2712 N N . VAL B 2 169 ? 34.474 80.302 7.399 1.00 37.62 372 VAL B N 1
ATOM 2713 C CA . VAL B 2 169 ? 34.504 81.219 8.529 1.00 39.23 372 VAL B CA 1
ATOM 2714 C C . VAL B 2 169 ? 35.595 80.785 9.493 1.00 40.95 372 VAL B C 1
ATOM 2715 O O . VAL B 2 169 ? 35.952 79.605 9.536 1.00 41.48 372 VAL B O 1
ATOM 2719 N N . ILE B 2 170 ? 36.137 81.734 10.253 1.00 41.67 373 ILE B N 1
ATOM 2720 C CA . ILE B 2 170 ? 37.166 81.400 11.227 1.00 41.96 373 ILE B CA 1
ATOM 2721 C C . ILE B 2 170 ? 36.566 80.381 12.193 1.00 42.62 373 ILE B C 1
ATOM 2722 O O . ILE B 2 170 ? 35.409 80.508 12.587 1.00 42.28 373 ILE B O 1
ATOM 2727 N N . ASN B 2 171 ? 37.336 79.360 12.552 1.00 43.96 374 ASN B N 1
ATOM 2728 C CA . ASN B 2 171 ? 36.846 78.378 13.502 1.00 45.86 374 ASN B CA 1
ATOM 2729 C C . ASN B 2 171 ? 36.778 79.146 14.817 1.00 47.62 374 ASN B C 1
ATOM 2730 O O . ASN B 2 171 ? 37.804 79.564 15.348 1.00 48.63 374 ASN B O 1
ATOM 2735 N N . PRO B 2 172 ? 35.566 79.344 15.359 1.00 49.02 375 PRO B N 1
ATOM 2736 C CA . PRO B 2 172 ? 35.403 80.084 16.617 1.00 49.18 375 PRO B CA 1
ATOM 2737 C C . PRO B 2 172 ? 36.098 79.483 17.841 1.00 48.98 375 PRO B C 1
ATOM 2738 O O . PRO B 2 172 ? 36.234 80.151 18.866 1.00 49.75 375 PRO B O 1
ATOM 2742 N N . SER B 2 173 ? 36.547 78.236 17.734 1.00 47.72 376 SER B N 1
ATOM 2743 C CA . SER B 2 173 ? 37.213 77.581 18.852 1.00 47.45 376 SER B CA 1
ATOM 2744 C C . SER B 2 173 ? 38.740 77.674 18.756 1.00 47.93 376 SER B C 1
ATOM 2745 O O . SER B 2 173 ? 39.462 77.145 19.600 1.00 47.61 376 SER B O 1
ATOM 2748 N N . GLU B 2 174 ? 39.236 78.342 17.725 1.00 47.33 377 GLU B N 1
ATOM 2749 C CA . GLU B 2 174 ? 40.672 78.502 17.570 1.00 46.37 377 GLU B CA 1
ATOM 2750 C C . GLU B 2 174 ? 40.928 79.992 17.689 1.00 46.76 377 GLU B C 1
ATOM 2751 O O . GLU B 2 174 ? 40.282 80.797 17.023 1.00 48.11 377 GLU B O 1
ATOM 2757 N N . ASN B 2 175 ? 41.860 80.357 18.562 1.00 46.38 378 ASN B N 1
ATOM 2758 C CA . ASN B 2 175 ? 42.159 81.755 18.818 1.00 44.85 378 ASN B CA 1
ATOM 2759 C C . ASN B 2 175 ? 42.824 82.505 17.691 1.00 46.27 378 ASN B C 1
ATOM 2760 O O . ASN B 2 175 ? 43.488 81.924 16.833 1.00 46.67 378 ASN B O 1
ATOM 2765 N N . ILE B 2 176 ? 42.646 83.817 17.717 1.00 47.33 379 ILE B N 1
ATOM 2766 C CA . ILE B 2 176 ? 43.215 84.689 16.712 1.00 48.75 379 ILE B CA 1
ATOM 2767 C C . ILE B 2 176 ? 44.343 85.512 17.301 1.00 51.15 379 ILE B C 1
ATOM 2768 O O . ILE B 2 176 ? 44.154 86.226 18.280 1.00 52.43 379 ILE B O 1
ATOM 2773 N N . GLU B 2 177 ? 45.525 85.380 16.710 1.00 54.03 380 GLU B N 1
ATOM 2774 C CA . GLU B 2 177 ? 46.692 86.144 17.128 1.00 55.30 380 GLU B CA 1
ATOM 2775 C C . GLU B 2 177 ? 46.738 87.285 16.128 1.00 55.81 380 GLU B C 1
ATOM 2776 O O . GLU B 2 177 ? 46.096 87.211 15.083 1.00 56.28 380 GLU B O 1
ATOM 2782 N N . GLU B 2 178 ? 47.497 88.329 16.417 1.00 56.58 381 GLU B N 1
ATOM 2783 C CA . GLU B 2 178 ? 47.533 89.446 15.495 1.00 58.56 381 GLU B CA 1
ATOM 2784 C C . GLU B 2 178 ? 48.871 90.169 15.420 1.00 59.07 381 GLU B C 1
ATOM 2785 O O . GLU B 2 178 ? 49.401 90.619 16.435 1.00 60.86 381 GLU B O 1
ATOM 2791 N N . ILE B 2 179 ? 49.419 90.276 14.215 1.00 57.69 382 ILE B N 1
ATOM 2792 C CA . ILE B 2 179 ? 50.664 90.998 14.034 1.00 55.46 382 ILE B CA 1
ATOM 2793 C C . ILE B 2 179 ? 50.238 92.421 13.711 1.00 56.58 382 ILE B C 1
ATOM 2794 O O . ILE B 2 179 ? 49.866 92.744 12.580 1.00 55.51 382 ILE B O 1
ATOM 2799 N N . SER B 2 180 ? 50.277 93.254 14.742 1.00 57.94 383 SER B N 1
ATOM 2800 C CA . SER B 2 180 ? 49.888 94.655 14.668 1.00 59.10 383 SER B CA 1
ATOM 2801 C C . SER B 2 180 ? 50.525 95.483 13.553 1.00 57.84 383 SER B C 1
ATOM 2802 O O . SER B 2 180 ? 49.829 96.146 12.790 1.00 57.26 383 SER B O 1
ATOM 2805 N N . THR B 2 181 ? 51.847 95.450 13.463 1.00 57.79 384 THR B N 1
ATOM 2806 C CA . THR B 2 181 ? 52.549 96.231 12.456 1.00 57.80 384 THR B CA 1
ATOM 2807 C C . THR B 2 181 ? 52.610 95.557 11.096 1.00 56.47 384 THR B C 1
ATOM 2808 O O . THR B 2 181 ? 52.895 94.365 10.997 1.00 54.87 384 THR B O 1
ATOM 2812 N N . PRO B 2 182 ? 52.340 96.321 10.024 1.00 56.16 385 PRO B N 1
ATOM 2813 C CA . PRO B 2 182 ? 52.378 95.769 8.667 1.00 56.72 385 PRO B CA 1
ATOM 2814 C C . PRO B 2 182 ? 53.763 95.175 8.445 1.00 57.41 385 PRO B C 1
ATOM 2815 O O . PRO B 2 182 ? 54.765 95.886 8.527 1.00 57.98 385 PRO B O 1
ATOM 2819 N N . ILE B 2 183 ? 53.827 93.880 8.164 1.00 57.34 386 ILE B N 1
ATOM 2820 C CA . ILE B 2 183 ? 55.119 93.241 7.969 1.00 58.26 386 ILE B CA 1
ATOM 2821 C C . ILE B 2 183 ? 55.916 93.783 6.782 1.00 58.99 386 ILE B C 1
ATOM 2822 O O . ILE B 2 183 ? 55.365 94.049 5.713 1.00 59.63 386 ILE B O 1
ATOM 2827 N N . PRO B 2 184 ? 57.230 93.978 6.971 1.00 59.01 387 PRO B N 1
ATOM 2828 C CA . PRO B 2 184 ? 58.117 94.482 5.920 1.00 59.07 387 PRO B CA 1
ATOM 2829 C C . PRO B 2 184 ? 58.546 93.330 5.010 1.00 59.17 387 PRO B C 1
ATOM 2830 O O . PRO B 2 184 ? 57.900 92.283 4.996 1.00 59.70 387 PRO B O 1
ATOM 2834 N N . ASP B 2 185 ? 59.630 93.516 4.263 1.00 58.82 388 ASP B N 1
ATOM 2835 C CA . ASP B 2 185 ? 60.117 92.478 3.354 1.00 58.91 388 ASP B CA 1
ATOM 2836 C C . ASP B 2 185 ? 60.500 91.185 4.076 1.00 57.80 388 ASP B C 1
ATOM 2837 O O . ASP B 2 185 ? 60.364 90.085 3.529 1.00 57.46 388 ASP B O 1
ATOM 2842 N N . ASP B 2 186 ? 60.979 91.323 5.306 1.00 55.79 389 ASP B N 1
ATOM 2843 C CA . ASP B 2 186 ? 61.372 90.172 6.108 1.00 55.23 389 ASP B CA 1
ATOM 2844 C C . ASP B 2 186 ? 60.729 90.276 7.480 1.00 54.71 389 ASP B C 1
ATOM 2845 O O . ASP B 2 186 ? 60.651 91.362 8.059 1.00 55.67 389 ASP B O 1
ATOM 2850 N N . TYR B 2 187 ? 60.259 89.151 8.002 1.00 53.30 390 TYR B N 1
ATOM 2851 C CA . TYR B 2 187 ? 59.635 89.163 9.307 1.00 51.32 390 TYR B CA 1
ATOM 2852 C C . TYR B 2 187 ? 59.543 87.776 9.914 1.00 51.36 390 TYR B C 1
ATOM 2853 O O . TYR B 2 187 ? 59.200 86.806 9.235 1.00 51.45 390 TYR B O 1
ATOM 2862 N N . THR B 2 188 ? 59.862 87.686 11.200 1.00 51.04 391 THR B N 1
ATOM 2863 C CA . THR B 2 188 ? 59.788 86.424 11.913 1.00 50.99 391 THR B CA 1
ATOM 2864 C C . THR B 2 188 ? 58.849 86.603 13.094 1.00 51.10 391 THR B C 1
ATOM 2865 O O . THR B 2 188 ? 58.988 87.531 13.891 1.00 50.74 391 THR B O 1
ATOM 2869 N N . TYR B 2 189 ? 57.883 85.704 13.188 1.00 51.05 392 TYR B N 1
ATOM 2870 C CA . TYR B 2 189 ? 56.891 85.738 14.240 1.00 51.49 392 TYR B CA 1
ATOM 2871 C C . TYR B 2 189 ? 57.031 84.497 15.108 1.00 52.92 392 TYR B C 1
ATOM 2872 O O . TYR B 2 189 ? 57.036 83.375 14.599 1.00 52.92 392 TYR B O 1
ATOM 2881 N N . ASN B 2 190 ? 57.144 84.693 16.416 1.00 53.69 393 ASN B N 1
ATOM 2882 C CA . ASN B 2 190 ? 57.265 83.561 17.319 1.00 55.70 393 ASN B CA 1
ATOM 2883 C C . ASN B 2 190 ? 55.875 83.086 17.711 1.00 55.74 393 ASN B C 1
ATOM 2884 O O . ASN B 2 190 ? 55.068 83.853 18.240 1.00 55.86 393 ASN B O 1
ATOM 2889 N N . ILE B 2 191 ? 55.590 81.823 17.422 1.00 55.19 394 ILE B N 1
ATOM 2890 C CA . ILE B 2 191 ? 54.292 81.251 17.746 1.00 54.40 394 ILE B CA 1
ATOM 2891 C C . ILE B 2 191 ? 54.153 81.071 19.256 1.00 55.10 394 ILE B C 1
ATOM 2892 O O . ILE B 2 191 ? 54.912 80.324 19.876 1.00 54.48 394 ILE B O 1
ATOM 2897 N N . PRO B 2 192 ? 53.180 81.763 19.866 1.00 55.76 395 PRO B N 1
ATOM 2898 C CA . PRO B 2 192 ? 52.937 81.675 21.308 1.00 55.25 395 PRO B CA 1
ATOM 2899 C C . PRO B 2 192 ? 52.732 80.231 21.758 1.00 54.70 395 PRO B C 1
ATOM 2900 O O . PRO B 2 192 ? 52.370 79.360 20.962 1.00 54.42 395 PRO B O 1
ATOM 2904 N N . THR B 2 193 ? 52.965 79.991 23.041 1.00 53.08 396 THR B N 1
ATOM 2905 C CA . THR B 2 193 ? 52.833 78.666 23.617 1.00 53.51 396 THR B CA 1
ATOM 2906 C C . THR B 2 193 ? 51.422 78.117 23.538 1.00 52.33 396 THR B C 1
ATOM 2907 O O . THR B 2 193 ? 51.215 76.912 23.680 1.00 52.69 396 THR B O 1
ATOM 2911 N N . SER B 2 194 ? 50.453 79.001 23.323 1.00 52.16 397 SER B N 1
ATOM 2912 C CA . SER B 2 194 ? 49.052 78.590 23.222 1.00 52.21 397 SER B CA 1
ATOM 2913 C C . SER B 2 194 ? 48.868 77.562 22.109 1.00 50.44 397 SER B C 1
ATOM 2914 O O . SER B 2 194 ? 47.911 76.785 22.111 1.00 49.06 397 SER B O 1
ATOM 2917 N N . ILE B 2 195 ? 49.809 77.559 21.169 1.00 49.41 398 ILE B N 1
ATOM 2918 C CA . ILE B 2 195 ? 49.782 76.651 20.033 1.00 48.92 398 ILE B CA 1
ATOM 2919 C C . ILE B 2 195 ? 49.851 75.179 20.448 1.00 48.74 398 ILE B C 1
ATOM 2920 O O . ILE B 2 195 ? 49.455 74.294 19.690 1.00 48.10 398 ILE B O 1
ATOM 2925 N N . GLN B 2 196 ? 50.356 74.917 21.647 1.00 48.92 399 GLN B N 1
ATOM 2926 C CA . GLN B 2 196 ? 50.452 73.546 22.126 1.00 50.93 399 GLN B CA 1
ATOM 2927 C C . GLN B 2 196 ? 49.059 73.013 22.409 1.00 50.31 399 GLN B C 1
ATOM 2928 O O . GLN B 2 196 ? 48.809 71.813 22.313 1.00 49.47 399 GLN B O 1
ATOM 2934 N N . ASN B 2 197 ? 48.150 73.924 22.744 1.00 50.57 400 ASN B N 1
ATOM 2935 C CA . ASN B 2 197 ? 46.786 73.563 23.113 1.00 48.98 400 ASN B CA 1
ATOM 2936 C C . ASN B 2 197 ? 45.750 73.511 22.005 1.00 47.80 400 ASN B C 1
ATOM 2937 O O . ASN B 2 197 ? 44.740 72.821 22.138 1.00 47.11 400 ASN B O 1
ATOM 2942 N N . ASN B 2 198 ? 45.998 74.229 20.916 1.00 47.22 401 ASN B N 1
ATOM 2943 C CA . ASN B 2 198 ? 45.078 74.231 19.778 1.00 46.63 401 ASN B CA 1
ATOM 2944 C C . ASN B 2 198 ? 45.588 75.136 18.669 1.00 45.42 401 ASN B C 1
ATOM 2945 O O . ASN B 2 198 ? 46.421 76.021 18.905 1.00 44.35 401 ASN B O 1
ATOM 2950 N N . ALA B 2 199 ? 45.084 74.905 17.460 1.00 43.58 402 ALA B N 1
ATOM 2951 C CA . ALA B 2 199 ? 45.477 75.698 16.303 1.00 42.73 402 ALA B CA 1
ATOM 2952 C C . ALA B 2 199 ? 45.057 77.145 16.503 1.00 41.70 402 ALA B C 1
ATOM 2953 O O . ALA B 2 199 ? 44.181 77.442 17.311 1.00 41.57 402 ALA B O 1
ATOM 2955 N N . CYS B 2 200 ? 45.693 78.049 15.775 1.00 41.44 403 CYS B N 1
ATOM 2956 C CA . CYS B 2 200 ? 45.359 79.457 15.887 1.00 40.95 403 CYS B CA 1
ATOM 2957 C C . CYS B 2 200 ? 45.490 80.116 14.518 1.00 40.26 403 CYS B C 1
ATOM 2958 O O . CYS B 2 200 ? 45.981 79.502 13.569 1.00 39.96 403 CYS B O 1
ATOM 2961 N N . TYR B 2 201 ? 45.038 81.362 14.421 1.00 38.15 404 TYR B N 1
ATOM 2962 C CA . TYR B 2 201 ? 45.120 82.109 13.177 1.00 37.68 404 TYR B CA 1
ATOM 2963 C C . TYR B 2 201 ? 45.973 83.322 13.469 1.00 39.86 404 TYR B C 1
ATOM 2964 O O . TYR B 2 201 ? 45.945 83.848 14.578 1.00 40.40 404 TYR B O 1
ATOM 2973 N N . VAL B 2 202 ? 46.744 83.764 12.488 1.00 41.29 405 VAL B N 1
ATOM 2974 C CA . VAL B 2 202 ? 47.545 84.950 12.686 1.00 42.74 405 VAL B CA 1
ATOM 2975 C C . VAL B 2 202 ? 47.074 85.938 11.641 1.00 44.18 405 VAL B C 1
ATOM 2976 O O . VAL B 2 202 ? 47.201 85.701 10.439 1.00 45.16 405 VAL B O 1
ATOM 2980 N N . LEU B 2 203 ? 46.503 87.036 12.118 1.00 45.26 406 LEU B N 1
ATOM 2981 C CA . LEU B 2 203 ? 45.982 88.092 11.263 1.00 44.66 406 LEU B CA 1
ATOM 2982 C C . LEU B 2 203 ? 47.080 89.110 11.010 1.00 44.37 406 LEU B C 1
ATOM 2983 O O . LEU B 2 203 ? 47.757 89.539 11.945 1.00 43.69 406 LEU B O 1
ATOM 2988 N N . PHE B 2 204 ? 47.247 89.508 9.753 1.00 44.09 407 PHE B N 1
ATOM 2989 C CA . PHE B 2 204 ? 48.293 90.467 9.409 1.00 44.54 407 PHE B CA 1
ATOM 2990 C C . PHE B 2 204 ? 48.051 91.076 8.036 1.00 45.81 407 PHE B C 1
ATOM 2991 O O . PHE B 2 204 ? 47.111 90.709 7.332 1.00 45.58 407 PHE B O 1
ATOM 2999 N N . LYS B 2 205 ? 48.929 92.000 7.666 1.00 47.78 408 LYS B N 1
ATOM 3000 C CA . LYS B 2 205 ? 48.885 92.652 6.362 1.00 50.69 408 LYS B CA 1
ATOM 3001 C C . LYS B 2 205 ? 50.323 93.024 6.004 1.00 50.89 408 LYS B C 1
ATOM 3002 O O . LYS B 2 205 ? 51.142 93.279 6.887 1.00 50.84 408 LYS B O 1
ATOM 3008 N N . VAL B 2 206 ? 50.636 93.038 4.716 1.00 51.87 409 VAL B N 1
ATOM 3009 C CA . VAL B 2 206 ? 51.982 93.380 4.282 1.00 53.10 409 VAL B CA 1
ATOM 3010 C C . VAL B 2 206 ? 52.078 94.859 3.979 1.00 55.01 409 VAL B C 1
ATOM 3011 O O . VAL B 2 206 ? 51.132 95.473 3.489 1.00 56.47 409 VAL B O 1
ATOM 3015 N N . ASN B 2 207 ? 53.233 95.432 4.269 1.00 57.10 410 ASN B N 1
ATOM 3016 C CA . ASN B 2 207 ? 53.444 96.841 4.021 1.00 59.40 410 ASN B CA 1
ATOM 3017 C C . ASN B 2 207 ? 53.572 97.094 2.520 1.00 59.07 410 ASN B C 1
ATOM 3018 O O . ASN B 2 207 ? 53.214 98.161 2.029 1.00 59.12 410 ASN B O 1
ATOM 3023 N N . THR B 2 208 ? 54.058 96.097 1.786 1.00 59.74 411 THR B N 1
ATOM 3024 C CA . THR B 2 208 ? 54.238 96.241 0.343 1.00 59.56 411 THR B CA 1
ATOM 3025 C C . THR B 2 208 ? 53.656 95.088 -0.467 1.00 59.37 411 THR B C 1
ATOM 3026 O O . THR B 2 208 ? 53.970 93.924 -0.216 1.00 60.57 411 THR B O 1
ATOM 3030 N N . THR B 2 209 ? 52.818 95.416 -1.446 1.00 57.01 412 THR B N 1
ATOM 3031 C CA . THR B 2 209 ? 52.218 94.399 -2.300 1.00 56.21 412 THR B CA 1
ATOM 3032 C C . THR B 2 209 ? 53.324 93.645 -3.041 1.00 55.88 412 THR B C 1
ATOM 3033 O O . THR B 2 209 ? 54.336 94.235 -3.429 1.00 55.93 412 THR B O 1
ATOM 3037 N N . GLY B 2 210 ? 53.127 92.344 -3.236 1.00 55.05 413 GLY B N 1
ATOM 3038 C CA . GLY B 2 210 ? 54.113 91.533 -3.931 1.00 54.12 413 GLY B CA 1
ATOM 3039 C C . GLY B 2 210 ? 53.953 90.063 -3.599 1.00 53.65 413 GLY B C 1
ATOM 3040 O O . GLY B 2 210 ? 52.957 89.677 -2.984 1.00 53.60 413 GLY B O 1
ATOM 3041 N N . VAL B 2 211 ? 54.914 89.236 -4.006 1.00 51.94 414 VAL B N 1
ATOM 3042 C CA . VAL B 2 211 ? 54.842 87.805 -3.718 1.00 48.70 414 VAL B CA 1
ATOM 3043 C C . VAL B 2 211 ? 55.633 87.511 -2.455 1.00 47.53 414 VAL B C 1
ATOM 3044 O O . VAL B 2 211 ? 56.660 88.134 -2.198 1.00 46.91 414 VAL B O 1
ATOM 3048 N N . TYR B 2 212 ? 55.144 86.570 -1.658 1.00 46.15 415 TYR B N 1
ATOM 3049 C CA . TYR B 2 212 ? 55.799 86.2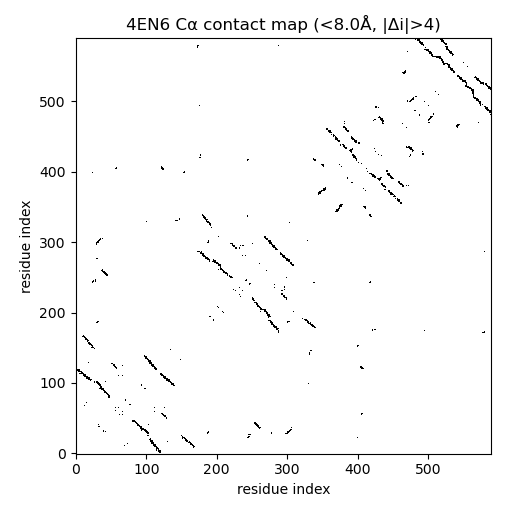37 -0.409 1.00 45.41 415 TYR B CA 1
ATOM 3050 C C . TYR B 2 212 ? 55.968 84.748 -0.196 1.00 45.77 415 TYR B C 1
ATOM 3051 O O . TYR B 2 212 ? 55.161 83.942 -0.658 1.00 45.11 415 TYR B O 1
ATOM 3060 N N . LYS B 2 213 ? 57.043 84.392 0.500 1.00 46.51 416 LYS B N 1
ATOM 3061 C CA . LYS B 2 213 ? 57.310 83.007 0.851 1.00 46.44 416 LYS B CA 1
ATOM 3062 C C . LYS B 2 213 ? 56.989 82.995 2.338 1.00 45.94 416 LYS B C 1
ATOM 3063 O O . LYS B 2 213 ? 57.453 83.858 3.079 1.00 46.29 416 LYS B O 1
ATOM 3069 N N . ILE B 2 214 ? 56.176 82.043 2.769 1.00 45.12 417 ILE B N 1
ATOM 3070 C CA . ILE B 2 214 ? 55.793 81.955 4.167 1.00 46.23 417 ILE B CA 1
ATOM 3071 C C . ILE B 2 214 ? 55.966 80.511 4.611 1.00 48.49 417 ILE B C 1
ATOM 3072 O O . ILE B 2 214 ? 55.565 79.588 3.900 1.00 48.45 417 ILE B O 1
ATOM 3077 N N . THR B 2 215 ? 56.562 80.312 5.782 1.00 50.99 418 THR B N 1
ATOM 3078 C CA . THR B 2 215 ? 56.796 78.956 6.267 1.00 53.11 418 THR B CA 1
ATOM 3079 C C . THR B 2 215 ? 57.295 78.930 7.704 1.00 55.43 418 THR B C 1
ATOM 3080 O O . THR B 2 215 ? 57.586 79.972 8.297 1.00 55.74 418 THR B O 1
ATOM 3084 N N . THR B 2 216 ? 57.378 77.720 8.252 1.00 58.31 419 THR B N 1
ATOM 3085 C CA . THR B 2 216 ? 57.888 77.493 9.596 1.00 61.21 419 THR B CA 1
ATOM 3086 C C . THR B 2 216 ? 59.363 77.184 9.342 1.00 63.88 419 THR B C 1
ATOM 3087 O O . THR B 2 216 ? 59.703 76.672 8.275 1.00 63.60 419 THR B O 1
ATOM 3091 N N . LYS B 2 217 ? 60.240 77.485 10.295 1.00 67.36 420 LYS B N 1
ATOM 3092 C CA . LYS B 2 217 ? 61.671 77.253 10.076 1.00 69.75 420 LYS B CA 1
ATOM 3093 C C . LYS B 2 217 ? 62.058 75.850 9.600 1.00 68.41 420 LYS B C 1
ATOM 3094 O O . LYS B 2 217 ? 63.103 75.680 8.970 1.00 68.20 420 LYS B O 1
ATOM 3100 N N . ASN B 2 218 ? 61.233 74.849 9.889 1.00 66.15 421 ASN B N 1
ATOM 3101 C CA . ASN B 2 218 ? 61.541 73.492 9.445 1.00 64.87 421 ASN B CA 1
ATOM 3102 C C . ASN B 2 218 ? 60.610 73.034 8.326 1.00 61.67 421 ASN B C 1
ATOM 3103 O O . ASN B 2 218 ? 60.622 71.861 7.950 1.00 60.46 421 ASN B O 1
ATOM 3108 N N . ASN B 2 219 ? 59.816 73.964 7.797 1.00 58.42 422 ASN B N 1
ATOM 3109 C CA . ASN B 2 219 ? 58.845 73.672 6.739 1.00 55.02 422 ASN B CA 1
ATOM 3110 C C . ASN B 2 219 ? 57.798 72.722 7.305 1.00 52.81 422 ASN B C 1
ATOM 3111 O O . ASN B 2 219 ? 57.113 72.004 6.575 1.00 51.46 422 ASN B O 1
ATOM 3116 N N . LEU B 2 220 ? 57.689 72.726 8.625 1.00 51.43 423 LEU B N 1
ATOM 3117 C CA . LEU B 2 220 ? 56.744 71.879 9.320 1.00 51.58 423 LEU B CA 1
ATOM 3118 C C . LEU B 2 220 ? 56.357 72.611 10.605 1.00 50.58 423 LEU B C 1
ATOM 3119 O O . LEU B 2 220 ? 57.214 73.186 11.277 1.00 52.11 423 LEU B O 1
ATOM 3124 N N . PRO B 2 221 ? 55.057 72.629 10.947 1.00 49.15 424 PRO B N 1
ATOM 3125 C CA . PRO B 2 221 ? 53.950 72.004 10.214 1.00 47.35 424 PRO B CA 1
ATOM 3126 C C . PRO B 2 221 ? 53.581 72.784 8.955 1.00 44.97 424 PRO B C 1
ATOM 3127 O O . PRO B 2 221 ? 54.112 73.865 8.704 1.00 44.36 424 PRO B O 1
ATOM 3131 N N . PRO B 2 222 ? 52.669 72.234 8.140 1.00 43.97 425 PRO B N 1
ATOM 3132 C CA . PRO B 2 222 ? 52.252 72.923 6.918 1.00 43.41 425 PRO B CA 1
ATOM 3133 C C . PRO B 2 222 ? 51.357 74.094 7.300 1.00 44.01 425 PRO B C 1
ATOM 3134 O O . PRO B 2 222 ? 50.605 74.016 8.276 1.00 43.88 425 PRO B O 1
ATOM 3138 N N . LEU B 2 223 ? 51.439 75.179 6.542 1.00 42.55 426 LEU B N 1
ATOM 3139 C CA . LEU B 2 223 ? 50.615 76.335 6.826 1.00 43.67 426 LEU B CA 1
ATOM 3140 C C . LEU B 2 223 ? 49.478 76.504 5.816 1.00 45.45 426 LEU B C 1
ATOM 3141 O O . LEU B 2 223 ? 49.551 76.004 4.692 1.00 47.08 426 LEU B O 1
ATOM 3146 N N . ILE B 2 224 ? 48.422 77.193 6.243 1.00 45.64 427 ILE B N 1
ATOM 3147 C CA . ILE B 2 224 ? 47.263 77.484 5.397 1.00 43.16 427 ILE B CA 1
ATOM 3148 C C . ILE B 2 224 ? 47.034 78.982 5.469 1.00 41.34 427 ILE B C 1
ATOM 3149 O O . ILE B 2 224 ? 47.110 79.564 6.549 1.00 41.52 427 ILE B O 1
ATOM 3154 N N . ILE B 2 225 ? 46.759 79.613 4.334 1.00 40.39 428 ILE B N 1
ATOM 3155 C CA . ILE B 2 225 ? 46.513 81.043 4.346 1.00 40.09 428 ILE B CA 1
ATOM 3156 C C . ILE B 2 225 ? 45.155 81.418 3.741 1.00 41.62 428 ILE B C 1
ATOM 3157 O O . ILE B 2 225 ? 44.705 80.828 2.751 1.00 39.47 428 ILE B O 1
ATOM 3162 N N . TYR B 2 226 ? 44.509 82.401 4.365 1.00 41.05 429 TYR B N 1
ATOM 3163 C CA . TYR B 2 226 ? 43.206 82.879 3.935 1.00 40.45 429 TYR B CA 1
ATOM 3164 C C . TYR B 2 226 ? 43.228 84.377 3.762 1.00 42.10 429 TYR B C 1
ATOM 3165 O O . TYR B 2 226 ? 44.098 85.073 4.280 1.00 42.69 429 TYR B O 1
ATOM 3174 N N . GLU B 2 227 ? 42.232 84.866 3.039 1.00 44.42 430 GLU B N 1
ATOM 3175 C CA . GLU B 2 227 ? 42.062 86.287 2.828 1.00 46.47 430 GLU B CA 1
ATOM 3176 C C . GLU B 2 227 ? 40.818 86.651 3.653 1.00 45.10 430 GLU B C 1
ATOM 3177 O O . GLU B 2 227 ? 39.899 85.839 3.776 1.00 43.00 430 GLU B O 1
ATOM 3183 N N . ALA B 2 228 ? 40.805 87.838 4.251 1.00 44.49 431 ALA B N 1
ATOM 3184 C CA . ALA B 2 228 ? 39.645 88.286 5.027 1.00 44.75 431 ALA B CA 1
ATOM 3185 C C . ALA B 2 228 ? 38.712 88.968 4.026 1.00 44.29 431 ALA B C 1
ATOM 3186 O O . ALA B 2 228 ? 38.939 90.112 3.641 1.00 42.77 431 ALA B O 1
ATOM 3188 N N . ILE B 2 229 ? 37.669 88.257 3.605 1.00 44.29 432 ILE B N 1
ATOM 3189 C CA . ILE B 2 229 ? 36.732 88.773 2.613 1.00 45.78 432 ILE B CA 1
ATOM 3190 C C . ILE B 2 229 ? 36.109 90.132 2.926 1.00 46.64 432 ILE B C 1
ATOM 3191 O O . ILE B 2 229 ? 35.465 90.316 3.958 1.00 45.70 432 ILE B O 1
ATOM 3196 N N . GLY B 2 230 ? 36.314 91.078 2.011 1.00 48.48 433 GLY B N 1
ATOM 3197 C CA . GLY B 2 230 ? 35.775 92.415 2.171 1.00 50.41 433 GLY B CA 1
ATOM 3198 C C . GLY B 2 230 ? 36.632 93.313 3.041 1.00 52.33 433 GLY B C 1
ATOM 3199 O O . GLY B 2 230 ? 36.236 94.437 3.369 1.00 53.08 433 GLY B O 1
ATOM 3200 N N . SER B 2 231 ? 37.813 92.825 3.407 1.00 52.81 434 SER B N 1
ATOM 3201 C CA . SER B 2 231 ? 38.728 93.581 4.253 1.00 51.89 434 SER B CA 1
ATOM 3202 C C . SER B 2 231 ? 39.437 94.681 3.485 1.00 52.60 434 SER B C 1
ATOM 3203 O O . SER B 2 231 ? 39.988 95.598 4.084 1.00 53.51 434 SER B O 1
ATOM 3206 N N . SER B 2 232 ? 39.417 94.602 2.161 1.00 52.78 435 SER B N 1
ATOM 3207 C CA . SER B 2 232 ? 40.107 95.603 1.362 1.00 55.47 435 SER B CA 1
ATOM 3208 C C . SER B 2 232 ? 39.429 96.963 1.247 1.00 56.16 435 SER B C 1
ATOM 3209 O O . SER B 2 232 ? 38.209 97.072 1.155 1.00 55.95 435 SER B O 1
ATOM 3212 N N . ASN B 2 233 ? 40.261 97.999 1.266 1.00 57.72 436 ASN B N 1
ATOM 3213 C CA . ASN B 2 233 ? 39.831 99.381 1.147 1.00 58.62 436 ASN B CA 1
ATOM 3214 C C . ASN B 2 233 ? 38.864 99.902 2.220 1.00 57.88 436 ASN B C 1
ATOM 3215 O O . ASN B 2 233 ? 37.950 100.668 1.923 1.00 58.67 436 ASN B O 1
ATOM 3220 N N . ARG B 2 234 ? 39.055 99.482 3.465 1.00 56.32 437 ARG B N 1
ATOM 3221 C CA . ARG B 2 234 ? 38.222 99.982 4.554 1.00 56.34 437 ARG B CA 1
ATOM 3222 C C . ARG B 2 234 ? 39.102 100.871 5.436 1.00 56.37 437 ARG B C 1
ATOM 3223 O O . ARG B 2 234 ? 39.887 101.662 4.914 1.00 54.91 437 ARG B O 1
ATOM 3231 N N . ASN B 2 235 ? 38.991 100.765 6.755 1.00 56.57 438 ASN B N 1
ATOM 3232 C CA . ASN B 2 235 ? 39.835 101.608 7.591 1.00 58.54 438 ASN B CA 1
ATOM 3233 C C . ASN B 2 235 ? 41.290 101.171 7.463 1.00 61.58 438 ASN B C 1
ATOM 3234 O O . ASN B 2 235 ? 41.598 99.979 7.409 1.00 62.39 438 ASN B O 1
ATOM 3239 N N . MET B 2 236 ? 42.182 102.149 7.393 1.00 64.57 439 MET B N 1
ATOM 3240 C CA . MET B 2 236 ? 43.596 101.867 7.232 1.00 67.03 439 MET B CA 1
ATOM 3241 C C . MET B 2 236 ? 44.494 102.818 8.013 1.00 68.50 439 MET B C 1
ATOM 3242 O O . MET B 2 236 ? 44.127 103.956 8.304 1.00 68.28 439 MET B O 1
ATOM 3247 N N . ASN B 2 237 ? 45.674 102.317 8.359 1.00 71.54 440 ASN B N 1
ATOM 3248 C CA . ASN B 2 237 ? 46.682 103.067 9.101 1.00 72.96 440 ASN B CA 1
ATOM 3249 C C . ASN B 2 237 ? 48.032 102.502 8.665 1.00 74.09 440 ASN B C 1
ATOM 3250 O O . ASN B 2 237 ? 48.346 101.343 8.946 1.00 74.57 440 ASN B O 1
ATOM 3255 N N . SER B 2 238 ? 48.823 103.314 7.972 1.00 75.11 441 SER B N 1
ATOM 3256 C CA . SER B 2 238 ? 50.129 102.879 7.475 1.00 75.78 441 SER B CA 1
ATOM 3257 C C . SER B 2 238 ? 51.041 102.229 8.520 1.00 75.83 441 SER B C 1
ATOM 3258 O O . SER B 2 238 ? 51.863 101.373 8.182 1.00 76.11 441 SER B O 1
ATOM 3261 N N . ASN B 2 239 ? 50.894 102.628 9.781 1.00 76.09 442 ASN B N 1
ATOM 3262 C CA . ASN B 2 239 ? 51.723 102.085 10.855 1.00 76.47 442 ASN B CA 1
ATOM 3263 C C . ASN B 2 239 ? 50.972 101.083 11.718 1.00 75.32 442 ASN B C 1
ATOM 3264 O O . ASN B 2 239 ? 51.492 100.630 12.738 1.00 75.10 442 ASN B O 1
ATOM 3269 N N . ASN B 2 240 ? 49.760 100.723 11.317 1.00 74.33 443 ASN B N 1
ATOM 3270 C CA . ASN B 2 240 ? 48.981 99.804 12.129 1.00 73.28 443 ASN B CA 1
ATOM 3271 C C . ASN B 2 240 ? 47.885 99.060 11.372 1.00 72.20 443 ASN B C 1
ATOM 3272 O O . ASN B 2 240 ? 47.236 99.615 10.486 1.00 72.35 443 ASN B O 1
ATOM 3277 N N . LEU B 2 241 ? 47.681 97.797 11.732 1.00 71.09 444 LEU B N 1
ATOM 3278 C CA . LEU B 2 241 ? 46.652 96.983 11.100 1.00 70.52 444 LEU B CA 1
ATOM 3279 C C . LEU B 2 241 ? 45.298 97.294 11.727 1.00 71.36 444 LEU B C 1
ATOM 3280 O O . LEU B 2 241 ? 45.077 97.039 12.912 1.00 71.51 444 LEU B O 1
ATOM 3285 N N . SER B 2 242 ? 44.396 97.859 10.935 1.00 71.86 445 SER B N 1
ATOM 3286 C CA . SER B 2 242 ? 43.066 98.181 11.429 1.00 73.74 445 SER B CA 1
ATOM 3287 C C . SER B 2 242 ? 42.219 96.912 11.372 1.00 75.15 445 SER B C 1
ATOM 3288 O O . SER B 2 242 ? 42.270 96.167 10.392 1.00 76.36 445 SER B O 1
ATOM 3291 N N . ASN B 2 243 ? 41.443 96.664 12.420 1.00 77.39 446 ASN B N 1
ATOM 3292 C CA . ASN B 2 243 ? 40.614 95.461 12.470 1.00 78.86 446 ASN B CA 1
ATOM 3293 C C . ASN B 2 243 ? 39.160 95.669 12.024 1.00 78.79 446 ASN B C 1
ATOM 3294 O O . ASN B 2 243 ? 38.638 96.791 12.024 1.00 77.75 446 ASN B O 1
ATOM 3299 N N . ASP B 2 244 ? 38.528 94.564 11.636 1.00 77.53 447 ASP B N 1
ATOM 3300 C CA . ASP B 2 244 ? 37.142 94.543 11.186 1.00 76.09 447 ASP B CA 1
ATOM 3301 C C . ASP B 2 244 ? 36.503 93.295 11.788 1.00 74.99 447 ASP B C 1
ATOM 3302 O O . ASP B 2 244 ? 35.308 93.047 11.630 1.00 75.03 447 ASP B O 1
ATOM 3307 N N . ASN B 2 245 ? 37.318 92.502 12.474 1.00 74.25 448 ASN B N 1
ATOM 3308 C CA . ASN B 2 245 ? 36.845 91.263 13.072 1.00 72.47 448 ASN B CA 1
ATOM 3309 C C . ASN B 2 245 ? 36.148 90.404 12.015 1.00 69.61 448 ASN B C 1
ATOM 3310 O O . ASN B 2 245 ? 35.341 89.534 12.347 1.00 71.05 448 ASN B O 1
ATOM 3315 N N . ILE B 2 246 ? 36.467 90.657 10.745 1.00 63.47 449 ILE B N 1
ATOM 3316 C CA . ILE B 2 246 ? 35.898 89.902 9.633 1.00 57.89 449 ILE B CA 1
ATOM 3317 C C . ILE B 2 246 ? 36.184 88.413 9.819 1.00 55.28 449 ILE B C 1
ATOM 3318 O O . ILE B 2 246 ? 37.319 87.974 9.664 1.00 55.93 449 ILE B O 1
ATOM 3323 N N . LYS B 2 247 ? 35.156 87.639 10.146 1.00 50.69 450 LYS B N 1
ATOM 3324 C CA . LYS B 2 247 ? 35.325 86.208 10.355 1.00 46.71 450 LYS B CA 1
ATOM 3325 C C . LYS B 2 247 ? 35.069 85.396 9.085 1.00 43.83 450 LYS B C 1
ATOM 3326 O O . LYS B 2 247 ? 35.047 84.168 9.116 1.00 42.07 450 LYS B O 1
ATOM 3332 N N . ALA B 2 248 ? 34.869 86.082 7.968 1.00 42.63 451 ALA B N 1
ATOM 3333 C CA . ALA B 2 248 ? 34.615 85.401 6.702 1.00 41.95 451 ALA B CA 1
ATOM 3334 C C . ALA B 2 248 ? 35.950 85.266 5.985 1.00 42.23 451 ALA B C 1
ATOM 3335 O O . ALA B 2 248 ? 36.606 86.268 5.679 1.00 41.57 451 ALA B O 1
ATOM 3337 N N . ILE B 2 249 ? 36.349 84.032 5.699 1.00 40.75 452 ILE B N 1
ATOM 3338 C CA . ILE B 2 249 ? 37.638 83.823 5.065 1.00 39.60 452 ILE B CA 1
ATOM 3339 C C . ILE B 2 249 ? 37.669 83.053 3.758 1.00 39.97 452 ILE B C 1
ATOM 3340 O O . ILE B 2 249 ? 36.980 82.051 3.586 1.00 39.51 452 ILE B O 1
ATOM 3345 N N . LYS B 2 250 ? 38.494 83.550 2.843 1.00 40.41 453 LYS B N 1
ATOM 3346 C CA . LYS B 2 250 ? 38.681 82.947 1.532 1.00 42.87 453 LYS B CA 1
ATOM 3347 C C . LYS B 2 250 ? 39.987 82.155 1.495 1.00 43.10 453 LYS B C 1
ATOM 3348 O O . LYS B 2 250 ? 41.078 82.723 1.598 1.00 43.37 453 LYS B O 1
ATOM 3354 N N . TYR B 2 251 ? 39.867 80.843 1.348 1.00 42.97 454 TYR B N 1
ATOM 3355 C CA . TYR B 2 251 ? 41.024 79.958 1.284 1.00 44.51 454 TYR B CA 1
ATOM 3356 C C . TYR B 2 251 ? 41.893 80.280 0.068 1.00 44.29 454 TYR B C 1
ATOM 3357 O O . TYR B 2 251 ? 41.408 80.245 -1.057 1.00 47.08 454 TYR B O 1
ATOM 3366 N N . ILE B 2 252 ? 43.165 80.604 0.292 1.00 43.90 455 ILE B N 1
ATOM 3367 C CA . ILE B 2 252 ? 44.089 80.894 -0.808 1.00 42.64 455 ILE B CA 1
ATOM 3368 C C . ILE B 2 252 ? 44.798 79.580 -1.154 1.00 42.74 455 ILE B C 1
ATOM 3369 O O . ILE B 2 252 ? 44.558 78.988 -2.204 1.00 42.30 455 ILE B O 1
ATOM 3374 N N . THR B 2 253 ? 45.674 79.132 -0.257 1.00 42.27 456 THR B N 1
ATOM 3375 C CA . THR B 2 253 ? 46.409 77.888 -0.452 1.00 40.75 456 THR B CA 1
ATOM 3376 C C . THR B 2 253 ? 46.901 77.347 0.887 1.00 41.05 456 THR B C 1
ATOM 3377 O O . THR B 2 253 ? 47.022 78.101 1.853 1.00 40.09 456 THR B O 1
ATOM 3381 N N . GLY B 2 254 ? 47.172 76.041 0.936 1.00 40.87 457 GLY B N 1
ATOM 3382 C CA . GLY B 2 254 ? 47.641 75.406 2.157 1.00 40.16 457 GLY B CA 1
ATOM 3383 C C . GLY B 2 254 ? 47.032 74.029 2.368 1.00 41.95 457 GLY B C 1
ATOM 3384 O O . GLY B 2 254 ? 45.975 73.724 1.814 1.00 41.84 457 GLY B O 1
ATOM 3385 N N . LEU B 2 255 ? 47.681 73.201 3.185 1.00 43.15 458 LEU B N 1
ATOM 3386 C CA . LEU B 2 255 ? 47.215 71.839 3.449 1.00 44.24 458 LEU B CA 1
ATOM 3387 C C . LEU B 2 255 ? 47.118 71.506 4.931 1.00 45.27 458 LEU B C 1
ATOM 3388 O O . LEU B 2 255 ? 47.622 72.239 5.777 1.00 45.10 458 LEU B O 1
ATOM 3393 N N . ASN B 2 256 ? 46.486 70.377 5.234 1.00 47.12 459 ASN B N 1
ATOM 3394 C CA . ASN B 2 256 ? 46.343 69.922 6.612 1.00 49.73 459 ASN B CA 1
ATOM 3395 C C . ASN B 2 256 ? 47.205 68.694 6.922 1.00 51.89 459 ASN B C 1
ATOM 3396 O O . ASN B 2 256 ? 47.578 68.485 8.075 1.00 51.88 459 ASN B O 1
ATOM 3401 N N . ARG B 2 257 ? 47.517 67.887 5.904 1.00 54.15 460 ARG B N 1
ATOM 3402 C CA . ARG B 2 257 ? 48.330 66.680 6.102 1.00 56.49 460 ARG B CA 1
ATOM 3403 C C . ARG B 2 257 ? 49.553 66.979 6.976 1.00 57.57 460 ARG B C 1
ATOM 3404 O O . ARG B 2 257 ? 50.363 67.852 6.655 1.00 57.65 460 ARG B O 1
ATOM 3412 N N . SER B 2 258 ? 49.675 66.237 8.073 1.00 57.96 461 SER B N 1
ATOM 3413 C CA . SER B 2 258 ? 50.756 66.404 9.044 1.00 59.01 461 SER B CA 1
ATOM 3414 C C . SER B 2 258 ? 52.181 66.336 8.511 1.00 58.54 461 SER B C 1
ATOM 3415 O O . SER B 2 258 ? 53.045 67.076 8.971 1.00 59.08 461 SER B O 1
ATOM 3418 N N . ASP B 2 259 ? 52.437 65.441 7.562 1.00 58.30 462 ASP B N 1
ATOM 3419 C CA . ASP B 2 259 ? 53.782 65.286 7.019 1.00 58.33 462 ASP B CA 1
ATOM 3420 C C . ASP B 2 259 ? 54.054 66.033 5.715 1.00 58.19 462 ASP B C 1
ATOM 3421 O O . ASP B 2 259 ? 54.951 65.659 4.960 1.00 59.65 462 ASP B O 1
ATOM 3426 N N . ALA B 2 260 ? 53.293 67.086 5.446 1.00 56.60 463 ALA B N 1
ATOM 3427 C CA . ALA B 2 260 ? 53.497 67.846 4.221 1.00 55.20 463 ALA B CA 1
ATOM 3428 C C . ALA B 2 260 ? 54.540 68.942 4.417 1.00 53.73 463 ALA B C 1
ATOM 3429 O O . ALA B 2 260 ? 54.204 70.122 4.527 1.00 53.30 463 ALA B O 1
ATOM 3431 N N . LYS B 2 261 ? 55.809 68.548 4.470 1.00 51.65 464 LYS B N 1
ATOM 3432 C CA . LYS B 2 261 ? 56.878 69.520 4.633 1.00 50.06 464 LYS B CA 1
ATOM 3433 C C . LYS B 2 261 ? 56.696 70.495 3.475 1.00 47.52 464 LYS B C 1
ATOM 3434 O O . LYS B 2 261 ? 56.583 70.080 2.321 1.00 45.48 464 LYS B O 1
ATOM 3440 N N . SER B 2 262 ? 56.652 71.788 3.778 1.00 44.66 465 SER B N 1
ATOM 3441 C CA . SER B 2 262 ? 56.424 72.763 2.730 1.00 42.59 465 SER B CA 1
ATOM 3442 C C . SER B 2 262 ? 56.506 74.215 3.152 1.00 42.68 465 SER B C 1
ATOM 3443 O O . SER B 2 262 ? 56.793 74.548 4.298 1.00 42.07 465 SER B O 1
ATOM 3446 N N . TYR B 2 263 ? 56.253 75.080 2.181 1.00 43.39 466 TYR B N 1
ATOM 3447 C CA . TYR B 2 263 ? 56.242 76.515 2.390 1.00 44.69 466 TYR B CA 1
ATOM 3448 C C . TYR B 2 263 ? 55.291 77.074 1.346 1.00 45.08 466 TYR B C 1
ATOM 3449 O O . TYR B 2 263 ? 55.024 76.440 0.324 1.00 45.50 466 TYR B O 1
ATOM 3458 N N . LEU B 2 264 ? 54.764 78.258 1.604 1.00 45.19 467 LEU B N 1
ATOM 3459 C CA . LEU B 2 264 ? 53.815 78.849 0.686 1.00 43.03 467 LEU B CA 1
ATOM 3460 C C . LEU B 2 264 ? 54.424 79.973 -0.107 1.00 42.26 467 LEU B C 1
ATOM 3461 O O . LEU B 2 264 ? 55.336 80.656 0.355 1.00 41.59 467 LEU B O 1
ATOM 3466 N N . ILE B 2 265 ? 53.910 80.144 -1.316 1.00 41.61 468 ILE B N 1
ATOM 3467 C CA . ILE B 2 265 ? 54.328 81.224 -2.192 1.00 42.25 468 ILE B CA 1
ATOM 3468 C C . ILE B 2 265 ? 53.004 81.819 -2.632 1.00 41.93 468 ILE B C 1
ATOM 3469 O O . ILE B 2 265 ? 52.231 81.189 -3.358 1.00 39.90 468 ILE B O 1
ATOM 3474 N N . VAL B 2 266 ? 52.734 83.026 -2.161 1.00 41.56 469 VAL B N 1
ATOM 3475 C CA . VAL B 2 266 ? 51.475 83.671 -2.463 1.00 43.25 469 VAL B CA 1
ATOM 3476 C C . VAL B 2 266 ? 51.596 85.147 -2.765 1.00 43.30 469 VAL B C 1
ATOM 3477 O O . VAL B 2 266 ? 52.520 85.817 -2.316 1.00 42.75 469 VAL B O 1
ATOM 3481 N N . SER B 2 267 ? 50.634 85.642 -3.530 1.00 44.98 470 SER B N 1
ATOM 3482 C CA . SER B 2 267 ? 50.580 87.042 -3.906 1.00 46.96 470 SER B CA 1
ATOM 3483 C C . SER B 2 267 ? 49.768 87.767 -2.819 1.00 47.07 470 SER B C 1
ATOM 3484 O O . SER B 2 267 ? 48.633 87.400 -2.534 1.00 47.04 470 SER B O 1
ATOM 3487 N N . LEU B 2 268 ? 50.357 88.781 -2.198 1.00 47.93 471 LEU B N 1
ATOM 3488 C CA . LEU B 2 268 ? 49.668 89.507 -1.138 1.00 48.64 471 LEU B CA 1
ATOM 3489 C C . LEU B 2 268 ? 49.537 90.990 -1.459 1.00 50.33 471 LEU B C 1
ATOM 3490 O O . LEU B 2 268 ? 50.477 91.618 -1.940 1.00 51.45 471 LEU B O 1
ATOM 3495 N N . PHE B 2 269 ? 48.361 91.547 -1.187 1.00 52.46 472 PHE B N 1
ATOM 3496 C CA . PHE B 2 269 ? 48.094 92.959 -1.449 1.00 53.67 472 PHE B CA 1
ATOM 3497 C C . PHE B 2 269 ? 48.008 93.698 -0.127 1.00 54.27 472 PHE B C 1
ATOM 3498 O O . PHE B 2 269 ? 47.372 93.222 0.809 1.00 55.04 472 PHE B O 1
ATOM 3506 N N . LYS B 2 270 ? 48.647 94.860 -0.047 1.00 55.77 473 LYS B N 1
ATOM 3507 C CA . LYS B 2 270 ? 48.658 95.616 1.199 1.00 58.10 473 LYS B CA 1
ATOM 3508 C C . LYS B 2 270 ? 47.306 96.144 1.657 1.00 58.25 473 LYS B C 1
ATOM 3509 O O . LYS B 2 270 ? 47.092 96.336 2.854 1.00 58.71 473 LYS B O 1
ATOM 3515 N N . ASP B 2 271 ? 46.393 96.380 0.723 1.00 58.28 474 ASP B N 1
ATOM 3516 C CA . ASP B 2 271 ? 45.079 96.894 1.093 1.00 59.11 474 ASP B CA 1
ATOM 3517 C C . ASP B 2 271 ? 44.175 95.811 1.680 1.00 57.44 474 ASP B C 1
ATOM 3518 O O . ASP B 2 271 ? 43.029 96.082 2.034 1.00 57.52 474 ASP B O 1
ATOM 3523 N N . LYS B 2 272 ? 44.688 94.590 1.789 1.00 54.74 475 LYS B N 1
ATOM 3524 C CA . LYS B 2 272 ? 43.897 93.491 2.321 1.00 52.58 475 LYS B CA 1
ATOM 3525 C C . LYS B 2 272 ? 44.459 92.913 3.603 1.00 50.73 475 LYS B C 1
ATOM 3526 O O . LYS B 2 272 ? 45.618 93.147 3.943 1.00 50.64 475 LYS B O 1
ATOM 3532 N N . ASN B 2 273 ? 43.619 92.169 4.318 1.00 47.89 476 ASN B N 1
ATOM 3533 C CA . ASN B 2 273 ? 44.026 91.514 5.551 1.00 46.79 476 ASN B CA 1
ATOM 3534 C C . ASN B 2 273 ? 44.026 90.016 5.288 1.00 45.46 476 ASN B C 1
ATOM 3535 O O . ASN B 2 273 ? 43.177 89.511 4.553 1.00 45.71 476 ASN B O 1
ATOM 3540 N N . TYR B 2 274 ? 44.982 89.309 5.880 1.00 43.90 477 TYR B N 1
ATOM 3541 C CA . TYR B 2 274 ? 45.091 87.865 5.696 1.00 43.14 477 TYR B CA 1
ATOM 3542 C C . TYR B 2 274 ? 45.202 87.131 7.021 1.00 42.25 477 TYR B C 1
ATOM 3543 O O . TYR B 2 274 ? 45.557 87.712 8.050 1.00 41.71 477 TYR B O 1
ATOM 3552 N N . TYR B 2 275 ? 44.906 85.840 6.974 1.00 41.19 478 TYR B N 1
ATOM 3553 C CA . TYR B 2 275 ? 44.977 84.976 8.141 1.00 41.62 478 TYR B CA 1
ATOM 3554 C C . TYR B 2 275 ? 45.812 83.753 7.793 1.00 41.31 478 TYR B C 1
ATOM 3555 O O . TYR B 2 275 ? 45.634 83.139 6.734 1.00 37.97 478 TYR B O 1
ATOM 3564 N N . ILE B 2 276 ? 46.720 83.398 8.691 1.00 40.88 479 ILE B N 1
ATOM 3565 C CA . ILE B 2 276 ? 47.520 82.210 8.502 1.00 40.48 479 ILE B CA 1
ATOM 3566 C C . ILE B 2 276 ? 47.117 81.303 9.642 1.00 40.93 479 ILE B C 1
ATOM 3567 O O . ILE B 2 276 ? 47.250 81.671 10.811 1.00 41.53 479 ILE B O 1
ATOM 3572 N N . ARG B 2 277 ? 46.587 80.135 9.310 1.00 39.90 480 ARG B N 1
ATOM 3573 C CA . ARG B 2 277 ? 46.209 79.209 10.352 1.00 40.11 480 ARG B CA 1
ATOM 3574 C C . ARG B 2 277 ? 47.390 78.290 10.602 1.00 41.01 480 ARG B C 1
ATOM 3575 O O . ARG B 2 277 ? 47.869 77.618 9.687 1.00 41.48 480 ARG B O 1
ATOM 3583 N N . ILE B 2 278 ? 47.858 78.287 11.847 1.00 40.97 481 ILE B N 1
ATOM 3584 C CA . ILE B 2 278 ? 48.966 77.447 12.274 1.00 39.68 481 ILE B CA 1
ATOM 3585 C C . ILE B 2 278 ? 48.352 76.289 13.037 1.00 40.44 481 ILE B C 1
ATOM 3586 O O . ILE B 2 278 ? 47.628 76.500 14.007 1.00 40.95 481 ILE B O 1
ATOM 3591 N N . PRO B 2 279 ? 48.625 75.049 12.613 1.00 42.16 482 PRO B N 1
ATOM 3592 C CA . PRO B 2 279 ? 48.053 73.901 13.324 1.00 43.91 482 PRO B CA 1
ATOM 3593 C C . PRO B 2 279 ? 48.579 73.831 14.753 1.00 46.39 482 PRO B C 1
ATOM 3594 O O . PRO B 2 279 ? 49.508 74.550 15.128 1.00 45.86 482 PRO B O 1
ATOM 3598 N N . GLN B 2 280 ? 47.976 72.959 15.546 1.00 49.62 483 GLN B N 1
ATOM 3599 C CA . GLN B 2 280 ? 48.410 72.765 16.914 1.00 54.52 483 GLN B CA 1
ATOM 3600 C C . GLN B 2 280 ? 49.776 72.076 16.825 1.00 57.12 483 GLN B C 1
ATOM 3601 O O . GLN B 2 280 ? 49.882 70.970 16.293 1.00 56.99 483 GLN B O 1
ATOM 3607 N N . ILE B 2 281 ? 50.820 72.740 17.318 1.00 60.27 484 ILE B N 1
ATOM 3608 C CA . ILE B 2 281 ? 52.170 72.185 17.269 1.00 63.46 484 ILE B CA 1
ATOM 3609 C C . ILE B 2 281 ? 52.343 70.994 18.210 1.00 66.90 484 ILE B C 1
ATOM 3610 O O . ILE B 2 281 ? 52.690 69.894 17.766 1.00 70.08 484 ILE B O 1
ATOM 3615 N N . SER B 2 282 ? 52.113 71.210 19.502 1.00 67.85 485 SER B N 1
ATOM 3616 C CA . SER B 2 282 ? 52.228 70.139 20.494 1.00 70.45 485 SER B CA 1
ATOM 3617 C C . SER B 2 282 ? 53.672 69.761 20.830 1.00 70.49 485 SER B C 1
ATOM 3618 O O . SER B 2 282 ? 54.023 68.587 20.884 1.00 71.08 485 SER B O 1
ATOM 3621 N N . SER B 2 283 ? 54.498 70.769 21.065 1.00 71.64 486 SER B N 1
ATOM 3622 C CA . SER B 2 283 ? 55.899 70.571 21.402 1.00 72.20 486 SER B CA 1
ATOM 3623 C C . SER B 2 283 ? 56.319 71.691 22.346 1.00 73.48 486 SER B C 1
ATOM 3624 O O . SER B 2 283 ? 55.758 72.786 22.306 1.00 74.57 486 SER B O 1
ATOM 3627 N N . SER B 2 284 ? 57.303 71.423 23.196 1.00 73.92 487 SER B N 1
ATOM 3628 C CA . SER B 2 284 ? 57.765 72.429 24.142 1.00 74.21 487 SER B CA 1
ATOM 3629 C C . SER B 2 284 ? 58.754 73.420 23.516 1.00 73.59 487 SER B C 1
ATOM 3630 O O . SER B 2 284 ? 59.107 74.423 24.138 1.00 73.59 487 SER B O 1
ATOM 3633 N N . THR B 2 285 ? 59.191 73.146 22.290 1.00 72.00 488 THR B N 1
ATOM 3634 C CA . THR B 2 285 ? 60.124 74.035 21.601 1.00 72.20 488 THR B CA 1
ATOM 3635 C C . THR B 2 285 ? 59.363 75.100 20.810 1.00 70.89 488 THR B C 1
ATOM 3636 O O . THR B 2 285 ? 58.391 74.793 20.115 1.00 70.88 488 THR B O 1
ATOM 3640 N N . THR B 2 286 ? 59.812 76.347 20.907 1.00 68.82 489 THR B N 1
ATOM 3641 C CA . THR B 2 286 ? 59.161 77.453 20.215 1.00 67.69 489 THR B CA 1
ATOM 3642 C C . THR B 2 286 ? 59.316 77.414 18.700 1.00 66.76 489 THR B C 1
ATOM 3643 O O . THR B 2 286 ? 60.428 77.310 18.180 1.00 66.96 489 THR B O 1
ATOM 3647 N N . SER B 2 287 ? 58.187 77.508 18.000 1.00 65.28 490 SER B N 1
ATOM 3648 C CA . SER B 2 287 ? 58.173 77.503 16.542 1.00 62.76 490 SER B CA 1
ATOM 3649 C C . SER B 2 287 ? 58.128 78.936 16.036 1.00 61.17 490 SER B C 1
ATOM 3650 O O . SER B 2 287 ? 57.819 79.859 16.788 1.00 60.27 490 SER B O 1
ATOM 3653 N N . GLN B 2 288 ? 58.445 79.122 14.761 1.00 59.88 491 GLN B N 1
ATOM 3654 C CA . GLN B 2 288 ? 58.418 80.455 14.183 1.00 59.02 491 GLN B CA 1
ATOM 3655 C C . GLN B 2 288 ? 57.683 80.498 12.855 1.00 57.77 491 GLN B C 1
ATOM 3656 O O . GLN B 2 288 ? 57.512 79.484 12.174 1.00 57.42 491 GLN B O 1
ATOM 3662 N N . LEU B 2 289 ? 57.246 81.695 12.505 1.00 56.43 492 LEU B N 1
ATOM 3663 C CA . LEU B 2 289 ? 56.533 81.926 11.270 1.00 55.84 492 LEU B CA 1
ATOM 3664 C C . LEU B 2 289 ? 57.398 82.931 10.522 1.00 54.73 492 LEU B C 1
ATOM 3665 O O . LEU B 2 289 ? 57.498 84.083 10.935 1.00 54.39 492 LEU B O 1
ATOM 3670 N N . ILE B 2 290 ? 58.045 82.495 9.442 1.00 53.83 493 ILE B N 1
ATOM 3671 C CA . ILE B 2 290 ? 58.906 83.395 8.681 1.00 53.50 493 ILE B CA 1
ATOM 3672 C C . ILE B 2 290 ? 58.246 83.889 7.399 1.00 54.00 493 ILE B C 1
ATOM 3673 O O . ILE B 2 290 ? 57.691 83.102 6.629 1.00 54.01 493 ILE B O 1
ATOM 3678 N N . PHE B 2 291 ? 58.324 85.201 7.187 1.00 53.74 494 PHE B N 1
ATOM 3679 C CA . PHE B 2 291 ? 57.763 85.862 6.012 1.00 55.31 494 PHE B CA 1
ATOM 3680 C C . PHE B 2 291 ? 58.896 86.482 5.210 1.00 56.81 494 PHE B C 1
ATOM 3681 O O . PHE B 2 291 ? 59.788 87.109 5.784 1.00 57.95 494 PHE B O 1
ATOM 3689 N N . LYS B 2 292 ? 58.867 86.325 3.891 1.00 58.30 495 LYS B N 1
ATOM 3690 C CA . LYS B 2 292 ? 59.887 86.949 3.058 1.00 59.50 495 LYS B CA 1
ATOM 3691 C C . LYS B 2 292 ? 59.360 87.303 1.678 1.00 59.20 495 LYS B C 1
ATOM 3692 O O . LYS B 2 292 ? 58.913 86.439 0.921 1.00 58.23 495 LYS B O 1
ATOM 3698 N N . ARG B 2 293 ? 59.409 88.589 1.360 1.00 58.68 496 ARG B N 1
ATOM 3699 C CA . ARG B 2 293 ? 58.943 89.051 0.069 1.00 59.46 496 ARG B CA 1
ATOM 3700 C C . ARG B 2 293 ? 59.941 88.596 -0.983 1.00 59.68 496 ARG B C 1
ATOM 3701 O O . ARG B 2 293 ? 61.143 88.797 -0.838 1.00 59.87 496 ARG B O 1
ATOM 3709 N N . GLU B 2 294 ? 59.437 87.969 -2.037 1.00 60.18 497 GLU B N 1
ATOM 3710 C CA . GLU B 2 294 ? 60.288 87.478 -3.106 1.00 60.27 497 GLU B CA 1
ATOM 3711 C C . GLU B 2 294 ? 60.180 88.324 -4.369 1.00 60.54 497 GLU B C 1
ATOM 3712 O O . GLU B 2 294 ? 59.080 88.647 -4.829 1.00 59.36 497 GLU B O 1
ATOM 3718 N N . LEU B 2 295 ? 61.332 88.684 -4.924 1.00 61.11 498 LEU B N 1
ATOM 3719 C CA . LEU B 2 295 ? 61.383 89.443 -6.168 1.00 61.52 498 LEU B CA 1
ATOM 3720 C C . LEU B 2 295 ? 61.758 88.385 -7.198 1.00 60.92 498 LEU B C 1
ATOM 3721 O O . LEU B 2 295 ? 62.450 87.422 -6.864 1.00 62.05 498 LEU B O 1
ATOM 3726 N N . GLY B 2 296 ? 61.293 88.530 -8.432 1.00 59.55 499 GLY B N 1
ATOM 3727 C CA . GLY B 2 296 ? 61.631 87.534 -9.436 1.00 58.99 499 GLY B CA 1
ATOM 3728 C C . GLY B 2 296 ? 60.479 86.641 -9.869 1.00 58.26 499 GLY B C 1
ATOM 3729 O O . GLY B 2 296 ? 59.399 86.660 -9.274 1.00 58.40 499 GLY B O 1
ATOM 3730 N N . ASN B 2 297 ? 60.718 85.832 -10.897 1.00 56.86 500 ASN B N 1
ATOM 3731 C CA . ASN B 2 297 ? 59.682 84.963 -11.429 1.00 55.12 500 ASN B CA 1
ATOM 3732 C C . ASN B 2 297 ? 59.325 83.764 -10.563 1.00 53.57 500 ASN B C 1
ATOM 3733 O O . ASN B 2 297 ? 58.802 82.768 -11.060 1.00 52.30 500 ASN B O 1
ATOM 3738 N N . ILE B 2 298 ? 59.608 83.854 -9.266 1.00 53.39 501 ILE B N 1
ATOM 3739 C CA . ILE B 2 298 ? 59.242 82.776 -8.346 1.00 52.44 501 ILE B CA 1
ATOM 3740 C C . ILE B 2 298 ? 57.722 82.955 -8.209 1.00 52.09 501 ILE B C 1
ATOM 3741 O O . ILE B 2 298 ? 56.990 82.068 -7.755 1.00 48.61 501 ILE B O 1
ATOM 3746 N N . SER B 2 299 ? 57.275 84.134 -8.640 1.00 51.98 502 SER B N 1
ATOM 3747 C CA . SER B 2 299 ? 55.870 84.515 -8.633 1.00 52.42 502 SER B CA 1
ATOM 3748 C C . SER B 2 299 ? 55.053 83.609 -9.561 1.00 52.69 502 SER B C 1
ATOM 3749 O O . SER B 2 299 ? 53.825 83.626 -9.535 1.00 50.73 502 SER B O 1
ATOM 3752 N N . ASP B 2 300 ? 55.747 82.827 -10.382 1.00 52.89 503 ASP B N 1
ATOM 3753 C CA . ASP B 2 300 ? 55.096 81.901 -11.300 1.00 53.04 503 ASP B CA 1
ATOM 3754 C C . ASP B 2 300 ? 54.286 80.895 -10.507 1.00 52.19 503 ASP B C 1
ATOM 3755 O O . ASP B 2 300 ? 53.305 80.336 -10.999 1.00 51.72 503 ASP B O 1
ATOM 3760 N N . LEU B 2 301 ? 54.711 80.663 -9.272 1.00 52.04 504 LEU B N 1
ATOM 3761 C CA . LEU B 2 301 ? 54.039 79.711 -8.399 1.00 52.10 504 LEU B CA 1
ATOM 3762 C C . LEU B 2 301 ? 52.956 80.379 -7.553 1.00 51.23 504 LEU B C 1
ATOM 3763 O O . LEU B 2 301 ? 52.258 79.699 -6.809 1.00 49.57 504 LEU B O 1
ATOM 3768 N N . ALA B 2 302 ? 52.829 81.704 -7.689 1.00 52.13 505 ALA B N 1
ATOM 3769 C CA . ALA B 2 302 ? 51.866 82.522 -6.945 1.00 51.92 505 ALA B CA 1
ATOM 3770 C C . ALA B 2 302 ? 50.594 81.795 -6.544 1.00 52.40 505 ALA B C 1
ATOM 3771 O O . ALA B 2 302 ? 49.776 81.385 -7.373 1.00 47.88 505 ALA B O 1
ATOM 3773 N N . ASP B 2 303 ? 50.445 81.678 -5.231 1.00 52.79 506 ASP B N 1
ATOM 3774 C CA . ASP B 2 303 ? 49.338 80.992 -4.606 1.00 49.21 506 ASP B CA 1
ATOM 3775 C C . ASP B 2 303 ? 49.466 79.526 -4.916 1.00 46.99 506 ASP B C 1
ATOM 3776 O O . ASP B 2 303 ? 48.814 78.990 -5.807 1.00 45.94 506 ASP B O 1
ATOM 3781 N N . SER B 2 304 ? 50.353 78.898 -4.153 1.00 45.44 507 SER B N 1
ATOM 3782 C CA . SER B 2 304 ? 50.628 77.485 -4.277 1.00 45.62 507 SER B CA 1
ATOM 3783 C C . SER B 2 304 ? 51.372 77.019 -3.037 1.00 44.44 507 SER B C 1
ATOM 3784 O O . SER B 2 304 ? 52.117 77.784 -2.419 1.00 42.77 507 SER B O 1
ATOM 3787 N N . THR B 2 305 ? 51.149 75.769 -2.663 1.00 43.36 508 THR B N 1
ATOM 3788 C CA . THR B 2 305 ? 51.862 75.181 -1.540 1.00 44.16 508 THR B CA 1
ATOM 3789 C C . THR B 2 305 ? 53.015 74.417 -2.207 1.00 44.44 508 THR B C 1
ATOM 3790 O O . THR B 2 305 ? 52.777 73.575 -3.075 1.00 42.77 508 THR B O 1
ATOM 3794 N N . VAL B 2 306 ? 54.255 74.724 -1.838 1.00 44.63 509 VAL B N 1
ATOM 3795 C CA . VAL B 2 306 ? 55.398 74.024 -2.426 1.00 45.14 509 VAL B CA 1
ATOM 3796 C C . VAL B 2 306 ? 55.808 72.871 -1.510 1.00 45.15 509 VAL B C 1
ATOM 3797 O O . VAL B 2 306 ? 56.412 73.086 -0.460 1.00 45.61 509 VAL B O 1
ATOM 3801 N N . ASN B 2 307 ? 55.466 71.651 -1.916 1.00 45.56 510 ASN B N 1
ATOM 3802 C CA . ASN B 2 307 ? 55.768 70.439 -1.150 1.00 45.77 510 ASN B CA 1
ATOM 3803 C C . ASN B 2 307 ? 57.189 69.913 -1.364 1.00 47.08 510 ASN B C 1
ATOM 3804 O O . ASN B 2 307 ? 57.551 69.550 -2.482 1.00 44.96 510 ASN B O 1
ATOM 3809 N N . ILE B 2 308 ? 57.989 69.864 -0.297 1.00 49.32 511 ILE B N 1
ATOM 3810 C CA . ILE B 2 308 ? 59.361 69.356 -0.405 1.00 50.87 511 ILE B CA 1
ATOM 3811 C C . ILE B 2 308 ? 59.355 67.829 -0.435 1.00 50.56 511 ILE B C 1
ATOM 3812 O O . ILE B 2 308 ? 58.932 67.184 0.520 1.00 48.38 511 ILE B O 1
ATOM 3817 N N . LEU B 2 309 ? 59.832 67.254 -1.532 1.00 52.09 512 LEU B N 1
ATOM 3818 C CA . LEU B 2 309 ? 59.854 65.801 -1.665 1.00 54.95 512 LEU B CA 1
ATOM 3819 C C . LEU B 2 309 ? 61.022 65.119 -0.939 1.00 56.57 512 LEU B C 1
ATOM 3820 O O . LEU B 2 309 ? 62.170 65.567 -0.996 1.00 54.54 512 LEU B O 1
ATOM 3825 N N . ASP B 2 310 ? 60.696 64.026 -0.256 1.00 58.89 513 ASP B N 1
ATOM 3826 C CA . ASP B 2 310 ? 61.644 63.248 0.537 1.00 62.25 513 ASP B CA 1
ATOM 3827 C C . ASP B 2 310 ? 61.805 61.809 0.031 1.00 62.50 513 ASP B C 1
ATOM 3828 O O . ASP B 2 310 ? 60.938 61.290 -0.674 1.00 61.63 513 ASP B O 1
ATOM 3833 N N . ASN B 2 311 ? 62.911 61.173 0.419 1.00 63.01 514 ASN B N 1
ATOM 3834 C CA . ASN B 2 311 ? 63.218 59.793 0.038 1.00 63.54 514 ASN B CA 1
ATOM 3835 C C . ASN B 2 311 ? 63.237 59.585 -1.468 1.00 64.36 514 ASN B C 1
ATOM 3836 O O . ASN B 2 311 ? 62.523 58.735 -1.995 1.00 62.24 514 ASN B O 1
ATOM 3841 N N . LEU B 2 312 ? 64.082 60.354 -2.147 1.00 67.26 515 LEU B N 1
ATOM 3842 C CA . LEU B 2 312 ? 64.206 60.292 -3.599 1.00 71.06 515 LEU B CA 1
ATOM 3843 C C . LEU B 2 312 ? 65.322 59.386 -4.109 1.00 73.55 515 LEU B C 1
ATOM 3844 O O . LEU B 2 312 ? 65.248 58.883 -5.233 1.00 74.39 515 LEU B O 1
ATOM 3849 N N . ASN B 2 313 ? 66.356 59.184 -3.295 1.00 76.17 516 ASN B N 1
ATOM 3850 C CA . ASN B 2 313 ? 67.486 58.346 -3.692 1.00 77.77 516 ASN B CA 1
ATOM 3851 C C . ASN B 2 313 ? 67.176 56.852 -3.691 1.00 76.68 516 ASN B C 1
ATOM 3852 O O . ASN B 2 313 ? 67.852 56.063 -3.038 1.00 76.76 516 ASN B O 1
ATOM 3857 N N . THR B 2 314 ? 66.132 56.480 -4.420 1.00 75.73 517 THR B N 1
ATOM 3858 C CA . THR B 2 314 ? 65.732 55.092 -4.569 1.00 75.37 517 THR B CA 1
ATOM 3859 C C . THR B 2 314 ? 65.242 55.019 -6.005 1.00 74.25 517 THR B C 1
ATOM 3860 O O . THR B 2 314 ? 65.160 56.044 -6.680 1.00 74.36 517 THR B O 1
ATOM 3864 N N . SER B 2 315 ? 64.922 53.824 -6.479 1.00 73.37 518 SER B N 1
ATOM 3865 C CA . SER B 2 315 ? 64.465 53.676 -7.852 1.00 72.55 518 SER B CA 1
ATOM 3866 C C . SER B 2 315 ? 62.962 53.436 -7.915 1.00 71.27 518 SER B C 1
ATOM 3867 O O . SER B 2 315 ? 62.356 52.998 -6.939 1.00 71.12 518 SER B O 1
ATOM 3870 N N . GLY B 2 316 ? 62.362 53.740 -9.062 1.00 69.61 519 GLY B N 1
ATOM 3871 C CA . GLY B 2 316 ? 60.935 53.521 -9.221 1.00 68.43 519 GLY B CA 1
ATOM 3872 C C . GLY B 2 316 ? 60.016 54.629 -8.736 1.00 68.29 519 GLY B C 1
ATOM 3873 O O . GLY B 2 316 ? 60.372 55.809 -8.749 1.00 66.67 519 GLY B O 1
ATOM 3874 N N . THR B 2 317 ? 58.823 54.231 -8.301 1.00 67.81 520 THR B N 1
ATOM 3875 C CA . THR B 2 317 ? 57.803 55.158 -7.825 1.00 67.88 520 THR B CA 1
ATOM 3876 C C . THR B 2 317 ? 58.161 55.956 -6.579 1.00 67.86 520 THR B C 1
ATOM 3877 O O . THR B 2 317 ? 58.923 55.508 -5.720 1.00 67.62 520 THR B O 1
ATOM 3881 N N . HIS B 2 318 ? 57.588 57.152 -6.506 1.00 68.11 521 HIS B N 1
ATOM 3882 C CA . HIS B 2 318 ? 57.767 58.065 -5.385 1.00 67.96 521 HIS B CA 1
ATOM 3883 C C . HIS B 2 318 ? 56.462 58.837 -5.286 1.00 67.06 521 HIS B C 1
ATOM 3884 O O . HIS B 2 318 ? 56.341 59.946 -5.803 1.00 67.21 521 HIS B O 1
ATOM 3891 N N . TYR B 2 319 ? 55.483 58.221 -4.633 1.00 66.60 522 TYR B N 1
ATOM 3892 C CA . TYR B 2 319 ? 54.159 58.799 -4.459 1.00 65.88 522 TYR B CA 1
ATOM 3893 C C . TYR B 2 319 ? 54.053 59.808 -3.330 1.00 64.03 522 TYR B C 1
ATOM 3894 O O . TYR B 2 319 ? 54.684 59.663 -2.289 1.00 64.91 522 TYR B O 1
ATOM 3903 N N . TYR B 2 320 ? 53.234 60.829 -3.550 1.00 61.84 523 TYR B N 1
ATOM 3904 C CA . TYR B 2 320 ? 53.001 61.875 -2.563 1.00 59.01 523 TYR B CA 1
ATOM 3905 C C . TYR B 2 320 ? 51.527 62.273 -2.600 1.00 56.45 523 TYR B C 1
ATOM 3906 O O . TYR B 2 320 ? 51.077 62.953 -3.526 1.00 54.93 523 TYR B O 1
ATOM 3915 N N . THR B 2 321 ? 50.777 61.821 -1.599 1.00 53.06 524 THR B N 1
ATOM 3916 C CA . THR B 2 321 ? 49.356 62.123 -1.503 1.00 50.11 524 THR B CA 1
ATOM 3917 C C . THR B 2 321 ? 49.154 63.480 -0.834 1.00 49.77 524 THR B C 1
ATOM 3918 O O . THR B 2 321 ? 49.693 63.741 0.240 1.00 47.70 524 THR B O 1
ATOM 3922 N N . ARG B 2 322 ? 48.384 64.343 -1.490 1.00 49.27 525 ARG B N 1
ATOM 3923 C CA . ARG B 2 322 ? 48.104 65.681 -0.978 1.00 48.84 525 ARG B CA 1
ATOM 3924 C C . ARG B 2 322 ? 46.675 66.085 -1.317 1.00 49.07 525 ARG B C 1
ATOM 3925 O O . ARG B 2 322 ? 46.089 65.578 -2.274 1.00 48.75 525 ARG B O 1
ATOM 3933 N N . GLN B 2 323 ? 46.110 66.990 -0.520 1.00 50.16 526 GLN B N 1
ATOM 3934 C CA . GLN B 2 323 ? 44.758 67.479 -0.768 1.00 49.39 526 GLN B CA 1
ATOM 3935 C C . GLN B 2 323 ? 44.804 68.243 -2.088 1.00 47.47 526 GLN B C 1
ATOM 3936 O O . GLN B 2 323 ? 45.633 69.139 -2.280 1.00 44.36 526 GLN B O 1
ATOM 3942 N N . SER B 2 324 ? 43.917 67.882 -3.004 1.00 45.12 527 SER B N 1
ATOM 3943 C CA . SER B 2 324 ? 43.917 68.512 -4.312 1.00 43.95 527 SER B CA 1
ATOM 3944 C C . SER B 2 324 ? 43.364 69.926 -4.413 1.00 45.16 527 SER B C 1
ATOM 3945 O O . SER B 2 324 ? 42.323 70.252 -3.834 1.00 43.52 527 SER B O 1
ATOM 3948 N N . PRO B 2 325 ? 44.071 70.793 -5.153 1.00 46.29 528 PRO B N 1
ATOM 3949 C CA . PRO B 2 325 ? 43.627 72.176 -5.339 1.00 45.86 528 PRO B CA 1
ATOM 3950 C C . PRO B 2 325 ? 42.386 72.062 -6.223 1.00 46.00 528 PRO B C 1
ATOM 3951 O O . PRO B 2 325 ? 42.149 71.007 -6.826 1.00 44.58 528 PRO B O 1
ATOM 3955 N N . ASP B 2 326 ? 41.591 73.122 -6.303 1.00 45.55 529 ASP B N 1
ATOM 3956 C CA . ASP B 2 326 ? 40.396 73.079 -7.138 1.00 43.85 529 ASP B CA 1
ATOM 3957 C C . ASP B 2 326 ? 40.826 73.229 -8.602 1.00 43.36 529 ASP B C 1
ATOM 3958 O O . ASP B 2 326 ? 41.952 73.661 -8.886 1.00 43.71 529 ASP B O 1
ATOM 3963 N N . VAL B 2 327 ? 39.943 72.868 -9.528 1.00 40.78 530 VAL B N 1
ATOM 3964 C CA . VAL B 2 327 ? 40.254 72.997 -10.944 1.00 38.92 530 VAL B CA 1
ATOM 3965 C C . VAL B 2 327 ? 40.756 74.412 -11.205 1.00 39.02 530 VAL B C 1
ATOM 3966 O O . VAL B 2 327 ? 40.140 75.392 -10.771 1.00 39.03 530 VAL B O 1
ATOM 3970 N N . GLY B 2 328 ? 41.881 74.520 -11.900 1.00 38.24 531 GLY B N 1
ATOM 3971 C CA . GLY B 2 328 ? 42.426 75.829 -12.208 1.00 37.93 531 GLY B CA 1
ATOM 3972 C C . GLY B 2 328 ? 43.459 76.321 -11.215 1.00 39.44 531 GLY B C 1
ATOM 3973 O O . GLY B 2 328 ? 44.186 77.280 -11.492 1.00 37.78 531 GLY B O 1
ATOM 3974 N N . ASN B 2 329 ? 43.534 75.677 -10.054 1.00 39.99 532 ASN B N 1
ATOM 3975 C CA . ASN B 2 329 ? 44.505 76.089 -9.051 1.00 41.64 532 ASN B CA 1
ATOM 3976 C C . ASN B 2 329 ? 45.783 75.250 -9.049 1.00 42.10 532 ASN B C 1
ATOM 3977 O O . ASN B 2 329 ? 45.831 74.161 -9.631 1.00 40.38 532 ASN B O 1
ATOM 3982 N N . TYR B 2 330 ? 46.816 75.774 -8.392 1.00 42.28 533 TYR B N 1
ATOM 3983 C CA . TYR B 2 330 ? 48.108 75.105 -8.320 1.00 42.24 533 TYR B CA 1
ATOM 3984 C C . TYR B 2 330 ? 48.410 74.336 -7.038 1.00 42.96 533 TYR B C 1
ATOM 3985 O O . TYR B 2 330 ? 47.763 74.504 -6.002 1.00 43.76 533 TYR B O 1
ATOM 3994 N N . ILE B 2 331 ? 49.430 73.494 -7.157 1.00 42.91 534 ILE B N 1
ATOM 3995 C CA . ILE B 2 331 ? 50.012 72.707 -6.072 1.00 41.13 534 ILE B CA 1
ATOM 3996 C C . ILE B 2 331 ? 51.391 72.388 -6.635 1.00 41.62 534 ILE B C 1
ATOM 3997 O O . ILE B 2 331 ? 51.516 71.889 -7.757 1.00 39.42 534 ILE B O 1
ATOM 4002 N N . SER B 2 332 ? 52.425 72.724 -5.874 1.00 42.24 535 SER B N 1
ATOM 4003 C CA . SER B 2 332 ? 53.792 72.516 -6.325 1.00 42.42 535 SER B CA 1
ATOM 4004 C C . SER B 2 332 ? 54.607 71.494 -5.540 1.00 43.31 535 SER B C 1
ATOM 4005 O O . SER B 2 332 ? 54.261 71.106 -4.422 1.00 41.40 535 SER B O 1
ATOM 4008 N N . TYR B 2 333 ? 55.711 71.073 -6.144 1.00 43.95 536 TYR B N 1
ATOM 4009 C CA . TYR B 2 333 ? 56.584 70.084 -5.534 1.00 44.07 536 TYR B CA 1
ATOM 4010 C C . TYR B 2 333 ? 58.038 70.468 -5.764 1.00 45.61 536 TYR B C 1
ATOM 4011 O O . TYR B 2 333 ? 58.443 70.737 -6.893 1.00 45.91 536 TYR B O 1
ATOM 4020 N N . GLN B 2 334 ? 58.820 70.508 -4.691 1.00 47.48 537 GLN B N 1
ATOM 4021 C CA . GLN B 2 334 ? 60.232 70.850 -4.803 1.00 49.17 537 GLN B CA 1
ATOM 4022 C C . GLN B 2 334 ? 61.096 69.587 -4.745 1.00 51.79 537 GLN B C 1
ATOM 4023 O O . GLN B 2 334 ? 60.893 68.711 -3.893 1.00 51.51 537 GLN B O 1
ATOM 4029 N N . LEU B 2 335 ? 62.057 69.507 -5.663 1.00 54.88 538 LEU B N 1
ATOM 4030 C CA . LEU B 2 335 ? 62.953 68.359 -5.777 1.00 57.49 538 LEU B CA 1
ATOM 4031 C C . LEU B 2 335 ? 64.432 68.688 -5.840 1.00 58.57 538 LEU B C 1
ATOM 4032 O O . LEU B 2 335 ? 64.884 69.342 -6.784 1.00 58.22 538 LEU B O 1
ATOM 4037 N N . THR B 2 336 ? 65.190 68.236 -4.849 1.00 59.54 539 THR B N 1
ATOM 4038 C CA . THR B 2 336 ? 66.633 68.426 -4.891 1.00 59.64 539 THR B CA 1
ATOM 4039 C C . THR B 2 336 ? 67.105 67.029 -5.261 1.00 60.17 539 THR B C 1
ATOM 4040 O O . THR B 2 336 ? 66.992 66.099 -4.460 1.00 59.53 539 THR B O 1
ATOM 4044 N N . ILE B 2 337 ? 67.591 66.884 -6.492 1.00 60.73 540 ILE B N 1
ATOM 4045 C CA . ILE B 2 337 ? 68.051 65.594 -7.007 1.00 61.41 540 ILE B CA 1
ATOM 4046 C C . ILE B 2 337 ? 69.183 64.966 -6.190 1.00 61.80 540 ILE B C 1
ATOM 4047 O O . ILE B 2 337 ? 70.189 65.618 -5.901 1.00 61.13 540 ILE B O 1
ATOM 4052 N N . PRO B 2 338 ? 69.027 63.683 -5.810 1.00 62.21 541 PRO B N 1
ATOM 4053 C CA . PRO B 2 338 ? 70.029 62.950 -5.028 1.00 63.42 541 PRO B CA 1
ATOM 4054 C C . PRO B 2 338 ? 71.382 62.908 -5.741 1.00 65.44 541 PRO B C 1
ATOM 4055 O O . PRO B 2 338 ? 71.448 62.684 -6.954 1.00 65.71 541 PRO B O 1
ATOM 4059 N N . GLY B 2 339 ? 72.455 63.123 -4.984 1.00 66.89 542 GLY B N 1
ATOM 4060 C CA . GLY B 2 339 ? 73.784 63.098 -5.563 1.00 68.25 542 GLY B CA 1
ATOM 4061 C C . GLY B 2 339 ? 74.434 64.460 -5.503 1.00 69.50 542 GLY B C 1
ATOM 4062 O O . GLY B 2 339 ? 73.778 65.448 -5.184 1.00 70.48 542 GLY B O 1
ATOM 4063 N N . ASP B 2 340 ? 75.726 64.524 -5.804 1.00 70.49 543 ASP B N 1
ATOM 4064 C CA . ASP B 2 340 ? 76.430 65.798 -5.775 1.00 71.62 543 ASP B CA 1
ATOM 4065 C C . ASP B 2 340 ? 76.330 66.498 -7.115 1.00 71.40 543 ASP B C 1
ATOM 4066 O O . ASP B 2 340 ? 76.085 65.862 -8.140 1.00 70.18 543 ASP B O 1
ATOM 4071 N N . PHE B 2 341 ? 76.528 67.810 -7.107 1.00 72.20 544 PHE B N 1
ATOM 4072 C CA . PHE B 2 341 ? 76.405 68.582 -8.330 1.00 73.53 544 PHE B CA 1
ATOM 4073 C C . PHE B 2 341 ? 77.651 68.739 -9.188 1.00 75.99 544 PHE B C 1
ATOM 4074 O O . PHE B 2 341 ? 78.749 68.963 -8.677 1.00 77.41 544 PHE B O 1
ATOM 4082 N N . ASN B 2 342 ? 77.453 68.583 -10.498 1.00 78.37 545 ASN B N 1
ATOM 4083 C CA . ASN B 2 342 ? 78.485 68.706 -11.530 1.00 80.23 545 ASN B CA 1
ATOM 4084 C C . ASN B 2 342 ? 77.778 68.520 -12.871 1.00 80.47 545 ASN B C 1
ATOM 4085 O O . ASN B 2 342 ? 77.721 67.406 -13.404 1.00 81.14 545 ASN B O 1
ATOM 4090 N N . ASN B 2 343 ? 77.236 69.610 -13.404 1.00 79.80 546 ASN B N 1
ATOM 4091 C CA . ASN B 2 343 ? 76.512 69.587 -14.669 1.00 79.72 546 ASN B CA 1
ATOM 4092 C C . ASN B 2 343 ? 76.267 68.206 -15.269 1.00 80.16 546 ASN B C 1
ATOM 4093 O O . ASN B 2 343 ? 75.104 67.769 -15.329 1.00 83.02 546 ASN B O 1
ATOM 4098 N N . ILE B 2 344 ? 77.299 67.529 -15.766 1.00 79.05 547 ILE B N 1
ATOM 4099 C CA . ILE B 2 344 ? 77.069 66.220 -16.381 1.00 77.28 547 ILE B CA 1
ATOM 4100 C C . ILE B 2 344 ? 76.285 65.163 -15.577 1.00 74.7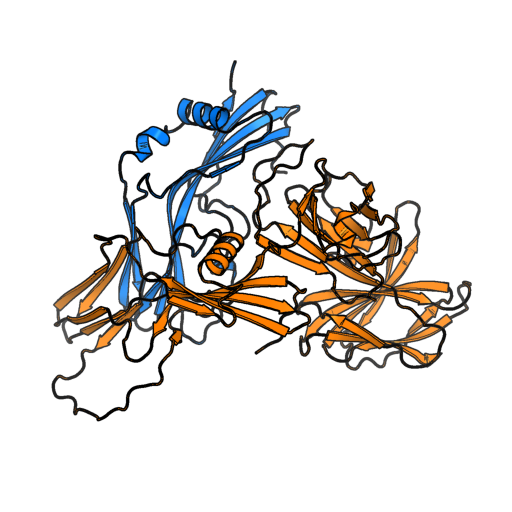1 547 ILE B C 1
ATOM 4101 O O . ILE B 2 344 ? 75.438 64.471 -16.146 1.00 73.75 547 ILE B O 1
ATOM 4106 N N . ALA B 2 345 ? 76.547 65.022 -14.281 1.00 72.16 548 ALA B N 1
ATOM 4107 C CA . ALA B 2 345 ? 75.832 64.004 -13.508 1.00 71.71 548 ALA B CA 1
ATOM 4108 C C . ALA B 2 345 ? 74.316 64.250 -13.485 1.00 70.72 548 ALA B C 1
ATOM 4109 O O . ALA B 2 345 ? 73.853 65.288 -13.014 1.00 70.77 548 ALA B O 1
ATOM 4111 N N . SER B 2 346 ? 73.547 63.281 -13.975 1.00 69.14 549 SER B N 1
ATOM 4112 C CA . SER B 2 346 ? 72.094 63.412 -14.027 1.00 68.42 549 SER B CA 1
ATOM 4113 C C . SER B 2 346 ? 71.323 62.151 -13.644 1.00 67.39 549 SER B C 1
ATOM 4114 O O . SER B 2 346 ? 71.897 61.080 -13.471 1.00 66.01 549 SER B O 1
ATOM 4117 N N . SER B 2 347 ? 70.006 62.297 -13.522 1.00 67.56 550 SER B N 1
ATOM 4118 C CA . SER B 2 347 ? 69.123 61.186 -13.186 1.00 67.39 550 SER B CA 1
ATOM 4119 C C . SER B 2 347 ? 67.825 61.344 -13.977 1.00 67.23 550 SER B C 1
ATOM 4120 O O . SER B 2 347 ? 67.331 62.458 -14.158 1.00 67.28 550 SER B O 1
ATOM 4123 N N . ILE B 2 348 ? 67.281 60.227 -14.453 1.00 67.25 551 ILE B N 1
ATOM 4124 C CA . ILE B 2 348 ? 66.053 60.243 -15.240 1.00 67.02 551 ILE B CA 1
ATOM 4125 C C . ILE B 2 348 ? 64.804 60.164 -14.376 1.00 66.82 551 ILE B C 1
ATOM 4126 O O . ILE B 2 348 ? 64.687 59.292 -13.509 1.00 66.05 551 ILE B O 1
ATOM 4131 N N . PHE B 2 349 ? 63.869 61.075 -14.638 1.00 66.07 552 PHE B N 1
ATOM 4132 C CA . PHE B 2 349 ? 62.610 61.150 -13.908 1.00 64.73 552 PHE B CA 1
ATOM 4133 C C . PHE B 2 349 ? 61.408 61.221 -14.841 1.00 63.16 552 PHE B C 1
ATOM 4134 O O . PHE B 2 349 ? 61.498 61.738 -15.955 1.00 62.08 552 PHE B O 1
ATOM 4142 N N . SER B 2 350 ? 60.288 60.685 -14.373 1.00 61.37 553 SER B N 1
ATOM 4143 C CA . SER B 2 350 ? 59.034 60.709 -15.116 1.00 60.70 553 SER B CA 1
ATOM 4144 C C . SER B 2 350 ? 57.952 61.195 -14.167 1.00 59.48 553 SER B C 1
ATOM 4145 O O . SER B 2 350 ? 57.558 60.488 -13.241 1.00 59.08 553 SER B O 1
ATOM 4148 N N . PHE B 2 351 ? 57.478 62.412 -14.400 1.00 59.04 554 PHE B N 1
ATOM 4149 C CA . PHE B 2 351 ? 56.450 62.997 -13.557 1.00 57.32 554 PHE B CA 1
ATOM 4150 C C . PHE B 2 351 ? 55.061 62.562 -13.993 1.00 57.13 554 PHE B C 1
ATOM 4151 O O . PHE B 2 351 ? 54.759 62.490 -15.182 1.00 57.90 554 PHE B O 1
ATOM 4159 N N . ARG B 2 352 ? 54.214 62.276 -13.016 1.00 57.31 555 ARG B N 1
ATOM 4160 C CA . ARG B 2 352 ? 52.879 61.782 -13.297 1.00 59.28 555 ARG B CA 1
ATOM 4161 C C . ARG B 2 352 ? 51.983 62.050 -12.077 1.00 58.61 555 ARG B C 1
ATOM 4162 O O . ARG B 2 352 ? 52.479 62.331 -10.986 1.00 58.73 555 ARG B O 1
ATOM 4170 N N . THR B 2 353 ? 50.670 61.991 -12.268 1.00 57.58 556 THR B N 1
ATOM 4171 C CA . THR B 2 353 ? 49.726 62.175 -11.165 1.00 56.91 556 THR B CA 1
ATOM 4172 C C . THR B 2 353 ? 48.791 60.978 -11.262 1.00 57.22 556 THR B C 1
ATOM 4173 O O . THR B 2 353 ? 48.770 60.305 -12.291 1.00 57.94 556 THR B O 1
ATOM 4177 N N . ARG B 2 354 ? 48.017 60.692 -10.224 1.00 59.04 557 ARG B N 1
ATOM 4178 C CA . ARG B 2 354 ? 47.155 59.526 -10.319 1.00 61.77 557 ARG B CA 1
ATOM 4179 C C . ARG B 2 354 ? 45.658 59.679 -10.107 1.00 61.75 557 ARG B C 1
ATOM 4180 O O . ARG B 2 354 ? 44.872 58.937 -10.715 1.00 64.62 557 ARG B O 1
ATOM 4188 N N . ASN B 2 355 ? 45.235 60.614 -9.270 1.00 58.32 558 ASN B N 1
ATOM 4189 C CA . ASN B 2 355 ? 43.800 60.759 -9.063 1.00 55.85 558 ASN B CA 1
ATOM 4190 C C . ASN B 2 355 ? 43.194 61.812 -9.974 1.00 54.35 558 ASN B C 1
ATOM 4191 O O . ASN B 2 355 ? 42.283 61.536 -10.756 1.00 52.99 558 ASN B O 1
ATOM 4196 N N . ASN B 2 356 ? 43.717 63.024 -9.865 1.00 52.17 559 ASN B N 1
ATOM 4197 C CA . ASN B 2 356 ? 43.229 64.134 -10.647 1.00 49.63 559 ASN B CA 1
ATOM 4198 C C . ASN B 2 356 ? 44.159 64.456 -11.814 1.00 48.33 559 ASN B C 1
ATOM 4199 O O . ASN B 2 356 ? 45.366 64.225 -11.748 1.00 47.54 559 ASN B O 1
ATOM 4204 N N . GLN B 2 357 ? 43.575 64.985 -12.882 1.00 45.01 560 GLN B N 1
ATOM 4205 C CA . GLN B 2 357 ? 44.315 65.347 -14.076 1.00 43.99 560 GLN B CA 1
ATOM 4206 C C . GLN B 2 357 ? 44.767 66.790 -13.959 1.00 43.42 560 GLN B C 1
ATOM 4207 O O . GLN B 2 357 ? 44.166 67.576 -13.224 1.00 43.77 560 GLN B O 1
ATOM 4213 N N . GLY B 2 358 ? 45.824 67.140 -14.683 1.00 42.26 561 GLY B N 1
ATOM 4214 C CA . GLY B 2 358 ? 46.309 68.501 -14.635 1.00 42.21 561 GLY B CA 1
ATOM 4215 C C . GLY B 2 358 ? 47.360 68.807 -15.679 1.00 44.25 561 GLY B C 1
ATOM 4216 O O . GLY B 2 358 ? 47.751 67.941 -16.466 1.00 45.47 561 GLY B O 1
ATOM 4217 N N . ILE B 2 359 ? 47.807 70.059 -15.676 1.00 45.04 562 ILE B N 1
ATOM 4218 C CA . ILE B 2 359 ? 48.828 70.558 -16.585 1.00 45.14 562 ILE B CA 1
ATOM 4219 C C . ILE B 2 359 ? 50.088 70.807 -15.760 1.00 47.54 562 ILE B C 1
ATOM 4220 O O . ILE B 2 359 ? 50.050 71.542 -14.771 1.00 48.14 562 ILE B O 1
ATOM 4225 N N . GLY B 2 360 ? 51.204 70.205 -16.161 1.00 48.32 563 GLY B N 1
ATOM 4226 C CA . GLY B 2 360 ? 52.434 70.395 -15.413 1.00 48.61 563 GLY B CA 1
ATOM 4227 C C . GLY B 2 360 ? 53.453 71.333 -16.037 1.00 49.12 563 GLY B C 1
ATOM 4228 O O . GLY B 2 360 ? 53.491 71.511 -17.253 1.00 50.00 563 GLY B O 1
ATOM 4229 N N . THR B 2 361 ? 54.279 71.936 -15.188 1.00 49.46 564 THR B N 1
ATOM 4230 C CA . THR B 2 361 ? 55.343 72.841 -15.616 1.00 50.50 564 THR B CA 1
ATOM 4231 C C . THR B 2 361 ? 56.587 72.523 -14.785 1.00 51.77 564 THR B C 1
ATOM 4232 O O . THR B 2 361 ? 56.551 72.613 -13.555 1.00 51.10 564 THR B O 1
ATOM 4236 N N . LEU B 2 362 ? 57.679 72.145 -15.446 1.00 53.36 565 LEU B N 1
ATOM 4237 C CA . LEU B 2 362 ? 58.915 71.819 -14.734 1.00 54.52 565 LEU B CA 1
ATOM 4238 C C . LEU B 2 362 ? 59.884 72.998 -14.727 1.00 53.99 565 LEU B C 1
ATOM 4239 O O . LEU B 2 362 ? 60.241 73.535 -15.772 1.00 53.11 565 LEU B O 1
ATOM 4244 N N . TYR B 2 363 ? 60.299 73.398 -13.532 1.00 55.12 566 TYR B N 1
ATOM 4245 C CA . TYR B 2 363 ? 61.208 74.523 -13.375 1.00 57.15 566 TYR B CA 1
ATOM 4246 C C . TYR B 2 363 ? 62.526 74.109 -12.740 1.00 58.82 566 TYR B C 1
ATOM 4247 O O . TYR B 2 363 ? 62.589 73.170 -11.942 1.00 60.29 566 TYR B O 1
ATOM 4256 N N . ARG B 2 364 ? 63.574 74.840 -13.094 1.00 59.04 567 ARG B N 1
ATOM 4257 C CA . ARG B 2 364 ? 64.891 74.618 -12.536 1.00 59.40 567 ARG B CA 1
ATOM 4258 C C . ARG B 2 364 ? 65.044 75.801 -11.590 1.00 58.16 567 ARG B C 1
ATOM 4259 O O . ARG B 2 364 ? 64.994 76.955 -12.018 1.00 56.67 567 ARG B O 1
ATOM 4267 N N . LEU B 2 365 ? 65.192 75.519 -10.301 1.00 57.90 568 LEU B N 1
ATOM 4268 C CA . LEU B 2 365 ? 65.336 76.585 -9.319 1.00 59.06 568 LEU B CA 1
ATOM 4269 C C . LEU B 2 365 ? 66.783 77.053 -9.253 1.00 60.69 568 LEU B C 1
ATOM 4270 O O . LEU B 2 365 ? 67.688 76.253 -9.039 1.00 61.20 568 LEU B O 1
ATOM 4275 N N . THR B 2 366 ? 67.001 78.348 -9.439 1.00 63.68 569 THR B N 1
ATOM 4276 C CA . THR B 2 366 ? 68.353 78.888 -9.400 1.00 67.89 569 THR B CA 1
ATOM 4277 C C . THR B 2 366 ? 68.487 80.060 -8.440 1.00 71.03 569 THR B C 1
ATOM 4278 O O . THR B 2 366 ? 67.528 80.786 -8.183 1.00 70.80 569 THR B O 1
ATOM 4282 N N . GLU B 2 367 ? 69.695 80.236 -7.919 1.00 75.71 570 GLU B N 1
ATOM 4283 C CA . GLU B 2 367 ? 69.987 81.302 -6.972 1.00 79.92 570 GLU B CA 1
ATOM 4284 C C . GLU B 2 367 ? 70.621 82.509 -7.654 1.00 81.65 570 GLU B C 1
ATOM 4285 O O . GLU B 2 367 ? 71.206 82.398 -8.731 1.00 81.97 570 GLU B O 1
ATOM 4291 N N . SER B 2 368 ? 70.490 83.662 -7.006 1.00 83.59 571 SER B N 1
ATOM 4292 C CA . SER B 2 368 ? 71.038 84.925 -7.492 1.00 85.15 571 SER B CA 1
ATOM 4293 C C . SER B 2 368 ? 71.083 85.852 -6.286 1.00 86.40 571 SER B C 1
ATOM 4294 O O . SER B 2 368 ? 70.358 85.642 -5.309 1.00 86.78 571 SER B O 1
ATOM 4297 N N . ILE B 2 369 ? 71.931 86.873 -6.340 1.00 87.28 572 ILE B N 1
ATOM 4298 C CA . ILE B 2 369 ? 72.011 87.816 -5.233 1.00 87.51 572 ILE B CA 1
ATOM 4299 C C . ILE B 2 369 ? 70.886 88.825 -5.447 1.00 87.43 572 ILE B C 1
ATOM 4300 O O . ILE B 2 369 ? 70.816 89.867 -4.796 1.00 88.27 572 ILE B O 1
ATOM 4305 N N . ASN B 2 370 ? 70.002 88.480 -6.380 1.00 87.01 573 ASN B N 1
ATOM 4306 C CA . ASN B 2 370 ? 68.842 89.293 -6.721 1.00 85.90 573 ASN B CA 1
ATOM 4307 C C . ASN B 2 370 ? 67.617 88.421 -6.461 1.00 84.41 573 ASN B C 1
ATOM 4308 O O . ASN B 2 370 ? 66.553 88.622 -7.048 1.00 84.52 573 ASN B O 1
ATOM 4313 N N . GLY B 2 371 ? 67.788 87.443 -5.579 1.00 82.48 574 GLY B N 1
ATOM 4314 C CA . GLY B 2 371 ? 66.705 86.539 -5.252 1.00 81.39 574 GLY B CA 1
ATOM 4315 C C . GLY B 2 371 ? 66.768 85.273 -6.083 1.00 80.85 574 GLY B C 1
ATOM 4316 O O . GLY B 2 371 ? 67.813 84.927 -6.634 1.00 81.03 574 GLY B O 1
ATOM 4317 N N . TYR B 2 372 ? 65.641 84.578 -6.177 1.00 79.51 575 TYR B N 1
ATOM 4318 C CA . TYR B 2 372 ? 65.569 83.347 -6.946 1.00 78.00 575 TYR B CA 1
ATOM 4319 C C . TYR B 2 372 ? 65.266 83.598 -8.416 1.00 76.24 575 TYR B C 1
ATOM 4320 O O . TYR B 2 372 ? 65.143 84.741 -8.859 1.00 76.63 575 TYR B O 1
ATOM 4329 N N . ASN B 2 373 ? 65.162 82.508 -9.166 1.00 73.88 576 ASN B N 1
ATOM 4330 C CA . ASN B 2 373 ? 64.856 82.562 -10.586 1.00 71.74 576 ASN B CA 1
ATOM 4331 C C . ASN B 2 373 ? 64.487 81.162 -11.051 1.00 68.92 576 ASN B C 1
ATOM 4332 O O . ASN B 2 373 ? 65.119 80.179 -10.663 1.00 68.72 576 ASN B O 1
ATOM 4337 N N . LEU B 2 374 ? 63.444 81.071 -11.864 1.00 65.89 577 LEU B N 1
ATOM 4338 C CA . LEU B 2 374 ? 63.009 79.786 -12.381 1.00 63.30 577 LEU B CA 1
ATOM 4339 C C . LEU B 2 374 ? 63.244 79.749 -13.885 1.00 61.89 577 LEU B C 1
ATOM 4340 O O . LEU B 2 374 ? 63.031 80.741 -14.585 1.00 61.15 577 LEU B O 1
ATOM 4345 N N . ILE B 2 375 ? 63.706 78.605 -14.372 1.00 59.76 578 ILE B N 1
ATOM 4346 C CA . ILE B 2 375 ? 63.942 78.421 -15.794 1.00 57.29 578 ILE B CA 1
ATOM 4347 C C . ILE B 2 375 ? 63.014 77.285 -16.186 1.00 55.89 578 ILE B C 1
ATOM 4348 O O . ILE B 2 375 ? 63.075 76.209 -15.592 1.00 55.94 578 ILE B O 1
ATOM 4353 N N . THR B 2 376 ? 62.141 77.518 -17.161 1.00 54.10 579 THR B N 1
ATOM 4354 C CA . THR B 2 376 ? 61.221 76.465 -17.578 1.00 52.74 579 THR B CA 1
ATOM 4355 C C . THR B 2 376 ? 62.002 75.384 -18.325 1.00 52.42 579 THR B C 1
ATOM 4356 O O . THR B 2 376 ? 62.706 75.662 -19.294 1.00 51.00 579 THR B O 1
ATOM 4360 N N . ILE B 2 377 ? 61.880 74.150 -17.853 1.00 52.89 580 ILE B N 1
ATOM 4361 C CA . ILE B 2 377 ? 62.573 73.021 -18.460 1.00 53.42 580 ILE B CA 1
ATOM 4362 C C . ILE B 2 377 ? 61.647 72.305 -19.435 1.00 53.76 580 ILE B C 1
ATOM 4363 O O . ILE B 2 377 ? 62.075 71.831 -20.488 1.00 52.48 580 ILE B O 1
ATOM 4368 N N . ASN B 2 378 ? 60.370 72.229 -19.079 1.00 54.23 581 ASN B N 1
ATOM 4369 C CA . ASN B 2 378 ? 59.403 71.561 -19.932 1.00 54.18 581 ASN B CA 1
ATOM 4370 C C . ASN B 2 378 ? 57.986 71.792 -19.411 1.00 54.57 581 ASN B C 1
ATOM 4371 O O . ASN B 2 378 ? 57.796 72.304 -18.308 1.00 54.96 581 ASN B O 1
ATOM 4376 N N . ASN B 2 379 ? 57.000 71.428 -20.224 1.00 54.11 582 ASN B N 1
ATOM 4377 C CA . ASN B 2 379 ? 55.596 71.574 -19.867 1.00 53.38 582 ASN B CA 1
ATOM 4378 C C . ASN B 2 379 ? 54.884 70.280 -20.224 1.00 52.90 582 ASN B C 1
ATOM 4379 O O . ASN B 2 379 ? 55.292 69.581 -21.150 1.00 53.39 582 ASN B O 1
ATOM 4384 N N . TYR B 2 380 ? 53.821 69.961 -19.496 1.00 52.29 583 TYR B N 1
ATOM 4385 C CA . TYR B 2 380 ? 53.074 68.734 -19.745 1.00 53.96 583 TYR B CA 1
ATOM 4386 C C . TYR B 2 380 ? 51.573 68.980 -19.852 1.00 54.47 583 TYR B C 1
ATOM 4387 O O . TYR B 2 380 ? 50.942 69.451 -18.905 1.00 56.71 583 TYR B O 1
ATOM 4396 N N . SER B 2 381 ? 50.998 68.658 -21.004 1.00 53.85 584 SER B N 1
ATOM 4397 C CA . SER B 2 381 ? 49.570 68.859 -21.202 1.00 53.68 584 SER B CA 1
ATOM 4398 C C . SER B 2 381 ? 48.738 67.678 -20.700 1.00 52.56 584 SER B C 1
ATOM 4399 O O . SER B 2 381 ? 47.510 67.724 -20.718 1.00 52.67 584 SER B O 1
ATOM 4402 N N . ASP B 2 382 ? 49.412 66.630 -20.240 1.00 52.50 585 ASP B N 1
ATOM 4403 C CA . ASP B 2 382 ? 48.739 65.444 -19.708 1.00 53.32 585 ASP B CA 1
ATOM 4404 C C . ASP B 2 382 ? 49.630 64.806 -18.640 1.00 53.45 585 ASP B C 1
ATOM 4405 O O . ASP B 2 382 ? 50.668 64.227 -18.955 1.00 53.13 585 ASP B O 1
ATOM 4410 N N . LEU B 2 383 ? 49.226 64.912 -17.379 1.00 54.46 586 LEU B N 1
ATOM 4411 C CA . LEU B 2 383 ? 50.012 64.353 -16.282 1.00 54.81 586 LEU B CA 1
ATOM 4412 C C . LEU B 2 383 ? 49.575 62.953 -15.878 1.00 55.35 586 LEU B C 1
ATOM 4413 O O . LEU B 2 383 ? 50.385 62.139 -15.450 1.00 56.70 586 LEU B O 1
ATOM 4418 N N . LEU B 2 384 ? 48.288 62.679 -16.012 1.00 55.86 587 LEU B N 1
ATOM 4419 C CA . LEU B 2 384 ? 47.745 61.385 -15.638 1.00 56.76 587 LEU B CA 1
ATOM 4420 C C . LEU B 2 384 ? 48.345 60.258 -16.488 1.00 58.44 587 LEU B C 1
ATOM 4421 O O . LEU B 2 384 ? 48.548 59.144 -15.999 1.00 57.63 587 LEU B O 1
ATOM 4426 N N . ASN B 2 385 ? 48.649 60.553 -17.751 1.00 60.24 588 ASN B N 1
ATOM 4427 C CA . ASN B 2 385 ? 49.211 59.549 -18.653 1.00 62.28 588 ASN B CA 1
ATOM 4428 C C . ASN B 2 385 ? 50.580 59.908 -19.211 1.00 63.08 588 ASN B C 1
ATOM 4429 O O . ASN B 2 385 ? 51.010 59.335 -20.214 1.00 64.27 588 ASN B O 1
ATOM 4434 N N . ASN B 2 386 ? 51.267 60.851 -18.577 1.00 63.93 589 ASN B N 1
ATOM 4435 C CA . ASN B 2 386 ? 52.588 61.242 -19.052 1.00 63.95 589 ASN B CA 1
ATOM 4436 C C . ASN B 2 386 ? 53.552 60.060 -18.974 1.00 65.16 589 ASN B C 1
ATOM 4437 O O . ASN B 2 386 ? 53.609 59.354 -17.965 1.00 64.26 589 ASN B O 1
ATOM 4442 N N . VAL B 2 387 ? 54.299 59.846 -20.052 1.00 66.41 590 VAL B N 1
ATOM 4443 C CA . VAL B 2 387 ? 55.272 58.759 -20.117 1.00 67.15 590 VAL B CA 1
ATOM 4444 C C . VAL B 2 387 ? 56.633 59.318 -20.505 1.00 67.12 590 VAL B C 1
ATOM 4445 O O . VAL B 2 387 ? 57.648 58.629 -20.421 1.00 67.45 590 VAL B O 1
ATOM 4449 N N . GLU B 2 388 ? 56.640 60.578 -20.923 1.00 67.22 591 GLU B N 1
ATOM 4450 C CA . GLU B 2 388 ? 57.863 61.250 -21.338 1.00 68.36 591 GLU B CA 1
ATOM 4451 C C . GLU B 2 388 ? 58.826 61.428 -20.169 1.00 67.29 591 GLU B C 1
ATOM 4452 O O . GLU B 2 388 ? 58.489 62.053 -19.164 1.00 69.09 591 GLU B O 1
ATOM 4458 N N . PRO B 2 389 ? 60.038 60.857 -20.279 1.00 65.84 592 PRO B N 1
ATOM 4459 C CA . PRO B 2 389 ? 61.054 60.957 -19.229 1.00 63.05 592 PRO B CA 1
ATOM 4460 C C . PRO B 2 389 ? 61.860 62.239 -19.399 1.00 60.67 592 PRO B C 1
ATOM 4461 O O . PRO B 2 389 ? 61.847 62.851 -20.466 1.00 59.70 592 PRO B O 1
ATOM 4465 N N . ILE B 2 390 ? 62.564 62.636 -18.347 1.00 59.32 593 ILE B N 1
ATOM 4466 C CA . ILE B 2 390 ? 63.370 63.852 -18.370 1.00 58.46 593 ILE B CA 1
ATOM 4467 C C . ILE B 2 390 ? 64.593 63.643 -17.469 1.00 59.92 593 ILE B C 1
ATOM 4468 O O . ILE B 2 390 ? 64.481 63.083 -16.375 1.00 58.49 593 ILE B O 1
ATOM 4473 N N . SER B 2 391 ? 65.763 64.073 -17.932 1.00 61.45 594 SER B N 1
ATOM 4474 C CA . SER B 2 391 ? 66.978 63.906 -17.137 1.00 63.67 594 SER B CA 1
ATOM 4475 C C . SER B 2 391 ? 67.258 65.178 -16.354 1.00 63.31 594 SER B C 1
ATOM 4476 O O . SER B 2 391 ? 67.289 66.278 -16.914 1.00 63.32 594 SER B O 1
ATOM 4479 N N . LEU B 2 392 ? 67.472 65.016 -15.054 1.00 63.44 595 LEU B N 1
ATOM 4480 C CA . LEU B 2 392 ? 67.722 66.145 -14.173 1.00 63.36 595 LEU B CA 1
ATOM 4481 C C . LEU B 2 392 ? 69.100 66.064 -13.519 1.00 63.80 595 LEU B C 1
ATOM 4482 O O . LEU B 2 392 ? 69.531 64.993 -13.089 1.00 63.82 595 LEU B O 1
ATOM 4487 N N . LEU B 2 393 ? 69.780 67.204 -13.448 1.00 63.56 596 LEU B N 1
ATOM 4488 C CA . LEU B 2 393 ? 71.106 67.282 -12.847 1.00 64.44 596 LEU B CA 1
ATOM 4489 C C . LEU B 2 393 ? 71.096 66.936 -11.361 1.00 65.29 596 LEU B C 1
ATOM 4490 O O . LEU B 2 393 ? 70.325 67.505 -10.581 1.00 67.27 596 LEU B O 1
ATOM 4495 N N . ASN B 2 394 ? 71.962 66.006 -10.973 1.00 65.22 597 ASN B N 1
ATOM 4496 C CA . ASN B 2 394 ? 72.081 65.586 -9.582 1.00 64.16 597 ASN B CA 1
ATOM 4497 C C . ASN B 2 394 ? 72.549 66.756 -8.728 1.00 62.84 597 ASN B C 1
ATOM 4498 O O . ASN B 2 394 ? 73.349 67.585 -9.173 1.00 60.91 597 ASN B O 1
ATOM 4503 N N . GLY B 2 395 ? 72.038 66.824 -7.503 1.00 61.88 598 GLY B N 1
ATOM 4504 C CA . GLY B 2 395 ? 72.418 67.902 -6.611 1.00 62.09 598 GLY B CA 1
ATOM 4505 C C . GLY B 2 395 ? 71.771 69.226 -6.977 1.00 61.90 598 GLY B C 1
ATOM 4506 O O . GLY B 2 395 ? 72.065 70.263 -6.378 1.00 61.74 598 GLY B O 1
ATOM 4507 N N . ALA B 2 396 ? 70.892 69.197 -7.972 1.00 61.26 599 ALA B N 1
ATOM 4508 C CA . ALA B 2 396 ? 70.201 70.406 -8.400 1.00 59.50 599 ALA B CA 1
ATOM 4509 C C . ALA B 2 396 ? 68.770 70.388 -7.866 1.00 58.28 599 ALA B C 1
ATOM 4510 O O . ALA B 2 396 ? 68.231 69.329 -7.523 1.00 55.55 599 ALA B O 1
ATOM 4512 N N . THR B 2 397 ? 68.163 71.568 -7.793 1.00 58.38 600 THR B N 1
ATOM 4513 C CA . THR B 2 397 ? 66.800 71.695 -7.293 1.00 59.69 600 THR B CA 1
ATOM 4514 C C . THR B 2 397 ? 65.801 72.111 -8.372 1.00 59.00 600 THR B C 1
ATOM 4515 O O . THR B 2 397 ? 65.992 73.106 -9.085 1.00 58.30 600 THR B O 1
ATOM 4519 N N . TYR B 2 398 ? 64.731 71.330 -8.475 1.00 58.20 601 TYR B N 1
ATOM 4520 C CA . TYR B 2 398 ? 63.672 71.568 -9.446 1.00 58.54 601 TYR B CA 1
ATOM 4521 C C . TYR B 2 398 ? 62.319 71.704 -8.752 1.00 56.25 601 TYR B C 1
ATOM 4522 O O . TYR B 2 398 ? 62.071 71.079 -7.718 1.00 53.66 601 TYR B O 1
ATOM 4531 N N . ILE B 2 399 ? 61.449 72.528 -9.326 1.00 54.69 602 ILE B N 1
ATOM 4532 C CA . ILE B 2 399 ? 60.103 72.710 -8.791 1.00 53.06 602 ILE B CA 1
ATOM 4533 C C . ILE B 2 399 ? 59.121 72.332 -9.896 1.00 51.91 602 ILE B C 1
ATOM 4534 O O . ILE B 2 399 ? 59.234 72.802 -11.029 1.00 51.34 602 ILE B O 1
ATOM 4539 N N . PHE B 2 400 ? 58.176 71.460 -9.566 1.00 50.60 603 PHE B N 1
ATOM 4540 C CA . PHE B 2 400 ? 57.176 71.017 -10.521 1.00 50.97 603 PHE B CA 1
ATOM 4541 C C . PHE B 2 400 ? 55.801 71.577 -10.147 1.00 51.61 603 PHE B C 1
ATOM 4542 O O . PHE B 2 400 ? 55.250 71.243 -9.092 1.00 52.33 603 PHE B O 1
ATOM 4550 N N . ARG B 2 401 ? 55.244 72.415 -11.020 1.00 50.24 604 ARG B N 1
ATOM 4551 C CA . ARG B 2 401 ? 53.936 73.014 -10.773 1.00 48.30 604 ARG B CA 1
ATOM 4552 C C . ARG B 2 401 ? 52.792 72.290 -11.476 1.00 46.82 604 ARG B C 1
ATOM 4553 O O . ARG B 2 401 ? 52.851 72.022 -12.674 1.00 46.26 604 ARG B O 1
ATOM 4561 N N . VAL B 2 402 ? 51.744 71.991 -10.720 1.00 45.39 605 VAL B N 1
ATOM 4562 C CA . VAL B 2 402 ? 50.580 71.316 -11.268 1.00 45.69 605 VAL B CA 1
ATOM 4563 C C . VAL B 2 402 ? 49.320 72.180 -11.214 1.00 47.02 605 VAL B C 1
ATOM 4564 O O . VAL B 2 402 ? 48.919 72.636 -10.138 1.00 47.40 605 VAL B O 1
ATOM 4568 N N . LYS B 2 403 ? 48.709 72.415 -12.374 1.00 46.98 606 LYS B N 1
ATOM 4569 C CA . LYS B 2 403 ? 47.458 73.157 -12.421 1.00 46.72 606 LYS B CA 1
ATOM 4570 C C . LYS B 2 403 ? 46.391 72.096 -12.624 1.00 46.33 606 LYS B C 1
ATOM 4571 O O . LYS B 2 403 ? 46.383 71.409 -13.645 1.00 46.32 606 LYS B O 1
ATOM 4577 N N . VAL B 2 404 ? 45.504 71.946 -11.645 1.00 45.62 607 VAL B N 1
ATOM 4578 C CA . VAL B 2 404 ? 44.451 70.943 -11.738 1.00 45.52 607 VAL B CA 1
ATOM 4579 C C . VAL B 2 404 ? 43.459 71.257 -12.856 1.00 46.12 607 VAL B C 1
ATOM 4580 O O . VAL B 2 404 ? 43.010 72.390 -13.000 1.00 46.03 607 VAL B O 1
ATOM 4584 N N . THR B 2 405 ? 43.131 70.249 -13.655 1.00 48.13 608 THR B N 1
ATOM 4585 C CA . THR B 2 405 ? 42.182 70.426 -14.751 1.00 49.16 608 THR B CA 1
ATOM 4586 C C . THR B 2 405 ? 41.009 69.486 -14.557 1.00 50.74 608 THR B C 1
ATOM 4587 O O . THR B 2 405 ? 39.983 69.623 -15.218 1.00 52.38 608 THR B O 1
ATOM 4591 N N . GLU B 2 406 ? 41.160 68.537 -13.641 1.00 52.67 609 GLU B N 1
ATOM 4592 C CA . GLU B 2 406 ? 40.105 67.566 -13.387 1.00 55.31 609 GLU B CA 1
ATOM 4593 C C . GLU B 2 406 ? 40.122 67.123 -11.923 1.00 54.87 609 GLU B C 1
ATOM 4594 O O . GLU B 2 406 ? 41.067 66.476 -11.476 1.00 56.65 609 GLU B O 1
ATOM 4600 N N . LEU B 2 407 ? 39.074 67.475 -11.182 1.00 53.33 610 LEU B N 1
ATOM 4601 C CA . LEU B 2 407 ? 38.971 67.131 -9.766 1.00 51.02 610 LEU B CA 1
ATOM 4602 C C . LEU B 2 407 ? 38.134 65.875 -9.559 1.00 50.74 610 LEU B C 1
ATOM 4603 O O . LEU B 2 407 ? 36.945 65.955 -9.254 1.00 50.79 610 LEU B O 1
ATOM 4608 N N . ASN B 2 408 ? 38.763 64.714 -9.709 1.00 51.17 611 ASN B N 1
ATOM 4609 C CA . ASN B 2 408 ? 38.069 63.441 -9.549 1.00 50.50 611 ASN B CA 1
ATOM 4610 C C . ASN B 2 408 ? 38.073 62.933 -8.118 1.00 50.80 611 ASN B C 1
ATOM 4611 O O . ASN B 2 408 ? 37.186 62.178 -7.718 1.00 50.78 611 ASN B O 1
ATOM 4616 N N . ASN B 2 409 ? 39.070 63.350 -7.346 1.00 50.21 612 ASN B N 1
ATOM 4617 C CA . ASN B 2 409 ? 39.193 62.890 -5.974 1.00 48.27 612 ASN B CA 1
ATOM 4618 C C . ASN B 2 409 ? 39.689 63.976 -5.022 1.00 47.06 612 ASN B C 1
ATOM 4619 O O . ASN B 2 409 ? 40.379 64.915 -5.428 1.00 44.89 612 ASN B O 1
ATOM 4624 N N . TYR B 2 410 ? 39.335 63.829 -3.750 1.00 46.56 613 TYR B N 1
ATOM 4625 C CA . TYR B 2 410 ? 39.747 64.760 -2.708 1.00 47.70 613 TYR B CA 1
ATOM 4626 C C . TYR B 2 410 ? 41.259 64.982 -2.737 1.00 47.07 613 TYR B C 1
ATOM 4627 O O . TYR B 2 410 ? 41.741 66.102 -2.560 1.00 46.30 613 TYR B O 1
ATOM 4636 N N . ASN B 2 411 ? 42.003 63.899 -2.948 1.00 47.85 614 ASN B N 1
ATOM 4637 C CA . ASN B 2 411 ? 43.462 63.961 -3.008 1.00 47.55 614 ASN B CA 1
ATOM 4638 C C . ASN B 2 411 ? 43.998 63.822 -4.419 1.00 47.83 614 ASN B C 1
ATOM 4639 O O . ASN B 2 411 ? 43.425 63.121 -5.253 1.00 47.29 614 ASN B O 1
ATOM 4644 N N . ILE B 2 412 ? 45.111 64.500 -4.661 1.00 47.76 615 ILE B N 1
ATOM 4645 C CA . ILE B 2 412 ? 45.815 64.460 -5.934 1.00 47.05 615 ILE B CA 1
ATOM 4646 C C . ILE B 2 412 ? 47.110 63.710 -5.592 1.00 47.67 615 ILE B C 1
ATOM 4647 O O . ILE B 2 412 ? 47.814 64.071 -4.644 1.00 46.11 615 ILE B O 1
ATOM 4652 N N . ILE B 2 413 ? 47.410 62.652 -6.335 1.00 48.92 616 ILE B N 1
ATOM 4653 C CA . ILE B 2 413 ? 48.629 61.886 -6.086 1.00 49.28 616 ILE B CA 1
ATOM 4654 C C . ILE B 2 413 ? 49.722 62.270 -7.076 1.00 48.84 616 ILE B C 1
ATOM 4655 O O . ILE B 2 413 ? 49.513 62.223 -8.284 1.00 48.28 616 ILE B O 1
ATOM 4660 N N . PHE B 2 414 ? 50.884 62.657 -6.564 1.00 49.98 617 PHE B N 1
ATOM 4661 C CA . PHE B 2 414 ? 52.006 63.031 -7.426 1.00 51.50 617 PHE B CA 1
ATOM 4662 C C . PHE B 2 414 ? 53.055 61.916 -7.392 1.00 53.95 617 PHE B C 1
ATOM 4663 O O . PHE B 2 414 ? 53.451 61.451 -6.323 1.00 53.72 617 PHE B O 1
ATOM 4671 N N . ASP B 2 415 ? 53.495 61.482 -8.565 1.00 57.10 618 ASP B N 1
ATOM 4672 C CA . ASP B 2 415 ? 54.484 60.416 -8.646 1.00 60.05 618 ASP B CA 1
ATOM 4673 C C . ASP B 2 415 ? 55.750 60.876 -9.357 1.00 59.96 618 ASP B C 1
ATOM 4674 O O . ASP B 2 415 ? 55.738 61.123 -10.560 1.00 59.14 618 ASP B O 1
ATOM 4679 N N . ALA B 2 416 ? 56.833 61.007 -8.597 1.00 61.04 619 ALA B N 1
ATOM 4680 C CA . ALA B 2 416 ? 58.116 61.419 -9.156 1.00 63.09 619 ALA B CA 1
ATOM 4681 C C . ALA B 2 416 ? 58.926 60.152 -9.440 1.00 64.82 619 ALA B C 1
ATOM 4682 O O . ALA B 2 416 ? 59.891 59.840 -8.741 1.00 64.52 619 ALA B O 1
ATOM 4684 N N . TYR B 2 417 ? 58.509 59.427 -10.475 1.00 67.04 620 TYR B N 1
ATOM 4685 C CA . TYR B 2 417 ? 59.143 58.179 -10.874 1.00 69.45 620 TYR B CA 1
ATOM 4686 C C . TYR B 2 417 ? 60.609 58.343 -11.259 1.00 70.01 620 TYR B C 1
ATOM 4687 O O . TYR B 2 417 ? 60.954 59.170 -12.108 1.00 69.20 620 TYR B O 1
ATOM 4696 N N . ARG B 2 418 ? 61.469 57.543 -10.636 1.00 70.86 621 ARG B N 1
ATOM 4697 C CA . ARG B 2 418 ? 62.886 57.601 -10.940 1.00 72.58 621 ARG B CA 1
ATOM 4698 C C . ARG B 2 418 ? 63.245 56.433 -11.854 1.00 73.26 621 ARG B C 1
ATOM 4699 O O . ARG B 2 418 ? 63.130 55.266 -11.471 1.00 71.83 621 ARG B O 1
ATOM 4707 N N . ASN B 2 419 ? 63.652 56.767 -13.076 1.00 75.27 622 ASN B N 1
ATOM 4708 C CA . ASN B 2 419 ? 64.037 55.777 -14.078 1.00 78.20 622 ASN B CA 1
ATOM 4709 C C . ASN B 2 419 ? 65.470 55.335 -13.806 1.00 79.00 622 ASN B C 1
ATOM 4710 O O . ASN B 2 419 ? 65.842 54.189 -14.062 1.00 78.63 622 ASN B O 1
ATOM 4715 N N . SER B 2 420 ? 66.264 56.265 -13.285 1.00 80.41 623 SER B N 1
ATOM 4716 C CA . SER B 2 420 ? 67.661 56.009 -12.971 1.00 81.79 623 SER B CA 1
ATOM 4717 C C . SER B 2 420 ? 68.254 57.205 -12.230 1.00 82.43 623 SER B C 1
ATOM 4718 O O . SER B 2 420 ? 67.543 58.224 -12.108 1.00 83.89 623 SER B O 1
#

Foldseek 3Di:
DVFFADDDFAKKKWWFFWFKFAFFCQFVPHKDKDAAFAKDKDKDKLALVPFDKDKFADDVADPVNNLCRCVVPHPNLVVVNNDIDMDMDMDTHHRGWMKMKGKGWIWTKMWIFGDDPRGTPDIIIMTGTDGMDMQMDIDDPPDDDDCVSRGDRHIDGPDHTDTDMDGDDD/DAFDLDAFAKKKKFFFKAKDKFPCPFWPDKDKAWAQGKDKDKDQPPPFFADKDKDWPDCVQCNVVNVVVVVCLAVVDDDQTTHNDMAMDMDHHHNPAIKMKIKGKMWTWMKMFRDHLRDTPIIMIITGTDHIDIDMDTDDDPPPDDDDDDGDDTDMDHDGDGGIDMWGFAHVVAEEAEDWFAAEQKDKAWDDPCLLVWKHKYKHAHLAWAKKKKAKPQLPPKKWKWWLPPQFPDDDDSGTDDDDVNRITHTQAIFDPGPQRWIWIATGDRRTMMMMIGGRPNDPDIMMMIMHGADEPVCVLHREIEGEAPDPPDAFKGKDKTFDHPAQHKYKYKDFAADAFDVVAKWKKWKAKAFFWWKKWKWFWDQDPNGIYTDTPDIGPTRHPTPDMDIGTHRTMMMMMTRTRGPRDRIIMIITGTND

Solvent-accessible surface area: 26342 Å² total; per-residue (Å²): 120,80,24,97,21,130,20,73,70,20,39,8,1,0,24,13,1,58,3,2,4,2,1,15,23,2,8,21,32,0,1,0,4,0,20,58,32,0,34,0,26,0,1,4,75,51,61,99,151,32,13,56,26,36,48,25,58,16,90,50,2,88,86,84,62,1,50,76,28,0,28,120,57,35,72,50,24,66,107,43,24,120,102,74,73,47,21,115,70,73,89,76,2,28,79,126,91,26,2,0,1,1,0,5,42,8,7,33,1,4,1,0,0,57,1,88,132,68,52,10,39,8,5,0,0,0,0,6,17,9,70,11,70,22,48,36,55,74,8,58,93,124,71,172,31,91,118,104,23,4,33,14,65,72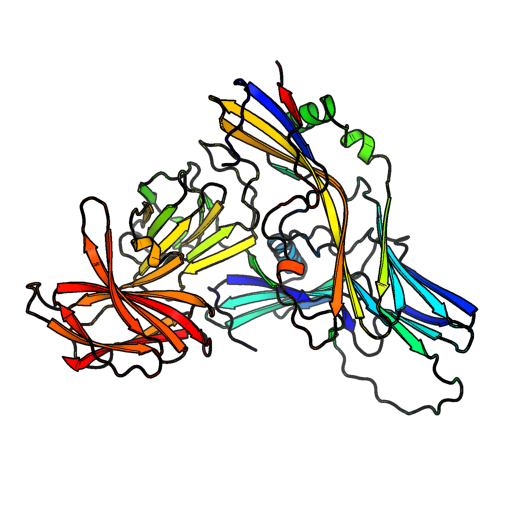,9,104,18,59,105,109,93,91,80,83,117,109,111,27,127,185,232,130,52,35,10,50,0,24,11,12,9,0,7,1,53,0,0,0,22,13,61,22,65,66,118,6,62,78,24,72,60,108,4,98,38,76,62,65,10,38,23,83,45,57,32,151,163,52,88,16,189,31,42,60,80,30,77,44,96,134,80,0,30,72,129,54,0,34,41,19,0,55,24,0,10,33,2,91,66,30,88,44,16,25,1,43,3,64,0,44,16,114,3,54,118,116,86,52,13,9,0,74,0,10,58,2,13,0,34,1,19,0,1,28,8,52,104,29,91,78,84,26,79,0,23,0,7,6,25,5,1,0,18,0,55,7,67,82,25,100,62,120,148,58,118,143,113,171,109,117,114,98,156,121,27,69,81,76,21,5,1,54,17,64,10,42,3,6,3,4,28,66,87,25,55,62,45,76,7,57,80,6,0,68,62,80,74,63,26,85,6,48,101,41,8,72,110,55,5,1,7,0,5,0,20,0,75,55,60,20,18,0,60,0,13,2,131,89,34,73,25,2,5,0,0,8,16,2,12,3,9,2,33,14,14,36,15,51,112,53,5,11,59,30,101,10,56,0,7,102,47,31,8,1,5,31,105,99,93,0,86,3,19,0,2,0,35,0,96,87,67,41,10,3,3,0,34,1,23,91,37,84,47,111,101,82,19,52,0,50,0,94,60,14,110,45,50,6,43,53,0,31,48,0,4,0,0,30,11,74,111,9,106,74,92,15,69,12,110,18,40,11,13,1,15,51,83,42,80,55,2,0,0,32,2,75,1,24,49,129,104,73,103,160,31,50,3,53,0,14,0,76,1,124,44,0,26,0,67,0,6,0,5,47,28,36,121,42,174,126,26,74,50,6,86,77,70,53,86,6,107,57,0,42,91,8,117,105,80,35,58,0,43,23,30,6,28,6,0,2,39,0,78,1,59,77,36,81,57,41,33,0,31,0,5,0,87,27,73,82

Sequence (590 aa):
SINNVNLADGNYVVNRGDGWILSRQNQNLGGNISNNGCTAIVGDLRIRETATPYYYPTASFNEEYIKNNVQNVFANFTEASEIPIGFEFSKTAPSNKSLYMYLQYTYIRYEIIKVLQNTVTERAVLYVPSLGYVKSIEFNSEEQIDKNFYFTSQDKCILNEKFIYKKIDDQTILPYPNGLYVINKGDGYMRTNDKDLIGTLLIESSTSGSIIQPRLRNTTRPLFNTSNPTIFSQEYTEARLNDAFNIQLFNTSTTLFKFVEEAPTNKNISMKVYNTYEKYELINYQNGNIDDKAEYYLPSLGKCEVSDAPSPQAPVVETPVDQDGFIQTGPNENIIVGVINPSENIEEISTPIPDDYTYNIPTSIQNNACYVLFKVNTTGVYKITTKNNLPPLIIYEAIGSSNRNMNSNNLSNDNIKAIKYITGLNRSDAKSYLIVSLFKDKNYYIRIPQISSSTTSQLIFKRELGNISDLADSTVNILDNLNTSGTHYYTRQSPDVGNYISYQLTIPGDFNNIASSIFSFRTRNNQGIGTLYRLTESINGYNLITINNYSDLLNNVEPISLLNGATYIFRVKVTELNNYNIIFDAYRNS

B-factor: mean 52.77, std 13.68, range [22.11, 90.9]

Nearest PDB structures (foldseek):
  4en6-assembly1_B  TM=1.002E+00  e=6.215E-87  Clostridium botulinum
  4lo4-assembly1_B  TM=9.711E-01  e=3.240E-64  Clostridium botulinum
  3win-assembly1_E  TM=9.474E-01  e=2.171E-63  Clostridium botulinum B
  4lo8-assembly4_G  TM=9.610E-01  e=5.887E-30  Clostridium botulinum
  4qd2-assembly1_A  TM=9.744E-01  e=3.366E-29  Clostridium botulinum A str. Hall

Organism: Clostridium botulinum C phage (NCBI:txid12336)

CATH classification: 2.170.15.20

Radius of gyration: 28.15 Å; Cα contacts (8 Å, |Δi|>4): 1599; chains: 2; bounding box: 94×69×48 Å